Protein AF-0000000067173602 (afdb_homodimer)

InterPro domains:
  IPR003719 Phenazine biosynthesis PhzF-like [PF02567] (8-278)
  IPR003719 Phenazine biosynthesis PhzF-like [PIRSF016184] (3-284)
  IPR003719 Phenazine biosynthesis PhzF-like [PTHR13774] (5-283)
  IPR003719 Phenazine biosynthesis PhzF-like [TIGR00654] (4-285)

Radius of gyration: 25.3 Å; Cα contacts (8 Å, |Δi|>4): 1584; chains: 2; bounding box: 56×73×52 Å

Foldseek 3Di:
DKFKWFWKAFQDLAPPFHAIETEGADDPPQDQVLLLVVQLVVVGQKYKYWHDDPDPLEIEIWMDGNPHTDQDFDRNVFQNSQVVVVVVVDQAKDKHWYDGPPDIWIKIKHADPRGMKIKTWLWFKDWDDFDDCLQVVQVQFPHHSQQFDPLATFTWMFSPFTEGETEGEPPSQVRTFGQAQCQVVQVVVVHRFYWYAHLVVLEIWGDHRRRPDTGQDGQRVLQRVQVRCQLSVVDDAQDKDWHWGRVNVVRIGTKIKHWHDHNVGTGIMMIMRDMHTDGMDIDPDTDDDD/DKFKWFWKAFQDLAPPFHAIETEGADDPPQDQVLLLVVQLVVVGQKYKYWHDDPDPLEIEIWMDGNPHTDQDFDRNVFQNSQVVVVVVVDQAKDKHWYDGPPDIWIKIKHADPRGMKIKTWLWFKDWDDFDDCLQVVQVQFPHHSQQFDDPATFTWMFSPFTEGETEGEPPCQVRTFGQAQCQVVQVVVVHRFYWYAHLVVLEIWGDHRRRPDTGQDGQRVLQRVQLRCQLSVVDDAQDKDWHWGRVSVVRIGTKIKHWHDHNVGTGIMMIMRDMHTDGMDIDPDTDDDD

Structure (mmCIF, N/CA/C/O backbone):
data_AF-0000000067173602-model_v1
#
loop_
_entity.id
_entity.type
_entity.pdbx_description
1 polymer 'Phenazine biosynthesis protein PhzF'
#
loop_
_atom_site.group_PDB
_atom_site.id
_atom_site.type_symbol
_atom_site.label_atom_id
_atom_site.label_alt_id
_atom_site.label_comp_id
_atom_site.label_asym_id
_atom_site.label_entity_id
_atom_site.label_seq_id
_atom_site.pdbx_PDB_ins_code
_atom_site.Cartn_x
_atom_site.Cartn_y
_atom_site.Cartn_z
_atom_site.occupancy
_atom_site.B_iso_or_equiv
_atom_site.auth_seq_id
_atom_site.auth_comp_id
_atom_site.auth_asym_id
_atom_site.auth_atom_id
_atom_site.pdbx_PDB_model_num
ATOM 1 N N . MET A 1 1 ? -16.031 -11.57 14.344 1 73.25 1 MET A N 1
ATOM 2 C CA . MET A 1 1 ? -16.469 -10.211 14.633 1 73.25 1 MET A CA 1
ATOM 3 C C . MET A 1 1 ? -16.266 -9.305 13.422 1 73.25 1 MET A C 1
ATOM 5 O O . MET A 1 1 ? -15.195 -9.32 12.805 1 73.25 1 MET A O 1
ATOM 9 N N . ASP A 1 2 ? -17.297 -8.648 12.93 1 89.12 2 ASP A N 1
ATOM 10 C CA . ASP A 1 2 ? -17.266 -7.754 11.773 1 89.12 2 ASP A CA 1
ATOM 11 C C . ASP A 1 2 ? -16.781 -6.359 12.164 1 89.12 2 ASP A C 1
ATOM 13 O O . ASP A 1 2 ? -17.297 -5.762 13.109 1 89.12 2 ASP A O 1
ATOM 17 N N . LEU A 1 3 ? -15.727 -6 11.641 1 97 3 LEU A N 1
ATOM 18 C CA . LEU A 1 3 ? -15.156 -4.68 11.875 1 97 3 LEU A CA 1
ATOM 19 C C . LEU A 1 3 ? -15.359 -3.773 10.672 1 97 3 LEU A C 1
ATOM 21 O O . LEU A 1 3 ? -14.633 -3.887 9.672 1 97 3 LEU A O 1
ATOM 25 N N . ALA A 1 4 ? -16.328 -2.895 10.797 1 98.06 4 ALA A N 1
ATOM 26 C CA . ALA A 1 4 ? -16.672 -2 9.695 1 98.06 4 ALA A CA 1
ATOM 27 C C . ALA A 1 4 ? -15.703 -0.828 9.617 1 98.06 4 ALA A C 1
ATOM 29 O O . ALA A 1 4 ? -15.203 -0.358 10.641 1 98.06 4 ALA A O 1
ATOM 30 N N . TYR A 1 5 ? -15.453 -0.353 8.398 1 98.44 5 TYR A N 1
ATOM 31 C CA . TYR A 1 5 ? -14.594 0.819 8.242 1 98.44 5 TYR A CA 1
ATOM 32 C C . TYR A 1 5 ? -15.078 1.702 7.098 1 98.44 5 TYR A C 1
ATOM 34 O O . TYR A 1 5 ? -15.852 1.255 6.242 1 98.44 5 TYR A O 1
ATOM 42 N N . SER A 1 6 ? -14.734 2.957 7.168 1 98.31 6 SER A N 1
ATOM 43 C CA . SER A 1 6 ? -14.859 3.908 6.066 1 98.31 6 SER A CA 1
ATOM 44 C C . SER A 1 6 ? -13.516 4.16 5.398 1 98.31 6 SER A C 1
ATOM 46 O O . SER A 1 6 ? -12.477 4.145 6.059 1 98.31 6 SER A O 1
ATOM 48 N N . HIS A 1 7 ? -13.547 4.297 4.129 1 98.06 7 HIS A N 1
ATOM 49 C CA . HIS A 1 7 ? -12.383 4.664 3.334 1 98.06 7 HIS A CA 1
ATOM 50 C C . HIS A 1 7 ? -12.484 6.102 2.836 1 98.06 7 HIS A C 1
ATOM 52 O O . HIS A 1 7 ? -13.352 6.418 2.02 1 98.06 7 HIS A O 1
ATOM 58 N N . VAL A 1 8 ? -11.586 6.961 3.316 1 98.12 8 VAL A N 1
ATOM 59 C CA . VAL A 1 8 ? -11.68 8.375 2.955 1 98.12 8 VAL A CA 1
ATOM 60 C C . VAL A 1 8 ? -10.32 8.859 2.441 1 98.12 8 VAL A C 1
ATOM 62 O O . VAL A 1 8 ? -9.297 8.234 2.691 1 98.12 8 VAL A O 1
ATOM 65 N N . ASP A 1 9 ? -10.367 9.852 1.664 1 97.38 9 ASP A N 1
ATOM 66 C CA . ASP A 1 9 ? -9.188 10.602 1.227 1 97.38 9 ASP A CA 1
ATOM 67 C C . ASP A 1 9 ? -9.141 11.977 1.884 1 97.38 9 ASP A C 1
ATOM 69 O O . ASP A 1 9 ? -10.07 12.773 1.735 1 97.38 9 ASP A O 1
ATOM 73 N N . VAL A 1 10 ? -8.078 12.188 2.596 1 98 10 VAL A N 1
ATOM 74 C CA . VAL A 1 10 ? -7.922 13.422 3.365 1 98 10 VAL A CA 1
ATOM 75 C C . VAL A 1 10 ? -7.043 14.406 2.598 1 98 10 VAL A C 1
ATOM 77 O O . VAL A 1 10 ? -6.102 14 1.912 1 98 10 VAL A O 1
ATOM 80 N N . PHE A 1 11 ? -7.348 15.672 2.676 1 97.88 11 PHE A N 1
ATOM 81 C CA . PHE A 1 11 ? -6.676 16.781 2.016 1 97.88 11 PHE A CA 1
ATOM 82 C C . PHE A 1 11 ? -6.965 16.781 0.52 1 97.88 11 PHE A C 1
ATOM 84 O O . PHE A 1 11 ? -6.102 17.141 -0.285 1 97.88 11 PHE A O 1
ATOM 91 N N . SER A 1 12 ? -8.148 16.312 0.181 1 96.25 12 SER A N 1
ATOM 92 C CA . SER A 1 12 ? -8.625 16.344 -1.197 1 96.25 12 SER A CA 1
ATOM 93 C C . SER A 1 12 ? -10.141 16.516 -1.256 1 96.25 12 SER A C 1
ATOM 95 O O . SER A 1 12 ? -10.875 15.867 -0.505 1 96.25 12 SER A O 1
ATOM 97 N N . ARG A 1 13 ? -10.539 17.359 -2.131 1 93.81 13 ARG A N 1
ATOM 98 C CA . ARG A 1 13 ? -11.969 17.578 -2.354 1 93.81 13 ARG A CA 1
ATOM 99 C C . ARG A 1 13 ? -12.555 16.484 -3.24 1 93.81 13 ARG A C 1
ATOM 101 O O . ARG A 1 13 ? -13.773 16.297 -3.273 1 93.81 13 ARG A O 1
ATOM 108 N N . VAL A 1 14 ? -11.719 15.859 -3.928 1 92.88 14 VAL A N 1
ATOM 109 C CA . VAL A 1 14 ? -12.164 14.828 -4.855 1 92.88 14 VAL A CA 1
ATOM 110 C C . VAL A 1 14 ? -11.609 13.469 -4.414 1 92.88 14 VAL A C 1
ATOM 112 O O . VAL A 1 14 ? -10.461 13.367 -3.996 1 92.88 14 VAL A O 1
ATOM 115 N N . PRO A 1 15 ? -12.477 12.375 -4.492 1 94.19 15 PRO A N 1
ATOM 116 C CA . PRO A 1 15 ? -11.969 11.039 -4.176 1 94.19 15 PRO A CA 1
ATOM 117 C C . PRO A 1 15 ? -10.812 10.617 -5.086 1 94.19 15 PRO A C 1
ATOM 119 O O . PRO A 1 15 ? -10.656 11.156 -6.184 1 94.19 15 PRO A O 1
ATOM 122 N N . PHE A 1 16 ? -9.93 9.641 -4.629 1 95.06 16 PHE A N 1
ATOM 123 C CA . PHE A 1 16 ? -8.797 9.07 -5.352 1 95.06 16 PHE A CA 1
ATOM 124 C C . PHE A 1 16 ? -7.664 10.078 -5.473 1 95.06 16 PHE A C 1
ATOM 126 O O . PHE A 1 16 ? -6.883 10.039 -6.426 1 95.06 16 PHE A O 1
ATOM 133 N N . GLY A 1 17 ? -7.707 10.992 -4.586 1 93.5 17 GLY A N 1
ATOM 134 C CA . GLY A 1 17 ? -6.629 11.93 -4.297 1 93.5 17 GLY A CA 1
ATOM 135 C C . GLY A 1 17 ? -6.312 12.031 -2.816 1 93.5 17 GLY A C 1
ATOM 136 O O . GLY A 1 17 ? -6.738 11.188 -2.023 1 93.5 17 GLY A O 1
ATOM 137 N N . GLY A 1 18 ? -5.465 12.93 -2.504 1 95.94 18 GLY A N 1
ATOM 138 C CA . GLY A 1 18 ? -5.18 13.125 -1.093 1 95.94 18 GLY A CA 1
ATOM 139 C C . GLY A 1 18 ? -4.543 11.914 -0.436 1 95.94 18 GLY A C 1
ATOM 140 O O . GLY A 1 18 ? -4.027 11.023 -1.121 1 95.94 18 GLY A O 1
ATOM 141 N N . ASN A 1 19 ? -4.535 11.961 0.865 1 97.25 19 ASN A N 1
ATOM 142 C CA . ASN A 1 19 ? -3.982 10.875 1.672 1 97.25 19 ASN A CA 1
ATOM 143 C C . ASN A 1 19 ? -5.07 9.906 2.129 1 97.25 19 ASN A C 1
ATOM 145 O O . ASN A 1 19 ? -5.918 10.266 2.951 1 97.25 19 ASN A O 1
ATOM 149 N N . SER A 1 20 ? -5.055 8.672 1.584 1 97.12 20 SER A N 1
ATOM 150 C CA . SER A 1 20 ? -6.094 7.688 1.866 1 97.12 20 SER A CA 1
ATOM 151 C C . SER A 1 20 ? -6.012 7.195 3.309 1 97.12 20 SER A C 1
ATOM 153 O O . SER A 1 20 ? -4.926 7.113 3.881 1 97.12 20 SER A O 1
ATOM 155 N N . LEU A 1 21 ? -7.211 6.855 3.852 1 98 21 LEU A N 1
ATOM 156 C CA . LEU A 1 21 ? -7.277 6.516 5.27 1 98 21 LEU A CA 1
ATOM 157 C C . LEU A 1 21 ? -8.445 5.574 5.543 1 98 21 LEU A C 1
ATOM 159 O O . LEU A 1 21 ? -9.602 5.918 5.293 1 98 21 LEU A O 1
ATOM 163 N N . PRO A 1 22 ? -8.156 4.383 6.027 1 98.69 22 PRO A N 1
ATOM 164 C CA . PRO A 1 22 ? -9.219 3.594 6.648 1 98.69 22 PRO A CA 1
ATOM 165 C C . PRO A 1 22 ? -9.57 4.074 8.055 1 98.69 22 PRO A C 1
ATOM 167 O O . PRO A 1 22 ? -8.672 4.262 8.883 1 98.69 22 PRO A O 1
ATOM 170 N N . VAL A 1 23 ? -10.781 4.332 8.266 1 98.81 23 VAL A N 1
ATOM 171 C CA . VAL A 1 23 ? -11.281 4.73 9.578 1 98.81 23 VAL A CA 1
ATOM 172 C C . VAL A 1 23 ? -12.203 3.646 10.133 1 98.81 23 VAL A C 1
ATOM 174 O O . VAL A 1 23 ? -13.211 3.301 9.508 1 98.81 23 VAL A O 1
ATOM 177 N N . PHE A 1 24 ? -11.828 3.098 11.273 1 98.69 24 PHE A N 1
ATOM 178 C CA . PHE A 1 24 ? -12.672 2.15 11.984 1 98.69 24 PHE A CA 1
ATOM 179 C C . PHE A 1 24 ? -13.414 2.838 13.125 1 98.69 24 PHE A C 1
ATOM 181 O O . PHE A 1 24 ? -12.859 3.023 14.211 1 98.69 24 PHE A O 1
ATOM 188 N N . PRO A 1 25 ? -14.703 3.141 12.922 1 97.25 25 PRO A N 1
ATOM 189 C CA . PRO A 1 25 ? -15.422 3.99 13.875 1 97.25 25 PRO A CA 1
ATOM 190 C C . PRO A 1 25 ? -15.711 3.279 15.195 1 97.25 25 PRO A C 1
ATOM 192 O O . PRO A 1 25 ? -16.062 3.926 16.188 1 97.25 25 PRO A O 1
ATOM 195 N N . ASP A 1 26 ? -15.672 1.999 15.211 1 96.75 26 ASP A N 1
ATOM 196 C CA . ASP A 1 26 ? -15.898 1.211 16.422 1 96.75 26 ASP A CA 1
ATOM 197 C C . ASP A 1 26 ? -14.977 -0.008 16.469 1 96.75 26 ASP A C 1
ATOM 199 O O . ASP A 1 26 ? -15.305 -1.056 15.898 1 96.75 26 ASP A O 1
ATOM 203 N N . ALA A 1 27 ? -13.883 0.195 17.219 1 97.06 27 ALA A N 1
ATOM 204 C CA . ALA A 1 27 ? -12.898 -0.875 17.297 1 97.06 27 ALA A CA 1
ATOM 205 C C . ALA A 1 27 ? -12.812 -1.437 18.719 1 97.06 27 ALA A C 1
ATOM 207 O O . ALA A 1 27 ? -11.742 -1.856 19.156 1 97.06 27 ALA A O 1
ATOM 208 N N . ARG A 1 28 ? -13.883 -1.329 19.547 1 94.81 28 ARG A N 1
ATOM 209 C CA . ARG A 1 28 ? -13.914 -1.952 20.875 1 94.81 28 ARG A CA 1
ATOM 210 C C . ARG A 1 28 ? -13.602 -3.441 20.781 1 94.81 28 ARG A C 1
ATOM 212 O O . ARG A 1 28 ? -14.117 -4.137 19.906 1 94.81 28 ARG A O 1
ATOM 219 N N . GLY A 1 29 ? -12.711 -3.881 21.609 1 93.81 29 GLY A N 1
ATOM 220 C CA . GLY A 1 29 ? -12.391 -5.297 21.672 1 93.81 29 GLY A CA 1
ATOM 221 C C . GLY A 1 29 ? -11.258 -5.699 20.75 1 93.81 29 GLY A C 1
ATOM 222 O O . GLY A 1 29 ? -10.836 -6.859 20.734 1 93.81 29 GLY A O 1
ATOM 223 N N . VAL A 1 30 ? -10.758 -4.828 19.922 1 96.75 30 VAL A N 1
ATOM 224 C CA . VAL A 1 30 ? -9.648 -5.129 19.031 1 96.75 30 VAL A CA 1
ATOM 225 C C . VAL A 1 30 ? -8.328 -4.793 19.719 1 96.75 30 VAL A C 1
ATOM 227 O O . VAL A 1 30 ? -8.133 -3.668 20.188 1 96.75 30 VAL A O 1
ATOM 230 N N . SER A 1 31 ? -7.402 -5.73 19.797 1 96.38 31 SER A N 1
ATOM 231 C CA . SER A 1 31 ? -6.141 -5.531 20.516 1 96.38 31 SER A CA 1
ATOM 232 C C . SER A 1 31 ? -5.176 -4.684 19.688 1 96.38 31 SER A C 1
ATOM 234 O O . SER A 1 31 ? -5.359 -4.527 18.469 1 96.38 31 SER A O 1
ATOM 236 N N . SER A 1 32 ? -4.145 -4.195 20.344 1 96.38 32 SER A N 1
ATOM 237 C CA . SER A 1 32 ? -3.119 -3.412 19.656 1 96.38 32 SER A CA 1
ATOM 238 C C . SER A 1 32 ? -2.457 -4.215 18.547 1 96.38 32 SER A C 1
ATOM 240 O O . SER A 1 32 ? -2.213 -3.695 17.453 1 96.38 32 SER A O 1
ATOM 242 N N . GLU A 1 33 ? -2.148 -5.422 18.875 1 96.12 33 GLU A N 1
ATOM 243 C CA . GLU A 1 33 ? -1.521 -6.293 17.891 1 96.12 33 GLU A CA 1
ATOM 244 C C . GLU A 1 33 ? -2.422 -6.484 16.672 1 96.12 33 GLU A C 1
ATOM 246 O O . GLU A 1 33 ? -1.949 -6.453 15.531 1 96.12 33 GLU A O 1
ATOM 251 N N . GLN A 1 34 ? -3.668 -6.684 16.938 1 96.81 34 GLN A N 1
ATOM 252 C CA . GLN A 1 34 ? -4.629 -6.855 15.859 1 96.81 34 GLN A CA 1
ATOM 253 C C . GLN A 1 34 ? -4.766 -5.574 15.031 1 96.81 34 GLN A C 1
ATOM 255 O O . GLN A 1 34 ? -4.844 -5.625 13.805 1 96.81 34 GLN A O 1
ATOM 260 N N . MET A 1 35 ? -4.824 -4.438 15.695 1 97.69 35 MET A N 1
ATOM 261 C CA . MET A 1 35 ? -4.914 -3.158 15 1 97.69 35 MET A CA 1
ATOM 262 C C . MET A 1 35 ? -3.721 -2.963 14.07 1 97.69 35 MET A C 1
ATOM 264 O O . MET A 1 35 ? -3.881 -2.504 12.938 1 97.69 35 MET A O 1
ATOM 268 N N . LEU A 1 36 ? -2.566 -3.309 14.555 1 96.75 36 LEU A N 1
ATOM 269 C CA . LEU A 1 36 ? -1.37 -3.201 13.727 1 96.75 36 LEU A CA 1
ATOM 270 C C . LEU A 1 36 ? -1.464 -4.121 12.516 1 96.75 36 LEU A C 1
ATOM 272 O O . LEU A 1 36 ? -1.184 -3.705 11.391 1 96.75 36 LEU A O 1
ATOM 276 N N . ARG A 1 37 ? -1.845 -5.328 12.703 1 95.88 37 ARG A N 1
ATOM 277 C CA . ARG A 1 37 ? -1.956 -6.289 11.617 1 95.88 37 ARG A CA 1
ATOM 278 C C . ARG A 1 37 ? -2.998 -5.844 10.594 1 95.88 37 ARG A C 1
ATOM 280 O O . ARG A 1 37 ? -2.807 -6.012 9.391 1 95.88 37 ARG A O 1
ATOM 287 N N . ILE A 1 38 ? -4.102 -5.301 11.078 1 97.25 38 ILE A N 1
ATOM 288 C CA . ILE A 1 38 ? -5.141 -4.781 10.195 1 97.25 38 ILE A CA 1
ATOM 289 C C . ILE A 1 38 ? -4.586 -3.621 9.367 1 97.25 38 ILE A C 1
ATOM 291 O O . ILE A 1 38 ? -4.812 -3.545 8.164 1 97.25 38 ILE A O 1
ATOM 295 N N . THR A 1 39 ? -3.842 -2.77 10.023 1 96.75 39 THR A N 1
ATOM 296 C CA . THR A 1 39 ? -3.221 -1.647 9.328 1 96.75 39 THR A CA 1
ATOM 297 C C . THR A 1 39 ? -2.297 -2.143 8.219 1 96.75 39 THR A C 1
ATOM 299 O O . THR A 1 39 ? -2.359 -1.654 7.086 1 96.75 39 THR A O 1
ATOM 302 N N . GLN A 1 40 ? -1.477 -3.107 8.516 1 93.94 40 GLN A N 1
ATOM 303 C CA . GLN A 1 40 ? -0.548 -3.689 7.555 1 93.94 40 GLN A CA 1
ATOM 304 C C . GLN A 1 40 ? -1.295 -4.352 6.398 1 93.94 40 GLN A C 1
ATOM 306 O O . GLN A 1 40 ? -0.849 -4.293 5.254 1 93.94 40 GLN A O 1
ATOM 311 N N . GLU A 1 41 ? -2.441 -4.961 6.699 1 96 41 GLU A N 1
ATOM 312 C CA . GLU A 1 41 ? -3.277 -5.594 5.688 1 96 41 GLU A CA 1
ATOM 313 C C . GLU A 1 41 ? -3.863 -4.562 4.727 1 96 41 GLU A C 1
ATOM 315 O O . GLU A 1 41 ? -3.932 -4.797 3.52 1 96 41 GLU A O 1
ATOM 320 N N . MET A 1 42 ? -4.25 -3.471 5.258 1 95.62 42 MET A N 1
ATOM 321 C CA . MET A 1 42 ? -4.941 -2.457 4.469 1 95.62 42 MET A CA 1
ATOM 322 C C . MET A 1 42 ? -3.961 -1.693 3.586 1 95.62 42 MET A C 1
ATOM 324 O O . MET A 1 42 ? -4.355 -1.113 2.572 1 95.62 42 MET A O 1
ATOM 328 N N . ARG A 1 43 ? -2.689 -1.595 3.973 1 91.94 43 ARG A N 1
ATOM 329 C CA . ARG A 1 43 ? -1.555 -1.117 3.188 1 91.94 43 ARG A CA 1
ATOM 330 C C . ARG A 1 43 ? -1.605 0.398 3.02 1 91.94 43 ARG A C 1
ATOM 332 O O . ARG A 1 43 ? -0.843 0.965 2.234 1 91.94 43 ARG A O 1
ATOM 339 N N . HIS A 1 44 ? -2.539 1.061 3.66 1 92.12 44 HIS A N 1
ATOM 340 C CA . HIS A 1 44 ? -2.525 2.52 3.688 1 92.12 44 HIS A CA 1
ATOM 341 C C . HIS A 1 44 ? -1.459 3.043 4.645 1 92.12 44 HIS A C 1
ATOM 343 O O . HIS A 1 44 ? -0.915 2.283 5.449 1 92.12 44 HIS A O 1
ATOM 349 N N . PHE A 1 45 ? -1.127 4.309 4.52 1 88.81 45 PHE A N 1
ATOM 350 C CA . PHE A 1 45 ? -0.038 4.875 5.305 1 88.81 45 PHE A CA 1
ATOM 351 C C . PHE A 1 45 ? -0.359 4.816 6.793 1 88.81 45 PHE A C 1
ATOM 353 O O . PHE A 1 45 ? 0.522 4.551 7.613 1 88.81 45 PHE A O 1
ATOM 360 N N . GLU A 1 46 ? -1.585 5.102 7.074 1 95 46 GLU A N 1
ATOM 361 C CA . GLU A 1 46 ? -2.066 5.016 8.453 1 95 46 GLU A CA 1
ATOM 362 C C . GLU A 1 46 ? -3.508 4.516 8.5 1 95 46 GLU A C 1
ATOM 364 O O . GLU A 1 46 ? -4.219 4.551 7.496 1 95 46 GLU A O 1
ATOM 369 N N . THR A 1 47 ? -3.844 4 9.586 1 97.94 47 THR A N 1
ATOM 370 C CA . THR A 1 47 ? -5.207 3.625 9.945 1 97.94 47 THR A CA 1
ATOM 371 C C . THR A 1 47 ? -5.586 4.184 11.312 1 97.94 47 THR A C 1
ATOM 373 O O . THR A 1 47 ? -4.742 4.277 12.203 1 97.94 47 THR A O 1
ATOM 376 N N . ILE A 1 48 ? -6.809 4.551 11.398 1 98.38 48 ILE A N 1
ATOM 377 C CA . ILE A 1 48 ? -7.25 5.047 12.695 1 98.38 48 ILE A CA 1
ATOM 378 C C . ILE A 1 48 ? -8.406 4.191 13.211 1 98.38 48 ILE A C 1
ATOM 380 O O . ILE A 1 48 ? -9.32 3.848 12.445 1 98.38 48 ILE A O 1
ATOM 384 N N . PHE A 1 49 ? -8.305 3.818 14.5 1 98.62 49 PHE A N 1
ATOM 385 C CA . PHE A 1 49 ? -9.297 3.023 15.203 1 98.62 49 PHE A CA 1
ATOM 386 C C . PHE A 1 49 ? -9.953 3.84 16.312 1 98.62 49 PHE A C 1
ATOM 388 O O . PHE A 1 49 ? -9.273 4.371 17.188 1 98.62 49 PHE A O 1
ATOM 395 N N . LEU A 1 50 ? -11.273 3.918 16.219 1 98.12 50 LEU A N 1
ATOM 396 C CA . LEU A 1 50 ? -12 4.688 17.234 1 98.12 50 LEU A CA 1
ATOM 397 C C . LEU A 1 50 ? -12.727 3.764 18.203 1 98.12 50 LEU A C 1
ATOM 399 O O . LEU A 1 50 ? -13.047 2.625 17.859 1 98.12 50 LEU A O 1
ATOM 403 N N . GLU A 1 51 ? -12.859 4.199 19.375 1 96.38 51 GLU A N 1
ATOM 404 C CA . GLU A 1 51 ? -13.734 3.639 20.391 1 96.38 51 GLU A CA 1
ATOM 405 C C . GLU A 1 51 ? -14.68 4.695 20.953 1 96.38 51 GLU A C 1
ATOM 407 O O . GLU A 1 51 ? -14.25 5.629 21.641 1 96.38 51 GLU A O 1
ATOM 412 N N . PRO A 1 52 ? -15.914 4.48 20.594 1 91.38 52 PRO A N 1
ATOM 413 C CA . PRO A 1 52 ? -16.875 5.457 21.125 1 91.38 52 PRO A CA 1
ATOM 414 C C . PRO A 1 52 ? -16.812 5.555 22.656 1 91.38 52 PRO A C 1
ATOM 416 O O . PRO A 1 52 ? -16.484 4.578 23.328 1 91.38 52 PRO A O 1
ATOM 419 N N . SER A 1 53 ? -17.016 6.77 23.094 1 90.06 53 SER A N 1
ATOM 420 C CA . SER A 1 53 ? -17.094 7.012 24.531 1 90.06 53 SER A CA 1
ATOM 421 C C . SER A 1 53 ? -18.5 7.379 24.969 1 90.06 53 SER A C 1
ATOM 423 O O . SER A 1 53 ? -19.406 7.457 24.141 1 90.06 53 SER A O 1
ATOM 425 N N . ASP A 1 54 ? -18.641 7.508 26.312 1 86.81 54 ASP A N 1
ATOM 426 C CA . ASP A 1 54 ? -19.938 7.867 26.875 1 86.81 54 ASP A CA 1
ATOM 427 C C . ASP A 1 54 ? -20.234 9.359 26.688 1 86.81 54 ASP A C 1
ATOM 429 O O . ASP A 1 54 ? -21.375 9.797 26.844 1 86.81 54 ASP A O 1
ATOM 433 N N . ARG A 1 55 ? -19.281 10.141 26.391 1 87.94 55 ARG A N 1
ATOM 434 C CA . ARG A 1 55 ? -19.469 11.57 26.172 1 87.94 55 ARG A CA 1
ATOM 435 C C . ARG A 1 55 ? -19.719 11.875 24.703 1 87.94 55 ARG A C 1
ATOM 437 O O . ARG A 1 55 ? -19.016 11.367 23.828 1 87.94 55 ARG A O 1
ATOM 444 N N . PRO A 1 56 ? -20.734 12.789 24.531 1 85.44 56 PRO A N 1
ATOM 445 C CA . PRO A 1 56 ? -21.016 13.141 23.141 1 85.44 56 PRO A CA 1
ATOM 446 C C . PRO A 1 56 ? -19.828 13.797 22.453 1 85.44 56 PRO A C 1
ATOM 448 O O . PRO A 1 56 ? -19.062 14.531 23.078 1 85.44 56 PRO A O 1
ATOM 451 N N . ASP A 1 57 ? -19.516 13.508 21.234 1 90.31 57 ASP A N 1
ATOM 452 C CA . ASP A 1 57 ? -18.516 14.125 20.359 1 90.31 57 ASP A CA 1
ATOM 453 C C . ASP A 1 57 ? -17.109 13.844 20.859 1 90.31 57 ASP A C 1
ATOM 455 O O . ASP A 1 57 ? -16.172 14.602 20.562 1 90.31 57 ASP A O 1
ATOM 459 N N . THR A 1 58 ? -17 12.945 21.828 1 94.06 58 THR A N 1
ATOM 460 C CA . THR A 1 58 ? -15.703 12.523 22.328 1 94.06 58 THR A CA 1
ATOM 461 C C . THR A 1 58 ? -15.445 11.055 22 1 94.06 58 THR A C 1
ATOM 463 O O . THR A 1 58 ? -16.312 10.211 22.203 1 94.06 58 THR A O 1
ATOM 466 N N . VAL A 1 59 ? -14.289 10.82 21.484 1 96.19 59 VAL A N 1
ATOM 467 C CA . VAL A 1 59 ? -13.938 9.445 21.156 1 96.19 59 VAL A CA 1
ATOM 468 C C . VAL A 1 59 ? -12.5 9.164 21.578 1 96.19 59 VAL A C 1
ATOM 470 O O . VAL A 1 59 ? -11.68 10.078 21.656 1 96.19 59 VAL A O 1
ATOM 473 N N . ARG A 1 60 ? -12.25 7.926 21.922 1 96.69 60 ARG A N 1
ATOM 474 C CA . ARG A 1 60 ? -10.875 7.445 22 1 96.69 60 ARG A CA 1
ATOM 475 C C . ARG A 1 60 ? -10.367 7.02 20.625 1 96.69 60 ARG A C 1
ATOM 477 O O . ARG A 1 60 ? -11.125 6.457 19.828 1 96.69 60 ARG A O 1
ATOM 484 N N . ALA A 1 61 ? -9.18 7.324 20.375 1 97.5 61 ALA A N 1
ATOM 485 C CA . ALA A 1 61 ? -8.641 7.016 19.062 1 97.5 61 ALA A CA 1
ATOM 486 C C . ALA A 1 61 ? -7.23 6.441 19.172 1 97.5 61 ALA A C 1
ATOM 488 O O . ALA A 1 61 ? -6.445 6.863 20.016 1 97.5 61 ALA A O 1
ATOM 489 N N . ARG A 1 62 ? -6.953 5.504 18.375 1 97.38 62 ARG A N 1
ATOM 490 C CA . ARG A 1 62 ? -5.621 4.938 18.188 1 97.38 62 ARG A CA 1
ATOM 491 C C . ARG A 1 62 ? -5.211 4.969 16.719 1 97.38 62 ARG A C 1
ATOM 493 O O . ARG A 1 62 ? -6.023 4.68 15.836 1 97.38 62 ARG A O 1
ATOM 500 N N . ILE A 1 63 ? -4.047 5.379 16.469 1 96.56 63 ILE A N 1
ATOM 501 C CA . ILE A 1 63 ? -3.541 5.539 15.109 1 96.56 63 ILE A CA 1
ATOM 502 C C . ILE A 1 63 ? -2.332 4.625 14.898 1 96.56 63 ILE A C 1
ATOM 504 O O . ILE A 1 63 ? -1.451 4.547 15.758 1 96.56 63 ILE A O 1
ATOM 508 N N . PHE A 1 64 ? -2.322 3.914 13.828 1 96.31 64 PHE A N 1
ATOM 509 C CA . PHE A 1 64 ? -1.214 3.031 13.484 1 96.31 64 PHE A CA 1
ATOM 510 C C . PHE A 1 64 ? -0.684 3.344 12.094 1 96.31 64 PHE A C 1
ATOM 512 O O . PHE A 1 64 ? -1.456 3.658 11.188 1 96.31 64 PHE A O 1
ATOM 519 N N . ASP A 1 65 ? 0.598 3.324 11.93 1 92.56 65 ASP A N 1
ATOM 520 C CA . ASP A 1 65 ? 1.161 3.152 10.594 1 92.56 65 ASP A CA 1
ATOM 521 C C . ASP A 1 65 ? 1.542 1.696 10.344 1 92.56 65 ASP A C 1
ATOM 523 O O . ASP A 1 65 ? 1.061 0.794 11.031 1 92.56 65 ASP A O 1
ATOM 527 N N . LEU A 1 66 ? 2.346 1.421 9.328 1 90.69 66 LEU A N 1
ATOM 528 C CA . LEU A 1 66 ? 2.613 0.045 8.922 1 90.69 66 LEU A CA 1
ATOM 529 C C . LEU A 1 66 ? 3.584 -0.626 9.891 1 90.69 66 LEU A C 1
ATOM 531 O O . LEU A 1 66 ? 3.809 -1.836 9.812 1 90.69 66 LEU A O 1
ATOM 535 N N . PHE A 1 67 ? 4.078 0.173 10.883 1 88.81 67 PHE A N 1
ATOM 536 C CA . PHE A 1 67 ? 5.148 -0.349 11.719 1 88.81 67 PHE A CA 1
ATOM 537 C C . PHE A 1 67 ? 4.734 -0.346 13.188 1 88.81 67 PHE A C 1
ATOM 539 O O . PHE A 1 67 ? 5.027 -1.291 13.922 1 88.81 67 PHE A O 1
ATOM 546 N N . ASP A 1 68 ? 4.059 0.731 13.539 1 92.5 68 ASP A N 1
ATOM 547 C CA . ASP A 1 68 ? 3.758 0.875 14.961 1 92.5 68 ASP A CA 1
ATOM 548 C C . ASP A 1 68 ? 2.576 1.815 15.18 1 92.5 68 ASP A C 1
ATOM 550 O O . ASP A 1 68 ? 2.094 2.445 14.234 1 92.5 68 ASP A O 1
ATOM 554 N N . GLU A 1 69 ? 2.148 1.812 16.516 1 94.44 69 GLU A N 1
ATOM 555 C CA . GLU A 1 69 ? 1.18 2.822 16.922 1 94.44 69 GLU A CA 1
ATOM 556 C C . GLU A 1 69 ? 1.827 4.203 17.016 1 94.44 69 GLU A C 1
ATOM 558 O O . GLU A 1 69 ? 2.955 4.332 17.5 1 94.44 69 GLU A O 1
ATOM 563 N N . LEU A 1 70 ? 1.161 5.172 16.547 1 89.69 70 LEU A N 1
ATOM 564 C CA . LEU A 1 70 ? 1.631 6.551 16.609 1 89.69 70 LEU A CA 1
ATOM 565 C C . LEU A 1 70 ? 0.935 7.312 17.734 1 89.69 70 LEU A C 1
ATOM 567 O O . LEU A 1 70 ? -0.266 7.141 17.953 1 89.69 70 LEU A O 1
ATOM 571 N N . PRO A 1 71 ? 1.693 8.141 18.391 1 86.56 71 PRO A N 1
ATOM 572 C CA . PRO A 1 71 ? 1.062 8.938 19.438 1 86.56 71 PRO A CA 1
ATOM 573 C C . PRO A 1 71 ? 0.122 10.008 18.875 1 86.56 71 PRO A C 1
ATOM 575 O O . PRO A 1 71 ? -0.819 10.422 19.562 1 86.56 71 PRO A O 1
ATOM 578 N N . PHE A 1 72 ? 0.417 10.43 17.766 1 85.19 72 PHE A N 1
ATOM 579 C CA . PHE A 1 72 ? -0.375 11.453 17.109 1 85.19 72 PHE A CA 1
ATOM 580 C C . PHE A 1 72 ? -0.122 11.445 15.602 1 85.19 72 PHE A C 1
ATOM 582 O O . PHE A 1 72 ? 1.004 11.203 15.156 1 85.19 72 PHE A O 1
ATOM 589 N N . ALA A 1 73 ? -1.182 11.75 14.812 1 87.94 73 ALA A N 1
ATOM 590 C CA . ALA A 1 73 ? -1.091 12.031 13.383 1 87.94 73 ALA A CA 1
ATOM 591 C C . ALA A 1 73 ? -2.246 12.914 12.93 1 87.94 73 ALA A C 1
ATOM 593 O O . ALA A 1 73 ? -3.396 12.695 13.305 1 87.94 73 ALA A O 1
ATOM 594 N N . GLY A 1 74 ? -1.981 13.898 12.148 1 89.62 74 GLY A N 1
ATOM 595 C CA . GLY A 1 74 ? -2.953 14.906 11.75 1 89.62 74 GLY A CA 1
ATOM 596 C C . GLY A 1 74 ? -4.016 14.367 10.812 1 89.62 74 GLY A C 1
ATOM 597 O O . GLY A 1 74 ? -5.207 14.43 11.109 1 89.62 74 GLY A O 1
ATOM 598 N N . HIS A 1 75 ? -3.588 13.758 9.695 1 93.88 75 HIS A N 1
ATOM 599 C CA . HIS A 1 75 ? -4.539 13.398 8.656 1 93.88 75 HIS A CA 1
ATOM 600 C C . HIS A 1 75 ? -5.512 12.328 9.148 1 93.88 75 HIS A C 1
ATOM 602 O O . HIS A 1 75 ? -6.711 12.391 8.859 1 93.88 75 HIS A O 1
ATOM 608 N N . PRO A 1 76 ? -5.121 11.336 9.977 1 96.38 76 PRO A N 1
ATOM 609 C CA . PRO A 1 76 ? -6.09 10.367 10.5 1 96.38 76 PRO A CA 1
ATOM 610 C C . PRO A 1 76 ? -7.184 11.016 11.344 1 96.38 76 PRO A C 1
ATOM 612 O O . PRO A 1 76 ? -8.352 10.625 11.258 1 96.38 76 PRO A O 1
ATOM 615 N N . ILE A 1 77 ? -6.793 11.992 12.086 1 95.81 77 ILE A N 1
ATOM 616 C CA . ILE A 1 77 ? -7.762 12.656 12.953 1 95.81 77 ILE A CA 1
ATOM 617 C C . ILE A 1 77 ? -8.766 13.438 12.109 1 95.81 77 ILE A C 1
ATOM 619 O O . ILE A 1 77 ? -9.977 13.367 12.344 1 95.81 77 ILE A O 1
ATOM 623 N N . ILE A 1 78 ? -8.281 14.125 11.141 1 97.06 78 ILE A N 1
ATOM 624 C CA . ILE A 1 78 ? -9.148 14.898 10.258 1 97.06 78 ILE A CA 1
ATOM 625 C C . ILE A 1 78 ? -10.125 13.961 9.547 1 97.06 78 ILE A C 1
ATOM 627 O O . ILE A 1 78 ? -11.328 14.234 9.5 1 97.06 78 ILE A O 1
ATOM 631 N N . GLY A 1 79 ? -9.633 12.891 9.016 1 97.88 79 GLY A N 1
ATOM 632 C CA . GLY A 1 79 ? -10.477 11.914 8.336 1 97.88 79 GLY A CA 1
ATOM 633 C C . GLY A 1 79 ? -11.508 11.289 9.25 1 97.88 79 GLY A C 1
ATOM 634 O O . GLY A 1 79 ? -12.68 11.172 8.891 1 97.88 79 GLY A O 1
ATOM 635 N N . ALA A 1 80 ? -11.055 10.891 10.461 1 98.12 80 ALA A N 1
ATOM 636 C CA . ALA A 1 80 ? -11.953 10.258 11.422 1 98.12 80 ALA A CA 1
ATOM 637 C C . ALA A 1 80 ? -13.062 11.211 11.844 1 98.12 80 ALA A C 1
ATOM 639 O O . ALA A 1 80 ? -14.219 10.797 11.992 1 98.12 80 ALA A O 1
ATOM 640 N N . ALA A 1 81 ? -12.703 12.43 12.023 1 97.62 81 ALA A N 1
ATOM 641 C CA . ALA A 1 81 ? -13.703 13.422 12.406 1 97.62 81 ALA A CA 1
ATOM 642 C C . ALA A 1 81 ? -14.758 13.586 11.312 1 97.62 81 ALA A C 1
ATOM 644 O O . ALA A 1 81 ? -15.945 13.727 11.602 1 97.62 81 ALA A O 1
ATOM 645 N N . ALA A 1 82 ? -14.328 13.609 10.109 1 97.75 82 ALA A N 1
ATOM 646 C CA . ALA A 1 82 ? -15.258 13.703 8.984 1 97.75 82 ALA A CA 1
ATOM 647 C C . ALA A 1 82 ? -16.203 12.508 8.953 1 97.75 82 ALA A C 1
ATOM 649 O O . ALA A 1 82 ? -17.406 12.664 8.711 1 97.75 82 ALA A O 1
ATOM 650 N N . VAL A 1 83 ? -15.664 11.32 9.203 1 97.69 83 VAL A N 1
ATOM 651 C CA . VAL A 1 83 ? -16.469 10.109 9.227 1 97.69 83 VAL A CA 1
ATOM 652 C C . VAL A 1 83 ? -17.516 10.195 10.328 1 97.69 83 VAL A C 1
ATOM 654 O O . VAL A 1 83 ? -18.688 9.883 10.109 1 97.69 83 VAL A O 1
ATOM 657 N N . LEU A 1 84 ? -17.078 10.609 11.516 1 97 84 LEU A N 1
ATOM 658 C CA . LEU A 1 84 ? -18.016 10.781 12.625 1 97 84 LEU A CA 1
ATOM 659 C C . LEU A 1 84 ? -19.094 11.797 12.281 1 97 84 LEU A C 1
ATOM 661 O O . LEU A 1 84 ? -20.266 11.594 12.594 1 97 84 LEU A O 1
ATOM 665 N N . HIS A 1 85 ? -18.609 12.852 11.664 1 97.12 85 HIS A N 1
ATOM 666 C CA . HIS A 1 85 ? -19.562 13.891 11.273 1 97.12 85 HIS A CA 1
ATOM 667 C C . HIS A 1 85 ? -20.609 13.352 10.305 1 97.12 85 HIS A C 1
ATOM 669 O O . HIS A 1 85 ? -21.797 13.578 10.492 1 97.12 85 HIS A O 1
ATOM 675 N N . ARG A 1 86 ? -20.219 12.695 9.328 1 95.75 86 ARG A N 1
ATOM 676 C CA . ARG A 1 86 ? -21.141 12.102 8.359 1 95.75 86 ARG A CA 1
ATOM 677 C C . ARG A 1 86 ? -22.125 11.164 9.055 1 95.75 86 ARG A C 1
ATOM 679 O O . ARG A 1 86 ? -23.328 11.211 8.781 1 95.75 86 ARG A O 1
ATOM 686 N N . ARG A 1 87 ? -21.641 10.352 9.938 1 94.25 87 ARG A N 1
ATOM 687 C CA . ARG A 1 87 ? -22.469 9.367 10.641 1 94.25 87 ARG A CA 1
ATOM 688 C C . ARG A 1 87 ? -23.484 10.047 11.547 1 94.25 87 ARG A C 1
ATOM 690 O O . ARG A 1 87 ? -24.562 9.5 11.789 1 94.25 87 ARG A O 1
ATOM 697 N N . SER A 1 88 ? -23.141 11.156 12.039 1 93.31 88 SER A N 1
ATOM 698 C CA . SER A 1 88 ? -24.016 11.859 12.977 1 93.31 88 SER A CA 1
ATOM 699 C C . SER A 1 88 ? -25.234 12.43 12.273 1 93.31 88 SER A C 1
ATOM 701 O O . SER A 1 88 ? -26.266 12.664 12.914 1 93.31 88 SER A O 1
ATOM 703 N N . GLY A 1 89 ? -25.094 12.828 10.969 1 91.81 89 GLY A N 1
ATOM 704 C CA . GLY A 1 89 ? -26.188 13.422 10.203 1 91.81 89 GLY A CA 1
ATOM 705 C C . GLY A 1 89 ? -26.375 14.891 10.5 1 91.81 89 GLY A C 1
ATOM 706 O O . GLY A 1 89 ? -27.328 15.508 10 1 91.81 89 GLY A O 1
ATOM 707 N N . ILE A 1 90 ? -25.469 15.398 11.273 1 90.81 90 ILE A N 1
ATOM 708 C CA . ILE A 1 90 ? -25.594 16.812 11.641 1 90.81 90 ILE A CA 1
ATOM 709 C C . ILE A 1 90 ? -25.172 17.688 10.461 1 90.81 90 ILE A C 1
ATOM 711 O O . ILE A 1 90 ? -24.203 17.391 9.766 1 90.81 90 ILE A O 1
ATOM 715 N N . ALA A 1 91 ? -25.828 18.734 10.25 1 90.44 91 ALA A N 1
ATOM 716 C CA . ALA A 1 91 ? -25.594 19.594 9.094 1 90.44 91 ALA A CA 1
ATOM 717 C C . ALA A 1 91 ? -24.656 20.734 9.445 1 90.44 91 ALA A C 1
ATOM 719 O O . ALA A 1 91 ? -24.016 21.312 8.562 1 90.44 91 ALA A O 1
ATOM 720 N N . THR A 1 92 ? -24.641 21.109 10.742 1 94.25 92 THR A N 1
ATOM 721 C CA . THR A 1 92 ? -23.844 22.25 11.188 1 94.25 92 THR A CA 1
ATOM 722 C C . THR A 1 92 ? -22.422 21.828 11.547 1 94.25 92 THR A C 1
ATOM 724 O O . THR A 1 92 ? -22.172 20.641 11.797 1 94.25 92 THR A O 1
ATOM 727 N N . PRO A 1 93 ? -21.562 22.781 11.484 1 96.38 93 PRO A N 1
ATOM 728 C CA . PRO A 1 93 ? -20.219 22.453 11.961 1 96.38 93 PRO A CA 1
ATOM 729 C C . PRO A 1 93 ? -20.219 21.844 13.359 1 96.38 93 PRO A C 1
ATOM 731 O O . PRO A 1 93 ? -21.062 22.188 14.188 1 96.38 93 PRO A O 1
ATOM 734 N N . ARG A 1 94 ? -19.266 20.969 13.602 1 95.38 94 ARG A N 1
ATOM 735 C CA . ARG A 1 94 ? -19.203 20.234 14.859 1 95.38 94 ARG A CA 1
ATOM 736 C C . ARG A 1 94 ? -17.766 20.094 15.336 1 95.38 94 ARG A C 1
ATOM 738 O O . ARG A 1 94 ? -16.859 19.859 14.531 1 95.38 94 ARG A O 1
ATOM 745 N N . THR A 1 95 ? -17.578 20.234 16.641 1 95.75 95 THR A N 1
ATOM 746 C CA . THR A 1 95 ? -16.266 20 17.25 1 95.75 95 THR A CA 1
ATOM 747 C C . THR A 1 95 ? -16.203 18.625 17.906 1 95.75 95 THR A C 1
ATOM 749 O O . THR A 1 95 ? -17.094 18.266 18.688 1 95.75 95 THR A O 1
ATOM 752 N N . TRP A 1 96 ? -15.195 17.922 17.531 1 95.94 96 TRP A N 1
ATOM 753 C CA . TRP A 1 96 ? -14.938 16.594 18.094 1 95.94 96 TRP A CA 1
ATOM 754 C C . TRP A 1 96 ? -13.711 16.609 19 1 95.94 96 TRP A C 1
ATOM 756 O O . TRP A 1 96 ? -12.734 17.312 18.719 1 95.94 96 TRP A O 1
ATOM 766 N N . ARG A 1 97 ? -13.789 15.805 20.062 1 95.94 97 ARG A N 1
ATOM 767 C CA . ARG A 1 97 ? -12.648 15.609 20.953 1 95.94 97 ARG A CA 1
ATOM 768 C C . ARG A 1 97 ? -12.102 14.188 20.844 1 95.94 97 ARG A C 1
ATOM 770 O O . ARG A 1 97 ? -12.828 13.219 21.062 1 95.94 97 ARG A O 1
ATOM 777 N N . PHE A 1 98 ? -10.867 14.094 20.453 1 95.94 98 PHE A N 1
ATOM 778 C CA . PHE A 1 98 ? -10.188 12.805 20.312 1 95.94 98 PHE A CA 1
ATOM 779 C C . PHE A 1 98 ? -9.211 12.586 21.453 1 95.94 98 PHE A C 1
ATOM 781 O O . PHE A 1 98 ? -8.258 13.344 21.625 1 95.94 98 PHE A O 1
ATOM 788 N N . HIS A 1 99 ? -9.453 11.539 22.219 1 95.25 99 HIS A N 1
ATOM 789 C CA . HIS A 1 99 ? -8.5 11.117 23.234 1 95.25 99 HIS A CA 1
ATOM 790 C C . HIS A 1 99 ? -7.5 10.109 22.688 1 95.25 99 HIS A C 1
ATOM 792 O O . HIS A 1 99 ? -7.859 8.969 22.391 1 95.25 99 HIS A O 1
ATOM 798 N N . LEU A 1 100 ? -6.305 10.523 22.516 1 92.5 100 LEU A N 1
ATOM 799 C CA . LEU A 1 100 ? -5.215 9.625 22.141 1 92.5 100 LEU A CA 1
ATOM 800 C C . LEU A 1 100 ? -4.453 9.164 23.375 1 92.5 100 LEU A C 1
ATOM 802 O O . LEU A 1 100 ? -4.84 9.477 24.516 1 92.5 100 LEU A O 1
ATOM 806 N N . ALA A 1 101 ? -3.438 8.336 23.234 1 84 101 ALA A N 1
ATOM 807 C CA . ALA A 1 101 ? -2.721 7.766 24.375 1 84 101 ALA A CA 1
ATOM 808 C C . ALA A 1 101 ? -2.092 8.867 25.234 1 84 101 ALA A C 1
ATOM 810 O O . ALA A 1 101 ? -2.168 8.828 26.469 1 84 101 ALA A O 1
ATOM 811 N N . ALA A 1 102 ? -1.504 9.867 24.594 1 80 102 ALA A N 1
ATOM 812 C CA . ALA A 1 102 ? -0.71 10.82 25.359 1 80 102 ALA A CA 1
ATOM 813 C C . ALA A 1 102 ? -1.283 12.234 25.25 1 80 102 ALA A C 1
ATOM 815 O O . ALA A 1 102 ? -0.766 13.172 25.859 1 80 102 ALA A O 1
ATOM 816 N N . THR A 1 103 ? -2.371 12.406 24.484 1 83.38 103 THR A N 1
ATOM 817 C CA . THR A 1 103 ? -2.85 13.766 24.25 1 83.38 103 THR A CA 1
ATOM 818 C C . THR A 1 103 ? -4.324 13.758 23.859 1 83.38 103 THR A C 1
ATOM 820 O O . THR A 1 103 ? -4.883 12.711 23.531 1 83.38 103 THR A O 1
ATOM 823 N N . THR A 1 104 ? -4.938 14.867 24.156 1 90.12 104 THR A N 1
ATOM 824 C CA . THR A 1 104 ? -6.289 15.133 23.672 1 90.12 104 THR A CA 1
ATOM 825 C C . THR A 1 104 ? -6.281 16.234 22.625 1 90.12 104 THR A C 1
ATOM 827 O O . THR A 1 104 ? -5.621 17.266 22.797 1 90.12 104 THR A O 1
ATOM 830 N N . VAL A 1 105 ? -6.965 15.938 21.531 1 90 105 VAL A N 1
ATOM 831 C CA . VAL A 1 105 ? -6.98 16.906 20.438 1 90 105 VAL A CA 1
ATOM 832 C C . VAL A 1 105 ? -8.422 17.266 20.078 1 90 105 VAL A C 1
ATOM 834 O O . VAL A 1 105 ? -9.305 16.406 20.125 1 90 105 VAL A O 1
ATOM 837 N N . GLU A 1 106 ? -8.609 18.531 19.797 1 92.56 106 GLU A N 1
ATOM 838 C CA . GLU A 1 106 ? -9.906 18.984 19.312 1 92.56 106 GLU A CA 1
ATOM 839 C C . GLU A 1 106 ? -9.859 19.344 17.828 1 92.56 106 GLU A C 1
ATOM 841 O O . GLU A 1 106 ? -8.875 19.906 17.359 1 92.56 106 GLU A O 1
ATOM 846 N N . ILE A 1 107 ? -10.938 19 17.156 1 95.12 107 ILE A N 1
ATOM 847 C CA . ILE A 1 107 ? -11.047 19.297 15.734 1 95.12 107 ILE A CA 1
ATOM 848 C C . ILE A 1 107 ? -12.477 19.703 15.406 1 95.12 107 ILE A C 1
ATOM 850 O O . ILE A 1 107 ? -13.43 19.125 15.93 1 95.12 107 ILE A O 1
ATOM 854 N N . THR A 1 108 ? -12.555 20.672 14.555 1 96.25 108 THR A N 1
ATOM 855 C CA . THR A 1 108 ? -13.859 21.109 14.062 1 96.25 108 THR A CA 1
ATOM 856 C C . THR A 1 108 ? -14.031 20.703 12.594 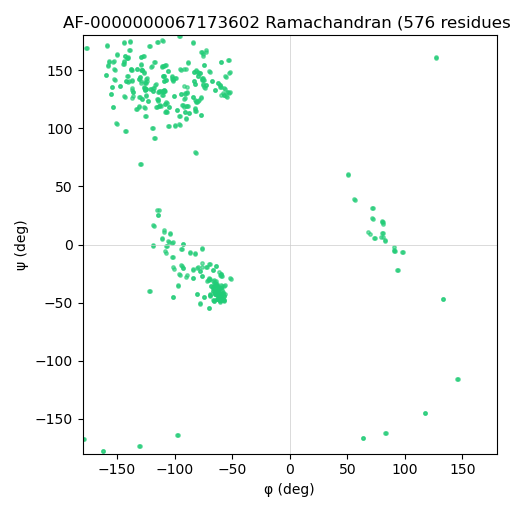1 96.25 108 THR A C 1
ATOM 858 O O . THR A 1 108 ? -13.117 20.875 11.789 1 96.25 108 THR A O 1
ATOM 861 N N . THR A 1 109 ? -15.188 20.109 12.289 1 97.56 109 THR A N 1
ATOM 862 C CA . THR A 1 109 ? -15.5 19.734 10.922 1 97.56 109 THR A CA 1
ATOM 863 C C . THR A 1 109 ? -16.766 20.438 10.438 1 97.56 109 THR A C 1
ATOM 865 O O . THR A 1 109 ? -17.609 20.828 11.242 1 97.56 109 THR A O 1
ATOM 868 N N . GLU A 1 110 ? -16.828 20.609 9.172 1 97.31 110 GLU A N 1
ATOM 869 C CA . GLU A 1 110 ? -18.031 21.125 8.523 1 97.31 110 GLU A CA 1
ATOM 870 C C . GLU A 1 110 ? -18.328 20.375 7.234 1 97.31 110 GLU A C 1
ATOM 872 O O . GLU A 1 110 ? -17.438 19.797 6.613 1 97.31 110 GLU A O 1
ATOM 877 N N . SER A 1 111 ? -19.625 20.328 6.91 1 95.12 111 SER A N 1
ATOM 878 C CA . SER A 1 111 ? -20.031 19.75 5.641 1 95.12 111 SER A CA 1
ATOM 879 C C . SER A 1 111 ? -19.734 20.688 4.473 1 95.12 111 SER A C 1
ATOM 881 O O . SER A 1 111 ? -19.922 21.891 4.586 1 95.12 111 SER A O 1
ATOM 883 N N . THR A 1 112 ? -19.25 20.109 3.443 1 91.38 112 THR A N 1
ATOM 884 C CA . THR A 1 112 ? -19.031 20.844 2.197 1 91.38 112 THR A CA 1
ATOM 885 C C . THR A 1 112 ? -19.812 20.188 1.053 1 91.38 112 THR A C 1
ATOM 887 O O . THR A 1 112 ? -20.422 19.141 1.229 1 91.38 112 THR A O 1
ATOM 890 N N . ALA A 1 113 ? -19.844 20.875 -0.069 1 84.69 113 ALA A N 1
ATOM 891 C CA . ALA A 1 113 ? -20.516 20.312 -1.235 1 84.69 113 ALA A CA 1
ATOM 892 C C . ALA A 1 113 ? -19.891 18.984 -1.649 1 84.69 113 ALA A C 1
ATOM 894 O O . ALA A 1 113 ? -20.562 18.094 -2.17 1 84.69 113 ALA A O 1
ATOM 895 N N . ALA A 1 114 ? -18.672 18.766 -1.344 1 82 114 ALA A N 1
ATOM 896 C CA . ALA A 1 114 ? -17.906 17.625 -1.855 1 82 114 ALA A CA 1
ATOM 897 C C . ALA A 1 114 ? -17.609 16.625 -0.743 1 82 114 ALA A C 1
ATOM 899 O O . ALA A 1 114 ? -16.938 15.617 -0.978 1 82 114 ALA A O 1
ATOM 900 N N . GLY A 1 115 ? -18.156 16.891 0.427 1 92.25 115 GLY A N 1
ATOM 901 C CA . GLY A 1 115 ? -17.828 16.047 1.565 1 92.25 115 GLY A CA 1
ATOM 902 C C . GLY A 1 115 ? -17.781 16.812 2.877 1 92.25 115 GLY A C 1
ATOM 903 O O . GLY A 1 115 ? -18.781 17.375 3.318 1 92.25 115 GLY A O 1
ATOM 904 N N . PHE A 1 116 ? -16.516 16.828 3.445 1 97.06 116 PHE A N 1
ATOM 905 C CA . PHE A 1 116 ? -16.312 17.531 4.707 1 97.06 116 PHE A CA 1
ATOM 906 C C . PHE A 1 116 ? -14.969 18.25 4.719 1 97.06 116 PHE A C 1
ATOM 908 O O . PHE A 1 116 ? -14.125 18.016 3.85 1 97.06 116 PHE A O 1
ATOM 915 N N . SER A 1 117 ? -14.891 19.141 5.543 1 97.5 117 SER A N 1
ATOM 916 C CA . SER A 1 117 ? -13.617 19.797 5.828 1 97.5 117 SER A CA 1
ATOM 917 C C . SER A 1 117 ? -13.344 19.828 7.328 1 97.5 117 SER A C 1
ATOM 919 O O . SER A 1 117 ? -14.266 19.969 8.133 1 97.5 117 SER A O 1
ATOM 921 N N . GLY A 1 118 ? -12.102 19.609 7.633 1 97.44 118 GLY A N 1
ATOM 922 C CA . GLY A 1 118 ? -11.695 19.656 9.031 1 97.44 118 GLY A CA 1
ATOM 923 C C . GLY A 1 118 ? -10.5 20.547 9.273 1 97.44 118 GLY A C 1
ATOM 924 O O . GLY A 1 118 ? -9.648 20.719 8.398 1 97.44 118 GLY A O 1
ATOM 925 N N . VAL A 1 119 ? -10.445 21.109 10.461 1 96.81 119 VAL A N 1
ATOM 926 C CA . VAL A 1 119 ? -9.32 21.938 10.883 1 96.81 119 VAL A CA 1
ATOM 927 C C . VAL A 1 119 ? -8.828 21.484 12.258 1 96.81 119 VAL A C 1
ATOM 929 O O . VAL A 1 119 ? -9.617 21.344 13.195 1 96.81 119 VAL A O 1
ATOM 932 N N . LEU A 1 120 ? -7.617 21.25 12.305 1 94.25 120 LEU A N 1
ATOM 933 C CA . LEU A 1 120 ? -6.953 20.812 13.523 1 94.25 120 LEU A CA 1
ATOM 934 C C . LEU A 1 120 ? -6.031 21.906 14.062 1 94.25 120 LEU A C 1
ATOM 936 O O . LEU A 1 120 ? -5.234 22.469 13.312 1 94.25 120 LEU A O 1
ATOM 940 N N . ASP A 1 121 ? -6.215 22.188 15.328 1 92.19 121 ASP A N 1
ATOM 941 C CA . ASP A 1 121 ? -5.289 23.094 16.016 1 92.19 121 ASP A CA 1
ATOM 942 C C . ASP A 1 121 ? -4.09 22.328 16.578 1 92.19 121 ASP A C 1
ATOM 944 O O . ASP A 1 121 ? -4.242 21.5 17.469 1 92.19 121 ASP A O 1
ATOM 948 N N . GLN A 1 122 ? -2.908 22.578 16.047 1 90.88 122 GLN A N 1
ATOM 949 C CA . GLN A 1 122 ? -1.722 21.828 16.438 1 90.88 122 GLN A CA 1
ATOM 950 C C . GLN A 1 122 ? -0.985 22.531 17.578 1 90.88 122 GLN A C 1
ATOM 952 O O . GLN A 1 122 ? 0.085 22.078 18 1 90.88 122 GLN A O 1
ATOM 957 N N . GLY A 1 123 ? -1.529 23.641 18 1 92.56 123 GLY A N 1
ATOM 958 C CA . GLY A 1 123 ? -1.01 24.312 19.172 1 92.56 123 GLY A CA 1
ATOM 959 C C . GLY A 1 123 ? 0.189 25.203 18.891 1 92.56 123 GLY A C 1
ATOM 960 O O . GLY A 1 123 ? 0.371 25.656 17.75 1 92.56 123 GLY A O 1
ATOM 961 N N . THR A 1 124 ? 0.923 25.531 20 1 96.31 124 THR A N 1
ATOM 962 C CA . THR A 1 124 ? 2.07 26.422 19.906 1 96.31 124 THR A CA 1
ATOM 963 C C . THR A 1 124 ? 3.314 25.672 19.453 1 96.31 124 THR A C 1
ATOM 965 O O . THR A 1 124 ? 3.695 24.656 20.062 1 96.31 124 THR A O 1
ATOM 968 N N . PRO A 1 125 ? 3.91 26.125 18.406 1 97.69 125 PRO A N 1
ATOM 969 C CA . PRO A 1 125 ? 5.125 25.453 17.938 1 97.69 125 PRO A CA 1
ATOM 970 C C . PRO A 1 125 ? 6.336 25.75 18.828 1 97.69 125 PRO A C 1
ATOM 972 O O . PRO A 1 125 ? 6.355 26.75 19.531 1 97.69 125 PRO A O 1
ATOM 975 N N . VAL A 1 126 ? 7.242 24.844 18.797 1 97.81 126 VAL A N 1
ATOM 976 C CA . VAL A 1 126 ? 8.531 25.031 19.453 1 97.81 126 VAL A CA 1
ATOM 977 C C . VAL A 1 126 ? 9.648 25.062 18.422 1 97.81 126 VAL A C 1
ATOM 979 O O . VAL A 1 126 ? 9.742 24.156 17.578 1 97.81 126 VAL A O 1
ATOM 982 N N . PHE A 1 127 ? 10.422 26.094 18.453 1 98.38 127 PHE A N 1
ATOM 983 C CA . PHE A 1 127 ? 11.602 26.219 17.609 1 98.38 127 PHE A CA 1
ATOM 984 C C . PHE A 1 127 ? 12.844 25.719 18.328 1 98.38 127 PHE A C 1
ATOM 986 O O . PHE A 1 127 ? 13.211 26.25 19.391 1 98.38 127 PHE A O 1
ATOM 993 N N . LEU A 1 128 ? 13.477 24.719 17.766 1 98.31 128 LEU A N 1
ATOM 994 C CA . LEU A 1 128 ? 14.5 24 18.5 1 98.31 128 LEU A CA 1
ATOM 995 C C . LEU A 1 128 ? 15.898 24.344 17.984 1 98.31 128 LEU A C 1
ATOM 997 O O . LEU A 1 128 ? 16.891 23.797 18.469 1 98.31 128 LEU A O 1
ATOM 1001 N N . GLY A 1 129 ? 16 25.172 16.984 1 97.69 129 GLY A N 1
ATOM 1002 C CA . GLY A 1 129 ? 17.297 25.656 16.562 1 97.69 129 GLY A CA 1
ATOM 1003 C C . GLY A 1 129 ? 17.547 25.453 15.07 1 97.69 129 GLY A C 1
ATOM 1004 O O . GLY A 1 129 ? 16.891 24.641 14.43 1 97.69 129 GLY A O 1
ATOM 1005 N N . GLN A 1 130 ? 18.5 26.219 14.602 1 98.25 130 GLN A N 1
ATOM 1006 C CA . GLN A 1 130 ? 18.891 26.141 13.195 1 98.25 130 GLN A CA 1
ATOM 1007 C C . GLN A 1 130 ? 20 25.125 12.969 1 98.25 130 GLN A C 1
ATOM 1009 O O . GLN A 1 130 ? 20.734 24.797 13.898 1 98.25 130 GLN A O 1
ATOM 1014 N N . VAL A 1 131 ? 20 24.594 11.82 1 97.88 131 VAL A N 1
ATOM 1015 C CA . VAL A 1 131 ? 21.016 23.641 11.391 1 97.88 131 VAL A CA 1
ATOM 1016 C C . VAL A 1 131 ? 21.844 24.234 10.266 1 97.88 131 VAL A C 1
ATOM 1018 O O . VAL A 1 131 ? 21.312 24.719 9.266 1 97.88 131 VAL A O 1
ATOM 1021 N N . GLY A 1 132 ? 23.219 24.156 10.375 1 96.44 132 GLY A N 1
ATOM 1022 C CA . GLY A 1 132 ? 24.078 24.844 9.422 1 96.44 132 GLY A CA 1
ATOM 1023 C C . GLY A 1 132 ? 24.781 23.906 8.461 1 96.44 132 GLY A C 1
ATOM 1024 O O . GLY A 1 132 ? 25.406 24.344 7.496 1 96.44 132 GLY A O 1
ATOM 1025 N N . ASP A 1 133 ? 24.656 22.641 8.641 1 96.5 133 ASP A N 1
ATOM 1026 C CA . ASP A 1 133 ? 25.422 21.672 7.844 1 96.5 133 ASP A CA 1
ATOM 1027 C C . ASP A 1 133 ? 24.734 21.422 6.5 1 96.5 133 ASP A C 1
ATOM 1029 O O . ASP A 1 133 ? 24.266 20.312 6.238 1 96.5 133 ASP A O 1
ATOM 1033 N N . ARG A 1 134 ? 24.953 22.344 5.621 1 97.56 134 ARG A N 1
ATOM 1034 C CA . ARG A 1 134 ? 24.281 22.312 4.328 1 97.56 134 ARG A CA 1
ATOM 1035 C C . ARG A 1 134 ? 24.75 21.125 3.488 1 97.56 134 ARG A C 1
ATOM 1037 O O . ARG A 1 134 ? 23.953 20.5 2.787 1 97.56 134 ARG A O 1
ATOM 1044 N N . ASP A 1 135 ? 26.016 20.797 3.574 1 97.88 135 ASP A N 1
ATOM 1045 C CA . ASP A 1 135 ? 26.562 19.703 2.785 1 97.88 135 ASP A CA 1
ATOM 1046 C C . ASP A 1 135 ? 25.969 18.359 3.211 1 97.88 135 ASP A C 1
ATOM 1048 O O . ASP A 1 135 ? 25.516 17.578 2.367 1 97.88 135 ASP A O 1
ATOM 1052 N N . GLN A 1 136 ? 25.969 18.172 4.43 1 98 136 GLN A N 1
ATOM 1053 C CA . GLN A 1 136 ? 25.453 16.906 4.957 1 98 136 GLN A CA 1
ATOM 1054 C C . GLN A 1 136 ? 23.969 16.734 4.645 1 98 136 GLN A C 1
ATOM 1056 O O . GLN A 1 136 ? 23.547 15.656 4.23 1 98 136 GLN A O 1
ATOM 1061 N N . VAL A 1 137 ? 23.234 17.812 4.84 1 98.5 137 VAL A N 1
ATOM 1062 C CA . VAL A 1 137 ? 21.781 17.734 4.641 1 98.5 137 VAL A CA 1
ATOM 1063 C C . VAL A 1 137 ? 21.469 17.562 3.156 1 98.5 137 VAL A C 1
ATOM 1065 O O . VAL A 1 137 ? 20.641 16.734 2.781 1 98.5 137 VAL A O 1
ATOM 1068 N N . ALA A 1 138 ? 22.156 18.297 2.33 1 98.44 138 ALA A N 1
ATOM 1069 C CA . ALA A 1 138 ? 21.938 18.156 0.893 1 98.44 138 ALA A CA 1
ATOM 1070 C C . ALA A 1 138 ? 22.203 16.734 0.423 1 98.44 138 ALA A C 1
ATOM 1072 O O . ALA A 1 138 ? 21.422 16.156 -0.325 1 98.44 138 ALA A O 1
ATOM 1073 N N . ALA A 1 139 ? 23.25 16.188 0.914 1 97.19 139 ALA A N 1
ATOM 1074 C CA . ALA A 1 139 ? 23.656 14.836 0.519 1 97.19 139 ALA A CA 1
ATOM 1075 C C . ALA A 1 139 ? 22.625 13.805 0.954 1 97.19 139 ALA A C 1
ATOM 1077 O O . ALA A 1 139 ? 22.406 12.805 0.258 1 97.19 139 ALA A O 1
ATOM 1078 N N . ALA A 1 140 ? 21.984 14.031 2.074 1 97.31 140 ALA A N 1
ATOM 1079 C CA . ALA A 1 140 ? 20.984 13.109 2.611 1 97.31 140 ALA A CA 1
ATOM 1080 C C . ALA A 1 140 ? 19.781 12.992 1.675 1 97.31 140 ALA A C 1
ATOM 1082 O O . ALA A 1 140 ? 19.047 12.008 1.718 1 97.31 140 ALA A O 1
ATOM 1083 N N . PHE A 1 141 ? 19.609 13.984 0.756 1 97.44 141 PHE A N 1
ATOM 1084 C CA . PHE A 1 141 ? 18.469 14.008 -0.151 1 97.44 141 PHE A CA 1
ATOM 1085 C C . PHE A 1 141 ? 18.922 13.922 -1.602 1 97.44 141 PHE A C 1
ATOM 1087 O O . PHE A 1 141 ? 18.172 14.281 -2.516 1 97.44 141 PHE A O 1
ATOM 1094 N N . ASP A 1 142 ? 20.172 13.508 -1.754 1 94.69 142 ASP A N 1
ATOM 1095 C CA . ASP A 1 142 ? 20.797 13.375 -3.066 1 94.69 142 ASP A CA 1
ATOM 1096 C C . ASP A 1 142 ? 20.75 14.703 -3.828 1 94.69 142 ASP A C 1
ATOM 1098 O O . ASP A 1 142 ? 20.453 14.727 -5.023 1 94.69 142 ASP A O 1
ATOM 1102 N N . LEU A 1 143 ? 20.938 15.742 -3.088 1 97.75 143 LEU A N 1
ATOM 1103 C CA . LEU A 1 143 ? 21.031 17.094 -3.621 1 97.75 143 LEU A CA 1
ATOM 1104 C C . LEU A 1 143 ? 22.422 17.672 -3.398 1 97.75 143 LEU A C 1
ATOM 1106 O O . LEU A 1 143 ? 23.297 17.016 -2.84 1 97.75 143 LEU A O 1
ATOM 1110 N N . VAL A 1 144 ? 22.641 18.875 -3.975 1 97.56 144 VAL A N 1
ATOM 1111 C CA . VAL A 1 144 ? 23.859 19.641 -3.723 1 97.56 144 VAL A CA 1
ATOM 1112 C C . VAL A 1 144 ? 23.516 20.891 -2.904 1 97.56 144 VAL A C 1
ATOM 1114 O O . VAL A 1 144 ? 22.375 21.344 -2.889 1 97.56 144 VAL A O 1
ATOM 1117 N N . PRO A 1 145 ? 24.469 21.344 -2.172 1 97.81 145 PRO A N 1
ATOM 1118 C CA . PRO A 1 145 ? 24.188 22.484 -1.292 1 97.81 145 PRO A CA 1
ATOM 1119 C C . PRO A 1 145 ? 23.531 23.641 -2.023 1 97.81 145 PRO A C 1
ATOM 1121 O O . PRO A 1 145 ? 22.719 24.375 -1.438 1 97.81 145 PRO A O 1
ATOM 1124 N N . GLU A 1 146 ? 23.812 23.797 -3.305 1 97.5 146 GLU A N 1
ATOM 1125 C CA . GLU A 1 146 ? 23.25 24.891 -4.102 1 97.5 146 GLU A CA 1
ATOM 1126 C C . GLU A 1 146 ? 21.766 24.703 -4.328 1 97.5 146 GLU A C 1
ATOM 1128 O O . GLU A 1 146 ? 21.062 25.641 -4.727 1 97.5 146 GLU A O 1
ATOM 1133 N N . ASP A 1 147 ? 21.281 23.5 -4.105 1 98.31 147 ASP A N 1
ATOM 1134 C CA . ASP A 1 147 ? 19.859 23.234 -4.254 1 98.31 147 ASP A CA 1
ATOM 1135 C C . ASP A 1 147 ? 19.078 23.75 -3.053 1 98.31 147 ASP A C 1
ATOM 1137 O O . ASP A 1 147 ? 17.844 23.875 -3.115 1 98.31 147 ASP A O 1
ATOM 1141 N N . LEU A 1 148 ? 19.797 23.891 -1.919 1 98.38 148 LEU A N 1
ATOM 1142 C CA . LEU A 1 148 ? 19.156 24.422 -0.723 1 98.38 148 LEU A CA 1
ATOM 1143 C C . LEU A 1 148 ? 18.953 25.922 -0.833 1 98.38 148 LEU A C 1
ATOM 1145 O O . LEU A 1 148 ? 19.781 26.625 -1.431 1 98.38 148 LEU A O 1
ATOM 1149 N N . ALA A 1 149 ? 17.859 26.391 -0.31 1 97.75 149 ALA A N 1
ATOM 1150 C CA . ALA A 1 149 ? 17.578 27.828 -0.359 1 97.75 149 ALA A CA 1
ATOM 1151 C C . ALA A 1 149 ? 18.656 28.609 0.377 1 97.75 149 ALA A C 1
ATOM 1153 O O . ALA A 1 149 ? 19.062 28.25 1.486 1 97.75 149 ALA A O 1
ATOM 1154 N N . ALA A 1 150 ? 19.094 29.672 -0.166 1 93.44 150 ALA A N 1
ATOM 1155 C CA . ALA A 1 150 ? 20.172 30.469 0.407 1 93.44 150 ALA A CA 1
ATOM 1156 C C . ALA A 1 150 ? 19.641 31.438 1.47 1 93.44 150 ALA A C 1
ATOM 1158 O O . ALA A 1 150 ? 20.344 31.75 2.434 1 93.44 150 ALA A O 1
ATOM 1159 N N . ASP A 1 151 ? 18.484 31.844 1.363 1 95 151 ASP A N 1
ATOM 1160 C CA . ASP A 1 151 ? 17.969 32.938 2.17 1 95 151 ASP A CA 1
ATOM 1161 C C . ASP A 1 151 ? 17.047 32.438 3.271 1 95 151 ASP A C 1
ATOM 1163 O O . ASP A 1 151 ? 16.438 33.25 3.984 1 95 151 ASP A O 1
ATOM 1167 N N . LEU A 1 152 ? 16.859 31.172 3.395 1 97.94 152 LEU A N 1
ATOM 1168 C CA . LEU A 1 152 ? 16.016 30.578 4.426 1 97.94 152 LEU A CA 1
ATOM 1169 C C . LEU A 1 152 ? 16.781 29.547 5.238 1 97.94 152 LEU A C 1
ATOM 1171 O O . LEU A 1 152 ? 17.391 28.641 4.672 1 97.94 152 LEU A O 1
ATOM 1175 N N . PRO A 1 153 ? 16.766 29.656 6.461 1 98.38 153 PRO A N 1
ATOM 1176 C CA . PRO A 1 153 ? 17.562 28.734 7.281 1 98.38 153 PRO A CA 1
ATOM 1177 C C . PRO A 1 153 ? 16.906 27.359 7.422 1 98.38 153 PRO A C 1
ATOM 1179 O O . PRO A 1 153 ? 15.672 27.25 7.414 1 98.38 153 PRO A O 1
ATOM 1182 N N . MET A 1 154 ? 17.688 26.328 7.523 1 98.75 154 MET A N 1
ATOM 1183 C CA . MET A 1 154 ? 17.219 25.047 8.023 1 98.75 154 MET A CA 1
ATOM 1184 C C . MET A 1 154 ? 17 25.094 9.531 1 98.75 154 MET A C 1
ATOM 1186 O O . MET A 1 154 ? 17.844 25.609 10.266 1 98.75 154 MET A O 1
ATOM 1190 N N . GLU A 1 155 ? 15.906 24.562 9.922 1 98.62 155 GLU A N 1
ATOM 1191 C CA . GLU A 1 155 ? 15.539 24.719 11.328 1 98.62 155 GLU A CA 1
ATOM 1192 C C . GLU A 1 155 ? 14.68 23.562 11.812 1 98.62 155 GLU A C 1
ATOM 1194 O O . GLU A 1 155 ? 13.852 23.031 11.062 1 98.62 155 GLU A O 1
ATOM 1199 N N . VAL A 1 156 ? 14.938 23.156 13.07 1 98.81 156 VAL A N 1
ATOM 1200 C CA . VAL A 1 156 ? 14.102 22.125 13.695 1 98.81 156 VAL A CA 1
ATOM 1201 C C . VAL A 1 156 ? 12.93 22.781 14.414 1 98.81 156 VAL A C 1
ATOM 1203 O O . VAL A 1 156 ? 13.117 23.641 15.273 1 98.81 156 VAL A O 1
ATOM 1206 N N . VAL A 1 157 ? 11.75 22.453 13.992 1 98.5 157 VAL A N 1
ATOM 1207 C CA . VAL A 1 157 ? 10.516 22.984 14.555 1 98.5 157 VAL A CA 1
ATOM 1208 C C . VAL A 1 157 ? 9.594 21.828 14.953 1 98.5 157 VAL A C 1
ATOM 1210 O O . VAL A 1 157 ? 9.625 20.766 14.336 1 98.5 157 VAL A O 1
ATOM 1213 N N . SER A 1 158 ? 8.789 22.047 16.016 1 96.38 158 SER A N 1
ATOM 1214 C CA . SER A 1 158 ? 7.898 21 16.5 1 96.38 158 SER A CA 1
ATOM 1215 C C . SER A 1 158 ? 6.52 21.547 16.828 1 96.38 158 SER A C 1
ATOM 1217 O O . SER A 1 158 ? 6.402 22.625 17.422 1 96.38 158 SER A O 1
ATOM 1219 N N . THR A 1 159 ? 5.523 20.938 16.453 1 92.88 159 THR A N 1
ATOM 1220 C CA . THR A 1 159 ? 4.172 21.062 16.984 1 92.88 159 THR A CA 1
ATOM 1221 C C . THR A 1 159 ? 3.727 19.75 17.625 1 92.88 159 THR A C 1
ATOM 1223 O O . THR A 1 159 ? 2.541 19.406 17.594 1 92.88 159 THR A O 1
ATOM 1226 N N . GLY A 1 160 ? 4.602 18.984 18.141 1 87 160 GLY A N 1
ATOM 1227 C CA . GLY A 1 160 ? 4.438 17.625 18.656 1 87 160 GLY A CA 1
ATOM 1228 C C . GLY A 1 160 ? 5.5 16.672 18.172 1 87 160 GLY A C 1
ATOM 1229 O O . GLY A 1 160 ? 6.078 15.914 18.969 1 87 160 GLY A O 1
ATOM 1230 N N . LEU A 1 161 ? 5.758 16.703 16.875 1 89.5 161 LEU A N 1
ATOM 1231 C CA . LEU A 1 161 ? 6.863 15.984 16.234 1 89.5 161 LEU A CA 1
ATOM 1232 C C . LEU A 1 161 ? 7.938 16.953 15.758 1 89.5 161 LEU A C 1
ATOM 1234 O O . LEU A 1 161 ? 7.621 18.031 15.234 1 89.5 161 LEU A O 1
ATOM 1238 N N . ARG A 1 162 ? 9.156 16.562 15.914 1 96.12 162 ARG A N 1
ATOM 1239 C CA . ARG A 1 162 ? 10.266 17.438 15.555 1 96.12 162 ARG A CA 1
ATOM 1240 C C . ARG A 1 162 ? 10.695 17.219 14.109 1 96.12 162 ARG A C 1
ATOM 1242 O O . ARG A 1 162 ? 11.211 16.156 13.773 1 96.12 162 ARG A O 1
A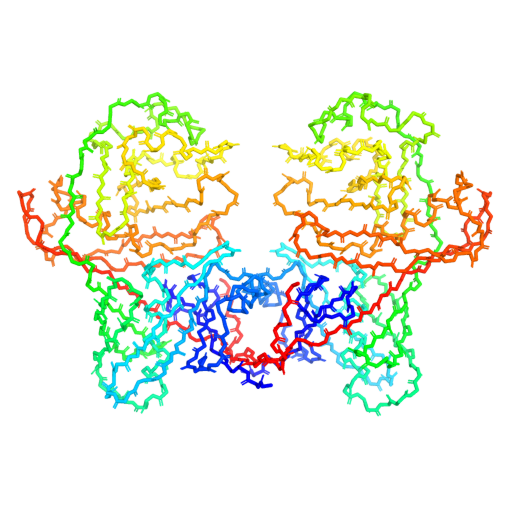TOM 1249 N N . TYR A 1 163 ? 10.5 18.234 13.289 1 97.81 163 TYR A N 1
ATOM 1250 C CA . TYR A 1 163 ? 10.898 18.172 11.891 1 97.81 163 TYR A CA 1
ATOM 1251 C C . TYR A 1 163 ? 12.086 19.094 11.633 1 97.81 163 TYR A C 1
ATOM 1253 O O . TYR A 1 163 ? 12.102 20.25 12.07 1 97.81 163 TYR A O 1
ATOM 1261 N N . LEU A 1 164 ? 13.086 18.578 10.961 1 98.88 164 LEU A N 1
ATOM 1262 C CA . LEU A 1 164 ? 14.016 19.484 10.289 1 98.88 164 LEU A CA 1
ATOM 1263 C C . LEU A 1 164 ? 13.406 20.031 9 1 98.88 164 LEU A C 1
ATOM 1265 O O . LEU A 1 164 ? 13.156 19.266 8.055 1 98.88 164 LEU A O 1
ATOM 1269 N N . ILE A 1 165 ? 13.102 21.297 8.977 1 98.88 165 ILE A N 1
ATOM 1270 C CA . ILE A 1 165 ? 12.656 21.953 7.75 1 98.88 165 ILE A CA 1
ATOM 1271 C C . ILE A 1 165 ? 13.859 22.266 6.867 1 98.88 165 ILE A C 1
ATOM 1273 O O . ILE A 1 165 ? 14.797 22.938 7.309 1 98.88 165 ILE A O 1
ATOM 1277 N N . VAL A 1 166 ? 13.852 21.797 5.621 1 98.88 166 VAL A N 1
ATOM 1278 C CA . VAL A 1 166 ? 14.93 22 4.66 1 98.88 166 VAL A CA 1
ATOM 1279 C C . VAL A 1 166 ? 14.414 22.797 3.463 1 98.88 166 VAL A C 1
ATOM 1281 O O . VAL A 1 166 ? 13.938 22.203 2.486 1 98.88 166 VAL A O 1
ATOM 1284 N N . PRO A 1 167 ? 14.539 24.109 3.523 1 98.88 167 PRO A N 1
ATOM 1285 C CA . PRO A 1 167 ? 14.141 24.906 2.365 1 98.88 167 PRO A CA 1
ATOM 1286 C C . PRO A 1 167 ? 15 24.641 1.132 1 98.88 167 PRO A C 1
ATOM 1288 O O . PRO A 1 167 ? 16.219 24.578 1.232 1 98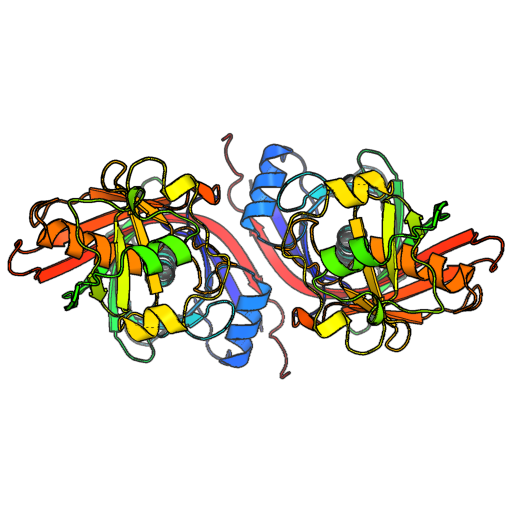.88 167 PRO A O 1
ATOM 1291 N N . VAL A 1 168 ? 14.32 24.453 0.024 1 98.81 168 VAL A N 1
ATOM 1292 C CA . VAL A 1 168 ? 15.031 24.156 -1.213 1 98.81 168 VAL A CA 1
ATOM 1293 C C . VAL A 1 168 ? 14.594 25.125 -2.312 1 98.81 168 VAL A C 1
ATOM 1295 O O . VAL A 1 168 ? 13.578 25.812 -2.178 1 98.81 168 VAL A O 1
ATOM 1298 N N . GLY A 1 169 ? 15.414 25.203 -3.35 1 97.75 169 GLY A N 1
ATOM 1299 C CA . GLY A 1 169 ? 15.094 26.016 -4.504 1 97.75 169 GLY A CA 1
ATOM 1300 C C . GLY A 1 169 ? 14.195 25.312 -5.504 1 97.75 169 GLY A C 1
ATOM 1301 O O . GLY A 1 169 ? 13.875 24.141 -5.336 1 97.75 169 GLY A O 1
ATOM 1302 N N . PRO A 1 170 ? 13.797 26.172 -6.523 1 95.81 170 PRO A N 1
ATOM 1303 C CA . PRO A 1 170 ? 12.945 25.578 -7.566 1 95.81 170 PRO A CA 1
ATOM 1304 C C . PRO A 1 170 ? 13.594 24.375 -8.242 1 95.81 170 PRO A C 1
ATOM 1306 O O . PRO A 1 170 ? 14.805 24.375 -8.492 1 95.81 170 PRO A O 1
ATOM 1309 N N . GLY A 1 171 ? 12.789 23.312 -8.406 1 95.69 171 GLY A N 1
ATOM 1310 C CA . GLY A 1 171 ? 13.266 22.125 -9.117 1 95.69 171 GLY A CA 1
ATOM 1311 C C . GLY A 1 171 ? 13.859 21.078 -8.195 1 95.69 171 GLY A C 1
ATOM 1312 O O . GLY A 1 171 ? 13.969 19.906 -8.562 1 95.69 171 GLY A O 1
ATOM 1313 N N . ALA A 1 172 ? 14.281 21.469 -7.016 1 97.56 172 ALA A N 1
ATOM 1314 C CA . ALA A 1 172 ? 14.961 20.562 -6.098 1 97.56 172 ALA A CA 1
ATOM 1315 C C . ALA A 1 172 ? 14.008 19.469 -5.602 1 97.56 172 ALA A C 1
ATOM 1317 O O . ALA A 1 172 ? 14.406 18.328 -5.426 1 97.56 172 ALA A O 1
ATOM 1318 N N . LEU A 1 173 ? 12.742 19.828 -5.363 1 97.94 173 LEU A N 1
ATOM 1319 C CA . LEU A 1 173 ? 11.781 18.859 -4.867 1 97.94 173 LEU A CA 1
ATOM 1320 C C . LEU A 1 173 ? 11.656 17.688 -5.832 1 97.94 173 LEU A C 1
ATOM 1322 O O . LEU A 1 173 ? 11.562 16.531 -5.402 1 97.94 173 LEU A O 1
ATOM 1326 N N . GLU A 1 174 ? 11.672 17.969 -7.09 1 95.69 174 GLU A N 1
ATOM 1327 C CA . GLU A 1 174 ? 11.508 16.938 -8.102 1 95.69 174 GLU A CA 1
ATOM 1328 C C . GLU A 1 174 ? 12.672 15.945 -8.07 1 95.69 174 GLU A C 1
ATOM 1330 O O . GLU A 1 174 ? 12.477 14.75 -8.289 1 95.69 174 GLU A O 1
ATOM 1335 N N . ARG A 1 175 ? 13.82 16.422 -7.73 1 94.38 175 ARG A N 1
ATOM 1336 C CA . ARG A 1 175 ? 15.047 15.633 -7.824 1 94.38 175 ARG A CA 1
ATOM 1337 C C . ARG A 1 175 ? 15.352 14.938 -6.5 1 94.38 175 ARG A C 1
ATOM 1339 O O . ARG A 1 175 ? 16.125 13.984 -6.461 1 94.38 175 ARG A O 1
ATOM 1346 N N . ALA A 1 176 ? 14.805 15.352 -5.473 1 96.75 176 ALA A N 1
ATOM 1347 C CA . ALA A 1 176 ? 15.188 14.93 -4.129 1 96.75 176 ALA A CA 1
ATOM 1348 C C . ALA A 1 176 ? 14.844 13.461 -3.898 1 96.75 176 ALA A C 1
ATOM 1350 O O . ALA A 1 176 ? 13.812 12.977 -4.367 1 96.75 176 ALA A O 1
ATOM 1351 N N . ARG A 1 177 ? 15.711 12.828 -3.234 1 91.56 177 ARG A N 1
ATOM 1352 C CA . ARG A 1 177 ? 15.562 11.43 -2.832 1 91.56 177 ARG A CA 1
ATOM 1353 C C . ARG A 1 177 ? 16.344 11.141 -1.557 1 91.56 177 ARG A C 1
ATOM 1355 O O . ARG A 1 177 ? 17.344 11.805 -1.271 1 91.56 177 ARG A O 1
ATOM 1362 N N . ILE A 1 178 ? 15.82 10.188 -0.827 1 91.62 178 ILE A N 1
ATOM 1363 C CA . ILE A 1 178 ? 16.594 9.641 0.283 1 91.62 178 ILE A CA 1
ATOM 1364 C C . ILE A 1 178 ? 17.078 8.234 -0.068 1 91.62 178 ILE A C 1
ATOM 1366 O O . ILE A 1 178 ? 16.266 7.305 -0.187 1 91.62 178 ILE A O 1
ATOM 1370 N N . SER A 1 179 ? 18.344 8.062 -0.202 1 82.06 179 SER A N 1
ATOM 1371 C CA . SER A 1 179 ? 18.891 6.797 -0.671 1 82.06 179 SER A CA 1
ATOM 1372 C C . SER A 1 179 ? 19.422 5.961 0.489 1 82.06 179 SER A C 1
ATOM 1374 O O . SER A 1 179 ? 19.672 4.766 0.333 1 82.06 179 SER A O 1
ATOM 1376 N N . ARG A 1 180 ? 19.703 6.57 1.562 1 85.31 180 ARG A N 1
ATOM 1377 C CA . ARG A 1 180 ? 20.172 5.922 2.785 1 85.31 180 ARG A CA 1
ATOM 1378 C C . ARG A 1 180 ? 19.391 6.434 4 1 85.31 180 ARG A C 1
ATOM 1380 O O . ARG A 1 180 ? 18.953 7.578 4.016 1 85.31 180 ARG A O 1
ATOM 1387 N N . ASP A 1 181 ? 19.266 5.602 4.973 1 92.88 181 ASP A N 1
ATOM 1388 C CA . ASP A 1 181 ? 18.547 5.977 6.188 1 92.88 181 ASP A CA 1
ATOM 1389 C C . ASP A 1 181 ? 19.156 7.223 6.824 1 92.88 181 ASP A C 1
ATOM 1391 O O . ASP A 1 181 ? 20.359 7.289 7.043 1 92.88 181 ASP A O 1
ATOM 1395 N N . ILE A 1 182 ? 18.359 8.18 7.109 1 97.25 182 ILE A N 1
ATOM 1396 C CA . ILE A 1 182 ? 18.875 9.461 7.586 1 97.25 182 ILE A CA 1
ATOM 1397 C C . ILE A 1 182 ? 18.531 9.641 9.062 1 97.25 182 ILE A C 1
ATOM 1399 O O . ILE A 1 182 ? 18.672 10.734 9.609 1 97.25 182 ILE A O 1
ATOM 1403 N N . THR A 1 183 ? 18.094 8.648 9.773 1 97.31 183 THR A N 1
ATOM 1404 C CA . THR A 1 183 ? 17.641 8.711 11.164 1 97.31 183 THR A CA 1
ATOM 1405 C C . THR A 1 183 ? 18.75 9.234 12.07 1 97.31 183 THR A C 1
ATOM 1407 O O . THR A 1 183 ? 18.516 10.133 12.883 1 97.31 183 THR A O 1
ATOM 1410 N N . GLU A 1 184 ? 19.906 8.672 11.898 1 97.44 184 GLU A N 1
ATOM 1411 C CA . GLU A 1 184 ? 21.016 9.055 12.766 1 97.44 184 GLU A CA 1
ATOM 1412 C C . GLU A 1 184 ? 21.406 10.516 12.547 1 97.44 184 GLU A C 1
ATOM 1414 O O . GLU A 1 184 ? 21.703 11.234 13.5 1 97.44 184 GLU A O 1
ATOM 1419 N N . MET A 1 185 ? 21.453 10.922 11.328 1 97.88 185 MET A N 1
ATOM 1420 C CA . MET A 1 185 ? 21.75 12.32 11.023 1 97.88 185 MET A CA 1
ATOM 1421 C C . MET A 1 185 ? 20.75 13.242 11.703 1 97.88 185 MET A C 1
ATOM 1423 O O . MET A 1 185 ? 21.125 14.219 12.352 1 97.88 185 MET A O 1
ATOM 1427 N N . LEU A 1 186 ? 19.5 12.961 11.594 1 98.38 186 LEU A N 1
ATOM 1428 C CA . LEU A 1 186 ? 18.438 13.789 12.148 1 98.38 186 LEU A CA 1
ATOM 1429 C C . LEU A 1 186 ? 18.516 13.836 13.672 1 98.38 186 LEU A C 1
ATOM 1431 O O . LEU A 1 186 ? 18.328 14.891 14.273 1 98.38 186 LEU A O 1
ATOM 1435 N N . ARG A 1 187 ? 18.797 12.664 14.188 1 97.5 187 ARG A N 1
ATOM 1436 C CA . ARG A 1 187 ? 18.984 12.617 15.633 1 97.5 187 ARG A CA 1
ATOM 1437 C C . ARG A 1 187 ? 20.078 13.586 16.078 1 97.5 187 ARG A C 1
ATOM 1439 O O . ARG A 1 187 ? 19.938 14.242 17.109 1 97.5 187 ARG A O 1
ATOM 1446 N N . GLY A 1 188 ? 21.094 13.609 15.352 1 97.88 188 GLY A N 1
ATOM 1447 C CA . GLY A 1 188 ? 22.188 14.531 15.648 1 97.88 188 GLY A CA 1
ATOM 1448 C C . GLY A 1 188 ? 21.75 15.984 15.648 1 97.88 188 GLY A C 1
ATOM 1449 O O . GLY A 1 188 ? 22.344 16.812 16.344 1 97.88 188 GLY A O 1
ATOM 1450 N N . PHE A 1 189 ? 20.703 16.375 14.898 1 98.12 189 PHE A N 1
ATOM 1451 C CA . PHE A 1 189 ? 20.188 17.734 14.828 1 98.12 189 PHE A CA 1
ATOM 1452 C C . PHE A 1 189 ? 19.047 17.938 15.82 1 98.12 189 PHE A C 1
ATOM 1454 O O . PHE A 1 189 ? 18.484 19.016 15.898 1 98.12 189 PHE A O 1
ATOM 1461 N N . GLY A 1 190 ? 18.656 16.844 16.531 1 97.62 190 GLY A N 1
ATOM 1462 C CA . GLY A 1 190 ? 17.531 16.922 17.438 1 97.62 190 GLY A CA 1
ATOM 1463 C C . GLY A 1 190 ? 16.188 16.797 16.734 1 97.62 190 GLY A C 1
ATOM 1464 O O . GLY A 1 190 ? 15.164 17.25 17.266 1 97.62 190 GLY A O 1
ATOM 1465 N N . ALA A 1 191 ? 16.172 16.312 15.586 1 98.06 191 ALA A N 1
ATOM 1466 C CA . ALA A 1 191 ? 14.945 16.141 14.797 1 98.06 191 ALA A CA 1
ATOM 1467 C C . ALA A 1 191 ? 14.555 14.672 14.703 1 98.06 191 ALA A C 1
ATOM 1469 O O . ALA A 1 191 ? 15.391 13.789 14.906 1 98.06 191 ALA A O 1
ATOM 1470 N N . GLN A 1 192 ? 13.32 14.406 14.508 1 95.19 192 GLN A N 1
ATOM 1471 C CA . GLN A 1 192 ? 12.805 13.062 14.289 1 95.19 192 GLN A CA 1
ATOM 1472 C C . GLN A 1 192 ? 12.625 12.773 12.805 1 95.19 192 GLN A C 1
ATOM 1474 O O . GLN A 1 192 ? 12.812 11.641 12.359 1 95.19 192 GLN A O 1
ATOM 1479 N N . PHE A 1 193 ? 12.227 13.812 12.062 1 96.56 193 PHE A N 1
ATOM 1480 C CA . PHE A 1 193 ? 11.961 13.711 10.625 1 96.56 193 PHE A CA 1
ATOM 1481 C C . PHE A 1 193 ? 12.5 14.938 9.898 1 96.56 193 PHE A C 1
ATOM 1483 O O . PHE A 1 193 ? 12.969 15.891 10.523 1 96.56 193 PHE A O 1
ATOM 1490 N N . ALA A 1 194 ? 12.555 14.859 8.609 1 98.56 194 ALA A N 1
ATOM 1491 C CA . ALA A 1 194 ? 12.875 16.016 7.766 1 98.56 194 ALA A CA 1
ATOM 1492 C C . ALA A 1 194 ? 11.781 16.25 6.734 1 98.56 194 ALA A C 1
ATOM 1494 O O . ALA A 1 194 ? 11.164 15.312 6.234 1 98.56 194 ALA A O 1
ATOM 1495 N N . VAL A 1 195 ? 11.516 17.5 6.465 1 98.62 195 VAL A N 1
ATOM 1496 C CA . VAL A 1 195 ? 10.578 17.891 5.414 1 98.62 195 VAL A CA 1
ATOM 1497 C C . VAL A 1 195 ? 11.234 18.906 4.488 1 98.62 195 VAL A C 1
ATOM 1499 O O . VAL A 1 195 ? 11.836 19.891 4.949 1 98.62 195 VAL A O 1
ATOM 1502 N N . LEU A 1 196 ? 11.25 18.641 3.199 1 98.88 196 LEU A N 1
ATOM 1503 C CA . LEU A 1 196 ? 11.734 19.594 2.205 1 98.88 196 LEU A CA 1
ATOM 1504 C C . LEU A 1 196 ? 10.648 20.594 1.844 1 98.88 196 LEU A C 1
ATOM 1506 O O . LEU A 1 196 ? 9.477 20.234 1.697 1 98.88 196 LEU A O 1
ATOM 1510 N N . PHE A 1 197 ? 11.062 21.844 1.724 1 98.88 197 PHE A N 1
ATOM 1511 C CA . PHE A 1 197 ? 10.102 22.922 1.512 1 98.88 197 PHE A CA 1
ATOM 1512 C C . PHE A 1 197 ? 10.555 23.844 0.388 1 98.88 197 PHE A C 1
ATOM 1514 O O . PHE A 1 197 ? 11.617 24.453 0.479 1 98.88 197 PHE A O 1
ATOM 1521 N N . ASP A 1 198 ? 9.797 23.922 -0.707 1 98.75 198 ASP A N 1
ATOM 1522 C CA . ASP A 1 198 ? 9.977 24.906 -1.767 1 98.75 198 ASP A CA 1
ATOM 1523 C C . ASP A 1 198 ? 9.055 26.109 -1.567 1 98.75 198 ASP A C 1
ATOM 1525 O O . ASP A 1 198 ? 7.863 26.031 -1.88 1 98.75 198 ASP A O 1
ATOM 1529 N N . GLU A 1 199 ? 9.57 27.172 -1.108 1 98.44 199 GLU A N 1
ATOM 1530 C CA . GLU A 1 199 ? 8.781 28.359 -0.804 1 98.44 199 GLU A CA 1
ATOM 1531 C C . GLU A 1 199 ? 8.141 28.938 -2.064 1 98.44 199 GLU A C 1
ATOM 1533 O O . GLU A 1 199 ? 7.023 29.438 -2.02 1 98.44 199 GLU A O 1
ATOM 1538 N N . SER A 1 200 ? 8.805 28.891 -3.184 1 97.19 200 SER A N 1
ATOM 1539 C CA . SER A 1 200 ? 8.289 29.469 -4.414 1 97.19 200 SER A CA 1
ATOM 1540 C C . SER A 1 200 ? 7.004 28.766 -4.859 1 97.19 200 SER A C 1
ATOM 1542 O O . SER A 1 200 ? 6.082 29.422 -5.359 1 97.19 200 SER A O 1
ATOM 1544 N N . ALA A 1 201 ? 6.895 27.562 -4.629 1 97.44 201 ALA A N 1
ATOM 1545 C CA . ALA A 1 201 ? 5.727 26.781 -5.023 1 97.44 201 ALA A CA 1
ATOM 1546 C C . ALA A 1 201 ? 4.801 26.531 -3.834 1 97.44 201 ALA A C 1
ATOM 1548 O O . ALA A 1 201 ? 3.664 26.094 -4.004 1 97.44 201 ALA A O 1
ATOM 1549 N N . VAL A 1 202 ? 5.262 26.828 -2.631 1 98.44 202 VAL A N 1
ATOM 1550 C CA . VAL A 1 202 ? 4.582 26.5 -1.383 1 98.44 202 VAL A CA 1
ATOM 1551 C C . VAL A 1 202 ? 4.188 25.016 -1.379 1 98.44 202 VAL A C 1
ATOM 1553 O O . VAL A 1 202 ? 3.008 24.688 -1.255 1 98.44 202 VAL A O 1
ATOM 1556 N N . GLU A 1 203 ? 5.195 24.172 -1.488 1 98.62 203 GLU A N 1
ATOM 1557 C CA . GLU A 1 203 ? 5.047 22.734 -1.642 1 98.62 203 GLU A CA 1
ATOM 1558 C C . GLU A 1 203 ? 6.102 21.969 -0.839 1 98.62 203 GLU A C 1
ATOM 1560 O O . GLU A 1 203 ? 7.215 22.469 -0.645 1 98.62 203 GLU A O 1
ATOM 1565 N N . VAL A 1 204 ? 5.699 20.844 -0.331 1 98.69 204 VAL A N 1
ATOM 1566 C CA . VAL A 1 204 ? 6.648 20.078 0.475 1 98.69 204 VAL A CA 1
ATOM 1567 C C . VAL A 1 204 ? 6.695 18.625 -0.015 1 98.69 204 VAL A C 1
ATOM 1569 O O . VAL A 1 204 ? 5.816 18.188 -0.76 1 98.69 204 VAL A O 1
ATOM 1572 N N . ARG A 1 205 ? 7.715 17.938 0.327 1 98.25 205 ARG A N 1
ATOM 1573 C CA . ARG A 1 205 ? 7.824 16.484 0.266 1 98.25 205 ARG A CA 1
ATOM 1574 C C . ARG A 1 205 ? 8.344 15.922 1.584 1 98.25 205 ARG A C 1
ATOM 1576 O O . ARG A 1 205 ? 9.18 16.531 2.244 1 98.25 205 ARG A O 1
ATOM 1583 N N . HIS A 1 206 ? 7.844 14.844 1.965 1 96.88 206 HIS A N 1
ATOM 1584 C CA . HIS A 1 206 ? 8.203 14.18 3.213 1 96.88 206 HIS A CA 1
ATOM 1585 C C . HIS A 1 206 ? 8.219 12.664 3.049 1 96.88 206 HIS A C 1
ATOM 1587 O O . HIS A 1 206 ? 7.273 12.086 2.514 1 96.88 206 HIS A O 1
ATOM 1593 N N . TRP A 1 207 ? 9.336 11.984 3.43 1 93.75 207 TRP A N 1
ATOM 1594 C CA . TRP A 1 207 ? 9.516 10.539 3.4 1 93.75 207 TRP A CA 1
ATOM 1595 C C . TRP A 1 207 ? 9.734 9.984 4.805 1 93.75 207 TRP A C 1
ATOM 1597 O O . TRP A 1 207 ? 10.117 10.727 5.715 1 93.75 207 TRP A O 1
ATOM 1607 N N . ASN A 1 208 ? 9.43 8.664 4.945 1 91.19 208 ASN A N 1
ATOM 1608 C CA . ASN A 1 208 ? 10.109 7.984 6.043 1 91.19 208 ASN A CA 1
ATOM 1609 C C . ASN A 1 208 ? 11.625 8.172 5.965 1 91.19 208 ASN A C 1
ATOM 1611 O O . ASN A 1 208 ? 12.18 8.344 4.879 1 91.19 208 ASN A O 1
ATOM 1615 N N . ASN A 1 209 ? 12.273 7.992 7.074 1 94.44 209 ASN A N 1
ATOM 1616 C CA . ASN A 1 209 ? 13.695 8.328 7.148 1 94.44 209 ASN A CA 1
ATOM 1617 C C . ASN A 1 209 ? 14.531 7.414 6.262 1 94.44 209 ASN A C 1
ATOM 1619 O O . ASN A 1 209 ? 15.648 7.77 5.871 1 94.44 209 ASN A O 1
ATOM 1623 N N . ASP A 1 210 ? 14.023 6.266 5.938 1 87.25 210 ASP A N 1
ATOM 1624 C CA . ASP A 1 210 ? 14.773 5.344 5.086 1 87.25 210 ASP A CA 1
ATOM 1625 C C . ASP A 1 210 ? 14.523 5.641 3.609 1 87.25 210 ASP A C 1
ATOM 1627 O O . ASP A 1 210 ? 15.141 5.023 2.736 1 87.25 210 ASP A O 1
ATOM 1631 N N . GLY A 1 211 ? 13.602 6.539 3.34 1 87.62 211 GLY A N 1
ATOM 1632 C CA . GLY A 1 211 ? 13.367 7.008 1.984 1 87.62 211 GLY A CA 1
ATOM 1633 C C . GLY A 1 211 ? 12.469 6.086 1.181 1 87.62 211 GLY A C 1
ATOM 1634 O O . GLY A 1 211 ? 12.148 6.375 0.027 1 87.62 211 GLY A O 1
ATOM 1635 N N . ILE A 1 212 ? 11.969 5.062 1.761 1 78.56 212 ILE A N 1
ATOM 1636 C CA . ILE A 1 212 ? 11.25 4.027 1.03 1 78.56 212 ILE A CA 1
ATOM 1637 C C . ILE A 1 212 ? 9.812 4.48 0.768 1 78.56 212 ILE A C 1
ATOM 1639 O O . ILE A 1 212 ? 9.305 4.34 -0.346 1 78.56 212 ILE A O 1
ATOM 1643 N N . ILE A 1 213 ? 9.219 5.059 1.752 1 83.31 213 ILE A N 1
ATOM 1644 C CA . ILE A 1 213 ? 7.828 5.469 1.623 1 83.31 213 ILE A CA 1
ATOM 1645 C C . ILE A 1 213 ? 7.727 6.988 1.695 1 83.31 213 ILE A C 1
ATOM 1647 O O . ILE A 1 213 ? 8.148 7.598 2.682 1 83.31 213 ILE A O 1
ATOM 1651 N N . GLU A 1 214 ? 7.254 7.574 0.658 1 91.88 214 GLU A N 1
ATOM 1652 C CA . GLU A 1 214 ? 6.898 8.992 0.677 1 91.88 214 GLU A CA 1
ATOM 1653 C C . GLU A 1 214 ? 5.453 9.188 1.123 1 91.88 214 GLU A C 1
ATOM 1655 O O . GLU A 1 214 ? 4.547 8.516 0.628 1 91.88 214 GLU A O 1
ATOM 1660 N N . ASP A 1 215 ? 5.316 10.086 2.051 1 92.88 215 ASP A N 1
ATOM 1661 C CA . ASP A 1 215 ? 3.969 10.422 2.498 1 92.88 215 ASP A CA 1
ATOM 1662 C C . ASP A 1 215 ? 3.256 11.305 1.477 1 92.88 215 ASP A C 1
ATOM 1664 O O . ASP A 1 215 ? 3.871 12.188 0.875 1 92.88 215 ASP A O 1
ATOM 1668 N N . VAL A 1 216 ? 1.996 11.125 1.267 1 94.69 216 VAL A N 1
ATOM 1669 C CA . VAL A 1 216 ? 1.196 11.852 0.287 1 94.69 216 VAL A CA 1
ATOM 1670 C C . VAL A 1 216 ? 0.925 13.266 0.789 1 94.69 216 VAL A C 1
ATOM 1672 O O . VAL A 1 216 ? 1.046 14.234 0.034 1 94.69 216 VAL A O 1
ATOM 1675 N N . ALA A 1 217 ? 0.572 13.359 1.985 1 96.81 217 ALA A N 1
ATOM 1676 C CA . ALA A 1 217 ? 0.262 14.617 2.662 1 96.81 217 ALA A CA 1
ATOM 1677 C C . ALA A 1 217 ? 0.465 14.492 4.168 1 96.81 217 ALA A C 1
ATOM 1679 O O . ALA A 1 217 ? -0.03 13.547 4.793 1 96.81 217 ALA A O 1
ATOM 1680 N N . THR A 1 218 ? 1.187 15.414 4.66 1 95.25 218 THR A N 1
ATOM 1681 C CA . THR A 1 218 ? 1.618 15.328 6.051 1 95.25 218 THR A CA 1
ATOM 1682 C C . THR A 1 218 ? 1.093 16.516 6.852 1 95.25 218 THR A C 1
ATOM 1684 O O . THR A 1 218 ? 1.744 17.562 6.922 1 95.25 218 THR A O 1
ATOM 1687 N N . GLY A 1 219 ? 0.03 16.25 7.582 1 94.25 219 GLY A N 1
ATOM 1688 C CA . GLY A 1 219 ? -0.576 17.312 8.375 1 94.25 219 GLY A CA 1
ATOM 1689 C C . GLY A 1 219 ? 0.367 17.906 9.406 1 94.25 219 GLY A C 1
ATOM 1690 O O . GLY A 1 219 ? 0.434 19.125 9.57 1 94.25 219 GLY A O 1
ATOM 1691 N N . SER A 1 220 ? 1.073 17.031 10.109 1 92 220 SER A N 1
ATOM 1692 C CA . SER A 1 220 ? 1.989 17.5 11.148 1 92 220 SER A CA 1
ATOM 1693 C C . SER A 1 220 ? 3.098 18.359 10.562 1 92 220 SER A C 1
ATOM 1695 O O . SER A 1 220 ? 3.494 19.359 11.164 1 92 220 SER A O 1
ATOM 1697 N N . ALA A 1 221 ? 3.588 18 9.398 1 96.5 221 ALA A N 1
ATOM 1698 C CA . ALA A 1 221 ? 4.621 18.797 8.742 1 96.5 221 ALA A CA 1
ATOM 1699 C C . ALA A 1 221 ? 4.066 20.141 8.281 1 96.5 221 ALA A C 1
ATOM 1701 O O . ALA A 1 221 ? 4.77 21.156 8.328 1 96.5 221 ALA A O 1
ATOM 1702 N N . ALA A 1 222 ? 2.842 20.141 7.863 1 98 222 ALA A N 1
ATOM 1703 C CA . ALA A 1 222 ? 2.215 21.375 7.434 1 98 222 ALA A CA 1
ATOM 1704 C C . ALA A 1 222 ? 2.186 22.406 8.57 1 98 222 ALA A C 1
ATOM 1706 O O . ALA A 1 222 ? 2.354 23.594 8.336 1 98 222 ALA A O 1
ATOM 1707 N N . GLY A 1 223 ? 1.965 21.906 9.719 1 96.88 223 GLY A N 1
ATOM 1708 C CA . GLY A 1 223 ? 1.961 22.781 10.867 1 96.88 223 GLY A CA 1
ATOM 1709 C C . GLY A 1 223 ? 3.289 23.484 11.094 1 96.88 223 GLY A C 1
ATOM 1710 O O . GLY A 1 223 ? 3.334 24.703 11.281 1 96.88 223 GLY A O 1
ATOM 1711 N N . VAL A 1 224 ? 4.32 22.719 11.039 1 98 224 VAL A N 1
ATOM 1712 C CA . VAL A 1 224 ? 5.625 23.328 11.297 1 98 224 VAL A CA 1
ATOM 1713 C C . VAL A 1 224 ? 5.992 24.25 10.141 1 98 224 VAL A C 1
ATOM 1715 O O . VAL A 1 224 ? 6.66 25.266 10.352 1 98 224 VAL A O 1
ATOM 1718 N N . ILE A 1 225 ? 5.555 23.969 8.93 1 98.75 225 ILE A N 1
ATOM 1719 C CA . ILE A 1 225 ? 5.793 24.875 7.809 1 98.75 225 ILE A CA 1
ATOM 1720 C C . ILE A 1 225 ? 5.07 26.203 8.047 1 98.75 225 ILE A C 1
ATOM 1722 O O . ILE A 1 225 ? 5.613 27.266 7.762 1 98.75 225 ILE A O 1
ATOM 1726 N N . GLY A 1 226 ? 3.83 26.109 8.547 1 98.75 226 GLY A N 1
ATOM 1727 C CA . GLY A 1 226 ? 3.115 27.328 8.898 1 98.75 226 GLY A CA 1
ATOM 1728 C C . GLY A 1 226 ? 3.844 28.172 9.922 1 98.75 226 GLY A C 1
ATOM 1729 O O . GLY A 1 226 ? 3.979 29.391 9.75 1 98.75 226 GLY A O 1
ATOM 1730 N N . ALA A 1 227 ? 4.32 27.531 10.969 1 98.62 227 ALA A N 1
ATOM 1731 C CA . ALA A 1 227 ? 5.09 28.219 12 1 98.62 227 ALA A CA 1
ATOM 1732 C C . ALA A 1 227 ? 6.344 28.859 11.406 1 98.62 227 ALA A C 1
ATOM 1734 O O . ALA A 1 227 ? 6.648 30.016 11.695 1 98.62 227 ALA A O 1
ATOM 1735 N N . TYR A 1 228 ? 7.035 28.062 10.602 1 98.88 228 TYR A N 1
ATOM 1736 C CA . TYR A 1 228 ? 8.281 28.484 9.969 1 98.88 228 TYR A CA 1
ATOM 1737 C C . TYR A 1 228 ? 8.062 29.703 9.07 1 98.88 228 TYR A C 1
ATOM 1739 O O . TYR A 1 228 ? 8.812 30.672 9.141 1 98.88 228 TYR A O 1
ATOM 1747 N N . ARG A 1 229 ? 7 29.656 8.25 1 98.75 229 ARG A N 1
ATOM 1748 C CA . ARG A 1 229 ? 6.719 30.75 7.324 1 98.75 229 ARG A CA 1
ATOM 1749 C C . ARG A 1 229 ? 6.379 32.031 8.078 1 98.75 229 ARG A C 1
ATOM 1751 O O . ARG A 1 229 ? 6.805 33.125 7.68 1 98.75 229 ARG A O 1
ATOM 1758 N N . LEU A 1 230 ? 5.609 31.875 9.164 1 98.69 230 LEU A N 1
ATOM 1759 C CA . LEU A 1 230 ? 5.293 33.062 9.961 1 98.69 230 LEU A CA 1
ATOM 1760 C C . LEU A 1 230 ? 6.551 33.625 10.625 1 98.69 230 LEU A C 1
ATOM 1762 O O . LEU A 1 230 ? 6.836 34.812 10.523 1 98.69 230 LEU A O 1
ATOM 1766 N N . ARG A 1 231 ? 7.32 32.75 11.25 1 98.38 231 ARG A N 1
ATOM 1767 C CA . ARG A 1 231 ? 8.523 33.125 11.984 1 98.38 231 ARG A CA 1
ATOM 1768 C C . ARG A 1 231 ? 9.492 33.875 11.078 1 98.38 231 ARG A C 1
ATOM 1770 O O . ARG A 1 231 ? 10.172 34.812 11.531 1 98.38 231 ARG A O 1
ATOM 1777 N N . HIS A 1 232 ? 9.57 33.531 9.875 1 98.12 232 HIS A N 1
ATOM 1778 C CA . HIS A 1 232 ? 10.57 34.094 8.977 1 98.12 232 HIS A CA 1
ATOM 1779 C C . HIS A 1 232 ? 9.945 35.125 8.047 1 98.12 232 HIS A C 1
ATOM 1781 O O . HIS A 1 232 ? 10.547 35.5 7.039 1 98.12 232 HIS A O 1
ATOM 1787 N N . GLY A 1 233 ? 8.742 35.5 8.273 1 97.75 233 GLY A N 1
ATOM 1788 C CA . GLY A 1 233 ? 8.117 36.656 7.609 1 97.75 233 GLY A CA 1
ATOM 1789 C C . GLY A 1 233 ? 7.625 36.312 6.211 1 97.75 233 GLY A C 1
ATOM 1790 O O . GLY A 1 233 ? 7.441 37.219 5.387 1 97.75 233 GLY A O 1
ATOM 1791 N N . LEU A 1 234 ? 7.434 35.094 5.938 1 97.88 234 LEU A N 1
ATOM 1792 C CA . LEU A 1 234 ? 6.984 34.656 4.613 1 97.88 234 LEU A CA 1
ATOM 1793 C C . LEU A 1 234 ? 5.465 34.75 4.504 1 97.88 234 LEU A C 1
ATOM 1795 O O . LEU A 1 234 ? 4.918 34.75 3.396 1 97.88 234 LEU A O 1
ATOM 1799 N N . VAL A 1 235 ? 4.773 34.75 5.676 1 98 235 VAL A N 1
ATOM 1800 C CA . VAL A 1 235 ? 3.338 35 5.781 1 98 235 VAL A CA 1
ATOM 1801 C C . VAL A 1 235 ? 3.049 35.844 7.012 1 98 235 VAL A C 1
ATOM 1803 O O . VAL A 1 235 ? 3.877 35.938 7.918 1 98 235 VAL A O 1
ATOM 1806 N N . SER A 1 236 ? 1.891 36.469 7.004 1 97.69 236 SER A N 1
ATOM 1807 C CA . SER A 1 236 ? 1.469 37.25 8.156 1 97.69 236 SER A CA 1
ATOM 1808 C C . SER A 1 236 ? 0.593 36.438 9.094 1 97.69 236 SER A C 1
ATOM 1810 O O . SER A 1 236 ? -0.085 35.5 8.664 1 97.69 236 SER A O 1
ATOM 1812 N N . GLY A 1 237 ? 0.704 36.812 10.367 1 97.19 237 GLY A N 1
ATOM 1813 C CA . GLY A 1 237 ? -0.196 36.188 11.32 1 97.19 237 GLY A CA 1
ATOM 1814 C C . GLY A 1 237 ? -1.658 36.312 10.938 1 97.19 237 GLY A C 1
ATOM 1815 O O . GLY A 1 237 ? -2.121 37.406 10.602 1 97.19 237 GLY A O 1
ATOM 1816 N N . GLY A 1 238 ? -2.328 35.125 10.914 1 97 238 GLY A N 1
ATOM 1817 C CA . GLY A 1 238 ? -3.744 35.125 10.586 1 97 238 GLY A CA 1
ATOM 1818 C C . GLY A 1 238 ? -4.012 34.969 9.102 1 97 238 GLY A C 1
ATOM 1819 O O . GLY A 1 238 ? -5.168 34.844 8.68 1 97 238 GLY A O 1
ATOM 1820 N N . GLU A 1 239 ? -2.975 34.906 8.352 1 96.56 239 GLU A N 1
ATOM 1821 C CA . GLU A 1 239 ? -3.121 34.688 6.918 1 96.56 239 GLU A CA 1
ATOM 1822 C C . GLU A 1 239 ? -3.068 33.188 6.598 1 96.56 239 GLU A C 1
ATOM 1824 O O . GLU A 1 239 ? -2.072 32.531 6.879 1 96.56 239 GLU A O 1
ATOM 1829 N N . SER A 1 240 ? -4.129 32.75 6.062 1 97.38 240 SER A N 1
ATOM 1830 C CA . SER A 1 240 ? -4.156 31.344 5.648 1 97.38 240 SER A CA 1
ATOM 1831 C C . SER A 1 240 ? -3.508 31.156 4.281 1 97.38 240 SER A C 1
ATOM 1833 O O . SER A 1 240 ? -3.52 32.062 3.453 1 97.38 240 SER A O 1
ATOM 1835 N N . PHE A 1 241 ? -2.9 30.016 4.055 1 98.44 241 PHE A N 1
ATOM 1836 C CA . PHE A 1 241 ? -2.355 29.641 2.754 1 98.44 241 PHE A CA 1
ATOM 1837 C C . PHE A 1 241 ? -2.547 28.156 2.486 1 98.44 241 PHE A C 1
ATOM 1839 O O . PHE A 1 241 ? -2.871 27.391 3.398 1 98.44 241 PHE A O 1
ATOM 1846 N N . VAL A 1 242 ? -2.438 27.812 1.239 1 98.38 242 VAL A N 1
ATOM 1847 C CA . VAL A 1 242 ? -2.531 26.422 0.814 1 98.38 242 VAL A CA 1
ATOM 1848 C C . VAL A 1 242 ? -1.131 25.844 0.627 1 98.38 242 VAL A C 1
ATOM 1850 O O . VAL A 1 242 ? -0.326 26.375 -0.136 1 98.38 242 VAL A O 1
ATOM 1853 N N . LEU A 1 243 ? -0.819 24.875 1.447 1 98.75 243 LEU A N 1
ATOM 1854 C CA . LEU A 1 243 ? 0.393 24.078 1.267 1 98.75 243 LEU A CA 1
ATOM 1855 C C . LEU A 1 243 ? 0.114 22.859 0.411 1 98.75 243 LEU A C 1
ATOM 1857 O O . LEU A 1 243 ? -0.837 22.109 0.67 1 98.75 243 LEU A O 1
ATOM 1861 N N . ARG A 1 244 ? 0.942 22.656 -0.601 1 98.44 244 ARG A N 1
ATOM 1862 C CA . ARG A 1 244 ? 0.733 21.531 -1.506 1 98.44 244 ARG A CA 1
ATOM 1863 C C . ARG A 1 244 ? 1.697 20.391 -1.192 1 98.44 244 ARG A C 1
ATOM 1865 O O . ARG A 1 244 ? 2.836 20.625 -0.783 1 98.44 244 ARG A O 1
ATOM 1872 N N . GLN A 1 245 ? 1.23 19.219 -1.351 1 97.94 245 GLN A N 1
ATOM 1873 C CA . GLN A 1 245 ? 2.014 17.984 -1.25 1 97.94 245 GLN A CA 1
ATOM 1874 C C . GLN A 1 245 ? 1.405 16.875 -2.102 1 97.94 245 GLN A C 1
ATOM 1876 O O . GLN A 1 245 ? 0.247 16.969 -2.514 1 97.94 245 GLN A O 1
ATOM 1881 N N . GLY A 1 246 ? 2.174 15.898 -2.469 1 95.94 246 GLY A N 1
ATOM 1882 C CA . GLY A 1 246 ? 1.64 14.664 -3.021 1 95.94 246 GLY A CA 1
ATOM 1883 C C . GLY A 1 246 ? 1.667 14.633 -4.539 1 95.94 246 GLY A C 1
ATOM 1884 O O . GLY A 1 246 ? 1.352 13.602 -5.148 1 95.94 246 GLY A O 1
ATOM 1885 N N . GLN A 1 247 ? 2.021 15.727 -5.164 1 93.06 247 GLN A N 1
ATOM 1886 C CA . GLN A 1 247 ? 2.043 15.719 -6.625 1 93.06 247 GLN A CA 1
ATOM 1887 C C . GLN A 1 247 ? 2.992 14.648 -7.156 1 93.06 247 GLN A C 1
ATOM 1889 O O . GLN A 1 247 ? 2.701 14 -8.164 1 93.06 247 GLN A O 1
ATOM 1894 N N . TYR A 1 248 ? 4.062 14.406 -6.512 1 91.12 248 TYR A N 1
ATOM 1895 C CA . TYR A 1 248 ? 5.09 13.484 -6.984 1 91.12 248 TYR A CA 1
ATOM 1896 C C . TYR A 1 248 ? 4.73 12.047 -6.641 1 91.12 248 TYR A C 1
ATOM 1898 O O . TYR A 1 248 ? 5.41 11.109 -7.074 1 91.12 248 TYR A O 1
ATOM 1906 N N . THR A 1 249 ? 3.697 11.859 -5.879 1 88.38 249 THR A N 1
ATOM 1907 C CA . THR A 1 249 ? 3.172 10.531 -5.598 1 88.38 249 THR A CA 1
ATOM 1908 C C . THR A 1 249 ? 1.924 10.25 -6.43 1 88.38 249 THR A C 1
ATOM 1910 O O . THR A 1 249 ? 1.286 9.211 -6.273 1 88.38 249 THR A O 1
ATOM 1913 N N . GLY A 1 250 ? 1.556 11.195 -7.254 1 88.75 250 GLY A N 1
ATOM 1914 C CA . GLY A 1 250 ? 0.378 11.047 -8.094 1 88.75 250 GLY A CA 1
ATOM 1915 C C . GLY A 1 250 ? -0.917 11.344 -7.359 1 88.75 250 GLY A C 1
ATOM 1916 O O . GLY A 1 250 ? -2.002 11.039 -7.859 1 88.75 250 GLY A O 1
ATOM 1917 N N . ARG A 1 251 ? -0.821 11.875 -6.168 1 93.44 251 ARG A N 1
ATOM 1918 C CA . ARG A 1 251 ? -1.989 12.18 -5.348 1 93.44 251 ARG A CA 1
ATOM 1919 C C . ARG A 1 251 ? -1.936 13.617 -4.832 1 93.44 251 ARG A C 1
ATOM 1921 O O . ARG A 1 251 ? -1.821 13.836 -3.623 1 93.44 251 ARG A O 1
ATOM 1928 N N . PRO A 1 252 ? -2.092 14.531 -5.73 1 93.75 252 PRO A N 1
ATOM 1929 C CA . PRO A 1 252 ? -2.018 15.93 -5.293 1 93.75 252 PRO A CA 1
ATOM 1930 C C . PRO A 1 252 ? -2.955 16.234 -4.125 1 93.75 252 PRO A C 1
ATOM 1932 O O . PRO A 1 252 ? -4.121 15.828 -4.148 1 93.75 252 PRO A O 1
ATOM 1935 N N . SER A 1 253 ? -2.432 16.859 -3.117 1 97.44 253 SER A N 1
ATOM 1936 C CA . SER A 1 253 ? -3.139 17.172 -1.883 1 97.44 253 SER A CA 1
ATOM 1937 C C . SER A 1 253 ? -2.996 18.656 -1.535 1 97.44 253 SER A C 1
ATOM 1939 O O . SER A 1 253 ? -2.004 19.297 -1.898 1 97.44 253 SER A O 1
ATOM 1941 N N . THR A 1 254 ? -3.996 19.172 -0.874 1 97.62 254 THR A N 1
ATOM 1942 C CA . THR A 1 254 ? -4.008 20.562 -0.442 1 97.62 254 THR A CA 1
ATOM 1943 C C . THR A 1 254 ? -4.273 20.656 1.057 1 97.62 254 THR A C 1
ATOM 1945 O O . THR A 1 254 ? -5.309 20.203 1.541 1 97.62 254 THR A O 1
ATOM 1948 N N . LEU A 1 255 ? -3.318 21.203 1.718 1 98.31 255 LEU A N 1
ATOM 1949 C CA . LEU A 1 255 ? -3.451 21.453 3.148 1 98.31 255 LEU A CA 1
ATOM 1950 C C . LEU A 1 255 ? -3.635 22.953 3.422 1 98.31 255 LEU A C 1
ATOM 1952 O O . LEU A 1 255 ? -2.83 23.766 2.975 1 98.31 255 LEU A O 1
ATOM 1956 N N . ARG A 1 256 ? -4.684 23.312 4.051 1 98.12 256 ARG A N 1
ATOM 1957 C CA . ARG A 1 256 ? -4.871 24.688 4.484 1 98.12 256 ARG A CA 1
ATOM 1958 C C . ARG A 1 256 ? -4.172 24.938 5.816 1 98.12 256 ARG A C 1
ATOM 1960 O O . ARG A 1 256 ? -4.375 24.203 6.781 1 98.12 256 ARG A O 1
ATOM 1967 N N . VAL A 1 257 ? -3.346 25.953 5.832 1 98.5 257 VAL A N 1
ATOM 1968 C CA . VAL A 1 257 ? -2.543 26.234 7.02 1 98.5 257 VAL A CA 1
ATOM 1969 C C . VAL A 1 257 ? -2.773 27.672 7.477 1 98.5 257 VAL A C 1
ATOM 1971 O O . VAL A 1 257 ? -2.838 28.594 6.656 1 98.5 257 VAL A O 1
ATOM 1974 N N . LEU A 1 258 ? -2.975 27.828 8.719 1 98.12 258 LEU A N 1
ATOM 1975 C CA . LEU A 1 258 ? -3.109 29.125 9.352 1 98.12 258 LEU A CA 1
ATOM 1976 C C . LEU A 1 258 ? -2.213 29.219 10.586 1 98.12 258 LEU A C 1
ATOM 1978 O O . LEU A 1 258 ? -2.348 28.438 11.523 1 98.12 258 LEU A O 1
ATOM 1982 N N . ALA A 1 259 ? -1.325 30.125 10.523 1 98.12 259 ALA A N 1
ATOM 1983 C CA . ALA A 1 259 ? -0.508 30.438 11.688 1 98.12 259 ALA A CA 1
ATOM 1984 C C . ALA A 1 259 ? -0.893 31.797 12.281 1 98.12 259 ALA A C 1
ATOM 1986 O O . ALA A 1 259 ? -1.08 32.75 11.547 1 98.12 259 ALA A O 1
ATOM 1987 N N . GLU A 1 260 ? -1.04 31.75 13.516 1 98.19 260 GLU A N 1
ATOM 1988 C CA . GLU A 1 260 ? -1.378 33 14.227 1 98.19 260 GLU A CA 1
ATOM 1989 C C . GLU A 1 260 ? -0.204 33.469 15.062 1 98.19 260 GLU A C 1
ATOM 1991 O O . GLU A 1 260 ? 0.571 32.688 15.594 1 98.19 260 GLU A O 1
ATOM 1996 N N . GLY A 1 261 ? -0.184 34.75 15.266 1 98.12 261 GLY A N 1
ATOM 1997 C CA . GLY A 1 261 ? 0.891 35.375 16.031 1 98.12 261 GLY A CA 1
ATOM 1998 C C . GLY A 1 261 ? 1.71 36.375 15.211 1 98.12 261 GLY A C 1
ATOM 1999 O O . GLY A 1 261 ? 1.161 37.125 14.406 1 98.12 261 GLY A O 1
ATOM 2000 N N . SER A 1 262 ? 3.029 36.406 15.531 1 97.69 262 SER A N 1
ATOM 2001 C CA . SER A 1 262 ? 3.98 37.281 14.875 1 97.69 262 SER A CA 1
ATOM 2002 C C . SER A 1 262 ? 5.301 36.562 14.594 1 97.69 262 SER A C 1
ATOM 2004 O O . SER A 1 262 ? 5.469 35.406 14.945 1 97.69 262 SER A O 1
ATOM 2006 N N . THR A 1 263 ? 6.156 37.25 13.922 1 97.25 263 THR A N 1
ATOM 2007 C CA . THR A 1 263 ? 7.473 36.719 13.617 1 97.25 263 THR A CA 1
ATOM 2008 C C . THR A 1 263 ? 8.234 36.406 14.898 1 97.25 263 THR A C 1
ATOM 2010 O O . THR A 1 263 ? 9.078 35.5 14.922 1 97.25 263 THR A O 1
ATOM 2013 N N . ASP A 1 264 ? 7.859 37.125 15.992 1 96.56 264 ASP A N 1
ATOM 2014 C CA . ASP A 1 264 ? 8.562 36.938 17.266 1 96.56 264 ASP A CA 1
ATOM 2015 C C . ASP A 1 264 ? 7.926 35.844 18.109 1 96.56 264 ASP A C 1
ATOM 2017 O O . ASP A 1 264 ? 8.586 35.25 18.969 1 96.56 264 ASP A O 1
ATOM 2021 N N . TYR A 1 265 ? 6.648 35.688 17.844 1 97.31 265 TYR A N 1
ATOM 2022 C CA . TYR A 1 265 ? 5.922 34.719 18.672 1 97.31 265 TYR A CA 1
ATOM 2023 C C . TYR A 1 265 ? 4.77 34.094 17.891 1 97.31 265 TYR A C 1
ATOM 2025 O O . TYR A 1 265 ? 3.707 34.719 17.734 1 97.31 265 TYR A O 1
ATOM 2033 N N . VAL A 1 266 ? 4.984 32.875 17.469 1 97.81 266 VAL A N 1
ATOM 2034 C CA . VAL A 1 266 ? 3.91 32.125 16.844 1 97.81 266 VAL A CA 1
ATOM 2035 C C . VAL A 1 266 ? 2.992 31.516 17.906 1 97.81 266 VAL A C 1
ATOM 2037 O O . VAL A 1 266 ? 3.414 30.672 18.688 1 97.81 266 VAL A O 1
ATOM 2040 N N . GLU A 1 267 ? 1.792 31.938 17.953 1 97.94 267 GLU A N 1
ATOM 2041 C CA . GLU A 1 267 ? 0.851 31.578 19 1 97.94 267 GLU A CA 1
ATOM 2042 C C . GLU A 1 267 ? 0.293 30.172 18.781 1 97.94 267 GLU A C 1
ATOM 2044 O O . GLU A 1 267 ? 0.243 29.359 19.719 1 97.94 267 GLU A O 1
ATOM 2049 N N . THR A 1 268 ? -0.177 29.938 17.641 1 96.81 268 THR A N 1
ATOM 2050 C CA . THR A 1 268 ? -0.757 28.641 17.297 1 96.81 268 THR A CA 1
ATOM 2051 C C . THR A 1 268 ? -0.724 28.406 15.797 1 96.81 268 THR A C 1
ATOM 2053 O O . THR A 1 268 ? -0.56 29.359 15.023 1 96.81 268 THR A O 1
ATOM 2056 N N . VAL A 1 269 ? -0.771 27.234 15.422 1 97 269 VAL A N 1
ATOM 2057 C CA . VAL A 1 269 ? -0.893 26.844 14.016 1 97 269 VAL A CA 1
ATOM 2058 C C . VAL A 1 269 ? -2.076 25.891 13.844 1 97 269 VAL A C 1
ATOM 2060 O O . VAL A 1 269 ? -2.305 25.016 14.68 1 97 269 VAL A O 1
ATOM 2063 N N . LYS A 1 270 ? -2.836 26.125 12.852 1 96.81 270 LYS A N 1
ATOM 2064 C CA . LYS A 1 270 ? -3.965 25.281 12.477 1 96.81 270 LYS A CA 1
ATOM 2065 C C . LYS A 1 270 ? -3.785 24.703 11.078 1 96.81 270 LYS A C 1
ATOM 2067 O O . LYS A 1 270 ? -3.309 25.406 10.172 1 96.81 270 LYS A O 1
ATOM 2072 N N . VAL A 1 271 ? -4.062 23.469 10.984 1 97.12 271 VAL A N 1
ATOM 2073 C CA . VAL A 1 271 ? -3.977 22.781 9.695 1 97.12 271 VAL A CA 1
ATOM 2074 C C . VAL A 1 271 ? -5.305 22.094 9.391 1 97.12 271 VAL A C 1
ATOM 2076 O O . VAL A 1 271 ? -5.902 21.469 10.258 1 97.12 271 VAL A O 1
ATOM 2079 N N . GLY A 1 272 ? -5.766 22.281 8.188 1 97.12 272 GLY A N 1
ATOM 2080 C CA . GLY A 1 272 ? -7.016 21.656 7.773 1 97.12 272 GLY A CA 1
ATOM 2081 C C . GLY A 1 272 ? -7.02 21.219 6.32 1 97.12 272 GLY A C 1
ATOM 2082 O O . GLY A 1 272 ? -6.066 21.5 5.582 1 97.12 272 GLY A O 1
ATOM 2083 N N . GLY A 1 273 ? -8.062 20.562 5.973 1 97.06 273 GLY A N 1
ATOM 2084 C CA . GLY A 1 273 ? -8.25 20.125 4.602 1 97.06 273 GLY A CA 1
ATOM 2085 C C . GLY A 1 273 ? -9.586 19.438 4.371 1 97.06 273 GLY A C 1
ATOM 2086 O O . GLY A 1 273 ? -10.344 19.219 5.32 1 97.06 273 GLY A O 1
ATOM 2087 N N . ASP A 1 274 ? -9.844 19.25 3.145 1 97.62 274 ASP A N 1
ATOM 2088 C CA . ASP A 1 274 ? -11.078 18.578 2.736 1 97.62 274 ASP A CA 1
ATOM 2089 C C . ASP A 1 274 ? -10.93 17.062 2.84 1 97.62 274 ASP A C 1
ATOM 2091 O O . ASP A 1 274 ? -9.828 16.531 2.756 1 97.62 274 ASP A O 1
ATOM 2095 N N . VAL A 1 275 ? -12.031 16.422 3.104 1 97.94 275 VAL A N 1
ATOM 2096 C CA . VAL A 1 275 ? -12.102 14.969 3.166 1 97.94 275 VAL A CA 1
ATOM 2097 C C . VAL A 1 275 ? -13.156 14.461 2.182 1 97.94 275 VAL A C 1
ATOM 2099 O O . VAL A 1 275 ? -14.305 14.906 2.213 1 97.94 275 VAL A O 1
ATOM 2102 N N . SER A 1 276 ? -12.797 13.633 1.326 1 96.88 276 SER A N 1
ATOM 2103 C CA . SER A 1 276 ? -13.727 12.984 0.406 1 96.88 276 SER A CA 1
ATOM 2104 C C . SER A 1 276 ? -13.898 11.508 0.748 1 96.88 276 SER A C 1
ATOM 2106 O O . SER A 1 276 ? -12.969 10.867 1.242 1 96.88 276 SER A O 1
ATOM 2108 N N .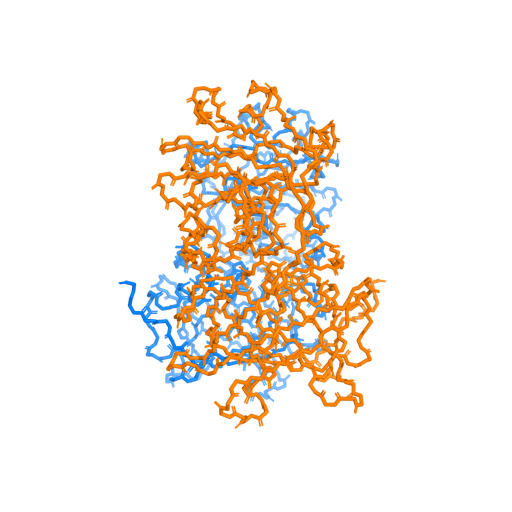 PHE A 1 277 ? -15.102 11.031 0.543 1 96.62 277 PHE A N 1
ATOM 2109 C CA . PHE A 1 277 ? -15.422 9.641 0.846 1 96.62 277 PHE A CA 1
ATOM 2110 C C . PHE A 1 277 ? -15.281 8.773 -0.396 1 96.62 277 PHE A C 1
ATOM 2112 O O . PHE A 1 277 ? -15.805 9.102 -1.459 1 96.62 277 PHE A O 1
ATOM 2119 N N . VAL A 1 278 ? -14.555 7.688 -0.257 1 96.81 278 VAL A N 1
ATOM 2120 C CA . VAL A 1 278 ? -14.289 6.789 -1.374 1 96.81 278 VAL A CA 1
ATOM 2121 C C . VAL A 1 278 ? -15.211 5.57 -1.287 1 96.81 278 VAL A C 1
ATOM 2123 O O . VAL A 1 278 ? -15.75 5.117 -2.301 1 96.81 278 VAL A O 1
ATOM 2126 N N . GLY A 1 279 ? -15.32 5.031 -0.126 1 97.06 279 GLY A N 1
ATOM 2127 C CA . GLY A 1 279 ? -16.094 3.816 0.064 1 97.06 279 GLY A CA 1
ATOM 2128 C C . GLY A 1 279 ? -16.125 3.346 1.506 1 97.06 279 GLY A C 1
ATOM 2129 O O . GLY A 1 279 ? -15.875 4.129 2.424 1 97.06 279 GLY A O 1
ATOM 2130 N N . HIS A 1 280 ? -16.578 2.137 1.683 1 97.94 280 HIS A N 1
ATOM 2131 C CA . HIS A 1 280 ? -16.625 1.498 2.994 1 97.94 280 HIS A CA 1
ATOM 2132 C C . HIS A 1 280 ? -16.484 -0.015 2.875 1 97.94 280 HIS A C 1
ATOM 2134 O O . HIS A 1 280 ? -16.547 -0.564 1.772 1 97.94 280 HIS A O 1
ATOM 2140 N N . GLY A 1 281 ? -16.172 -0.653 4.008 1 97.94 281 GLY A N 1
ATOM 2141 C CA . GLY A 1 281 ? -16.031 -2.1 4.004 1 97.94 281 GLY A CA 1
ATOM 2142 C C . GLY A 1 281 ? -16.094 -2.711 5.387 1 97.94 281 GLY A C 1
ATOM 2143 O O . GLY A 1 281 ? -16.438 -2.025 6.359 1 97.94 281 GLY A O 1
ATOM 2144 N N . VAL A 1 282 ? -15.914 -4.043 5.387 1 98.25 282 VAL A N 1
ATOM 2145 C CA . VAL A 1 282 ? -15.938 -4.82 6.621 1 98.25 282 VAL A CA 1
ATOM 2146 C C . VAL A 1 282 ? -14.789 -5.828 6.621 1 98.25 282 VAL A C 1
ATOM 2148 O O . VAL A 1 282 ? -14.562 -6.52 5.625 1 98.25 282 VAL A O 1
ATOM 2151 N N . ILE A 1 283 ? -14.031 -5.812 7.648 1 97.81 283 ILE A N 1
ATOM 2152 C CA . ILE A 1 283 ? -13.148 -6.938 7.953 1 97.81 283 ILE A CA 1
ATOM 2153 C C . ILE A 1 283 ? -13.945 -8.031 8.664 1 97.81 283 ILE A C 1
ATOM 2155 O O . ILE A 1 283 ? -14.508 -7.797 9.734 1 97.81 283 ILE A O 1
ATOM 2159 N N . GLU A 1 284 ? -13.969 -9.219 8.125 1 95.81 284 GLU A N 1
ATOM 2160 C CA . GLU A 1 284 ? -14.883 -10.258 8.594 1 95.81 284 GLU A CA 1
ATOM 2161 C C . GLU A 1 284 ? -14.227 -11.141 9.648 1 95.81 284 GLU A C 1
ATOM 2163 O O . GLU A 1 284 ? -14.914 -11.867 10.367 1 95.81 284 GLU A O 1
ATOM 2168 N N . VAL A 1 285 ? -12.93 -11.109 9.656 1 93.31 285 VAL A N 1
ATOM 2169 C CA . VAL A 1 285 ? -12.195 -11.938 10.602 1 93.31 285 VAL A CA 1
ATOM 2170 C C . VAL A 1 285 ? -11.055 -11.125 11.219 1 93.31 285 VAL A C 1
ATOM 2172 O O . VAL A 1 285 ? -10.352 -10.406 10.508 1 93.31 285 VAL A O 1
ATOM 2175 N N . LEU A 1 286 ? -10.945 -11.164 12.523 1 94.56 286 LEU A N 1
ATOM 2176 C CA . LEU A 1 286 ? -9.812 -10.508 13.164 1 94.56 286 LEU A CA 1
ATOM 2177 C C . LEU A 1 286 ? -8.555 -11.367 13.078 1 94.56 286 LEU A C 1
ATOM 2179 O O . LEU A 1 286 ? -8.648 -12.602 13.07 1 94.56 286 LEU A O 1
ATOM 2183 N N . PRO A 1 287 ? -7.426 -10.672 12.938 1 92.88 287 PRO A N 1
ATOM 2184 C CA . PRO A 1 287 ? -6.191 -11.461 12.93 1 92.88 287 PRO A CA 1
ATOM 2185 C C . PRO A 1 287 ? -5.988 -12.25 14.227 1 92.88 287 PRO A C 1
ATOM 2187 O O . PRO A 1 287 ? -6.328 -11.758 15.305 1 92.88 287 PRO A O 1
ATOM 2190 N N . GLY A 1 288 ? -5.617 -13.461 14.039 1 83.38 288 GLY A N 1
ATOM 2191 C CA . GLY A 1 288 ? -5.258 -14.25 15.211 1 83.38 288 GLY A CA 1
ATOM 2192 C C . GLY A 1 288 ? -3.928 -13.844 15.812 1 83.38 288 GLY A C 1
ATOM 2193 O O . GLY A 1 288 ? -3.238 -12.977 15.289 1 83.38 288 GLY A O 1
ATOM 2194 N N . ALA A 1 289 ? -3.643 -14.328 17.031 1 66.38 289 ALA A N 1
ATOM 2195 C CA . ALA A 1 289 ? -2.35 -14.094 17.672 1 66.38 289 ALA A CA 1
ATOM 2196 C C . ALA A 1 289 ? -1.212 -14.664 16.828 1 66.38 289 ALA A C 1
ATOM 2198 O O . ALA A 1 289 ? -1.377 -15.695 16.172 1 66.38 289 ALA A O 1
ATOM 2199 N N . ARG A 1 290 ? -0.11 -13.867 16.5 1 59.62 290 ARG A N 1
ATOM 2200 C CA . ARG A 1 290 ? 1.049 -14.367 15.773 1 59.62 290 ARG A CA 1
ATOM 2201 C C . ARG A 1 290 ? 1.703 -15.531 16.516 1 59.62 290 ARG A C 1
ATOM 2203 O O . ARG A 1 290 ? 1.718 -15.562 17.75 1 59.62 290 ARG A O 1
ATOM 2210 N N . MET B 1 1 ? -22.188 4.906 -8.883 1 72.69 1 MET B N 1
ATOM 2211 C CA . MET B 1 1 ? -22.234 3.459 -9.078 1 72.69 1 MET B CA 1
ATOM 2212 C C . MET B 1 1 ? -21.406 2.74 -8.016 1 72.69 1 MET B C 1
ATOM 2214 O O . MET B 1 1 ? -20.281 3.133 -7.727 1 72.69 1 MET B O 1
ATOM 2218 N N . ASP B 1 2 ? -22 1.823 -7.266 1 89 2 ASP B N 1
ATOM 2219 C CA . ASP B 1 2 ? -21.359 1.054 -6.199 1 89 2 ASP B CA 1
ATOM 2220 C C . ASP B 1 2 ? -20.594 -0.134 -6.77 1 89 2 ASP B C 1
ATOM 2222 O O . ASP B 1 2 ? -21.125 -0.91 -7.562 1 89 2 ASP B O 1
ATOM 2226 N N . LEU B 1 3 ? -19.375 -0.119 -6.574 1 96.94 3 LEU B N 1
ATOM 2227 C CA . LEU B 1 3 ? -18.5 -1.199 -7.023 1 96.94 3 LEU B CA 1
ATOM 2228 C C . LEU B 1 3 ? -18.062 -2.064 -5.848 1 96.94 3 LEU B C 1
ATOM 2230 O O . LEU B 1 3 ? -17.156 -1.684 -5.09 1 96.94 3 LEU B O 1
ATOM 2234 N N . ALA B 1 4 ? -18.703 -3.211 -5.738 1 98.06 4 ALA B N 1
ATOM 2235 C CA . ALA B 1 4 ? -18.422 -4.113 -4.625 1 98.06 4 ALA B CA 1
ATOM 2236 C C . ALA B 1 4 ? -17.141 -4.914 -4.879 1 98.06 4 ALA B C 1
ATOM 2238 O O . ALA B 1 4 ? -16.828 -5.246 -6.023 1 98.06 4 ALA B O 1
ATOM 2239 N N . TYR B 1 5 ? -16.438 -5.234 -3.795 1 98.44 5 TYR B N 1
ATOM 2240 C CA . TYR B 1 5 ? -15.242 -6.066 -3.941 1 98.44 5 TYR B CA 1
ATOM 2241 C C . TYR B 1 5 ? -15.086 -7.004 -2.752 1 98.44 5 TYR B C 1
ATOM 2243 O O . TYR B 1 5 ? -15.68 -6.785 -1.696 1 98.44 5 TYR B O 1
ATOM 2251 N N . SER B 1 6 ? -14.398 -8.086 -2.977 1 98.31 6 SER B N 1
ATOM 2252 C CA . SER B 1 6 ? -13.898 -8.977 -1.933 1 98.31 6 SER B CA 1
ATOM 2253 C C . SER B 1 6 ? -12.414 -8.75 -1.677 1 98.31 6 SER B C 1
ATOM 2255 O O . SER B 1 6 ? -11.664 -8.438 -2.6 1 98.31 6 SER B O 1
ATOM 2257 N N . HIS B 1 7 ? -12.047 -8.836 -0.459 1 98.12 7 HIS B N 1
ATOM 2258 C CA . HIS B 1 7 ? -10.656 -8.781 -0.036 1 98.12 7 HIS B CA 1
ATOM 2259 C C . HIS B 1 7 ? -10.156 -10.156 0.403 1 98.12 7 HIS B C 1
ATOM 2261 O O . HIS B 1 7 ? -10.609 -10.695 1.412 1 98.12 7 HIS B O 1
ATOM 2267 N N . VAL B 1 8 ? -9.203 -10.695 -0.342 1 98.12 8 VAL B N 1
ATOM 2268 C CA . VAL B 1 8 ? -8.734 -12.047 -0.04 1 98.12 8 VAL B CA 1
ATOM 2269 C C . VAL B 1 8 ? -7.207 -12.055 0.052 1 98.12 8 VAL B C 1
ATOM 2271 O O . VAL B 1 8 ? -6.543 -11.141 -0.446 1 98.12 8 VAL B O 1
ATOM 2274 N N . ASP B 1 9 ? -6.711 -12.969 0.764 1 97.38 9 ASP B N 1
ATOM 2275 C CA . ASP B 1 9 ? -5.285 -13.289 0.821 1 97.38 9 ASP B CA 1
ATOM 2276 C C . ASP B 1 9 ? -4.988 -14.609 0.114 1 97.38 9 ASP B C 1
ATOM 2278 O O . ASP B 1 9 ? -5.535 -15.648 0.479 1 97.38 9 ASP B O 1
ATOM 2282 N N . VAL B 1 10 ? -4.145 -14.5 -0.875 1 98.06 10 VAL B N 1
ATOM 2283 C CA . VAL B 1 10 ? -3.83 -15.656 -1.713 1 98.06 10 VAL B CA 1
ATOM 2284 C C . VAL B 1 10 ? -2.508 -16.281 -1.269 1 98.06 10 VAL B C 1
ATOM 2286 O O . VAL B 1 10 ? -1.589 -15.562 -0.856 1 98.06 10 VAL B O 1
ATOM 2289 N N . PHE B 1 11 ? -2.4 -17.578 -1.319 1 97.88 11 PHE B N 1
ATOM 2290 C CA . PHE B 1 11 ? -1.255 -18.391 -0.928 1 97.88 11 PHE B CA 1
ATOM 2291 C C . PHE B 1 11 ? -1.099 -18.406 0.588 1 97.88 11 PHE B C 1
ATOM 2293 O O . PHE B 1 11 ? 0.022 -18.438 1.102 1 97.88 11 PHE B O 1
ATOM 2300 N N . SER B 1 12 ? -2.227 -18.312 1.271 1 96.25 12 SER B N 1
ATOM 2301 C CA . SER B 1 12 ? -2.262 -18.438 2.725 1 96.25 12 SER B CA 1
ATOM 2302 C C . SER B 1 12 ? -3.564 -19.078 3.193 1 96.25 12 SER B C 1
ATOM 2304 O O . SER B 1 12 ? -4.645 -18.734 2.705 1 96.25 12 SER B O 1
ATOM 2306 N N . ARG B 1 13 ? -3.426 -19.969 4.102 1 93.81 13 ARG B N 1
ATOM 2307 C CA . ARG B 1 13 ? -4.586 -20.625 4.703 1 93.81 13 ARG B CA 1
ATOM 2308 C C . ARG B 1 13 ? -5.219 -19.734 5.77 1 93.81 13 ARG B C 1
ATOM 2310 O O . ARG B 1 13 ? -6.367 -19.938 6.16 1 93.81 13 ARG B O 1
ATOM 2317 N N . VAL B 1 14 ? -4.465 -18.828 6.219 1 92.88 14 VAL B N 1
ATOM 2318 C CA . VAL B 1 14 ? -4.93 -17.953 7.281 1 92.88 14 VAL B CA 1
ATOM 2319 C C . VAL B 1 14 ? -4.984 -16.516 6.773 1 92.88 14 VAL B C 1
ATOM 2321 O O . VAL B 1 14 ? -4.082 -16.062 6.062 1 92.88 14 VAL B O 1
ATOM 2324 N N . PRO B 1 15 ? -6.098 -15.75 7.133 1 94.19 15 PRO B N 1
ATOM 2325 C CA . PRO B 1 15 ? -6.152 -14.336 6.754 1 94.19 15 PRO B CA 1
ATOM 2326 C C . PRO B 1 15 ? -4.988 -13.523 7.324 1 94.19 15 PRO B C 1
ATOM 2328 O O . PRO B 1 15 ? -4.375 -13.93 8.312 1 94.19 15 PRO B O 1
ATOM 2331 N N . PHE B 1 16 ? -4.617 -12.336 6.688 1 95.06 16 PHE B N 1
ATOM 2332 C CA . PHE B 1 16 ? -3.574 -11.398 7.094 1 95.06 16 PHE B CA 1
ATOM 2333 C C . PHE B 1 16 ? -2.191 -11.992 6.844 1 95.06 16 PHE B C 1
ATOM 2335 O O . PHE B 1 16 ? -1.23 -11.656 7.539 1 95.06 16 PHE B O 1
ATOM 2342 N N . GLY B 1 17 ? -2.189 -12.922 5.973 1 93.44 17 GLY B N 1
ATOM 2343 C CA . GLY B 1 17 ? -0.996 -13.469 5.352 1 93.44 17 GLY B CA 1
ATOM 2344 C C . GLY B 1 17 ? -1.087 -13.531 3.836 1 93.44 17 GLY B C 1
ATOM 2345 O O . GLY B 1 17 ? -1.954 -12.891 3.236 1 93.44 17 GLY B O 1
ATOM 2346 N N . GLY B 1 18 ? -0.123 -14.133 3.252 1 95.94 18 GLY B N 1
ATOM 2347 C CA . GLY B 1 18 ? -0.197 -14.297 1.809 1 95.94 18 GLY B CA 1
ATOM 2348 C C . GLY B 1 18 ? -0.184 -12.977 1.057 1 95.94 18 GLY B C 1
ATOM 2349 O O . GLY B 1 18 ? 0.2 -11.945 1.609 1 95.94 18 GLY B O 1
ATOM 2350 N N . ASN B 1 19 ? -0.528 -13.078 -0.189 1 97.25 19 ASN B N 1
ATOM 2351 C CA . ASN B 1 19 ? -0.595 -11.914 -1.068 1 97.25 19 ASN B CA 1
ATOM 2352 C C . ASN B 1 19 ? -2.016 -11.367 -1.163 1 97.25 19 ASN B C 1
ATOM 2354 O O . ASN B 1 19 ? -2.896 -12.008 -1.737 1 97.25 19 ASN B O 1
ATOM 2358 N N . SER B 1 20 ? -2.238 -10.164 -0.587 1 97.19 20 SER B N 1
ATOM 2359 C CA . SER B 1 20 ? -3.574 -9.578 -0.52 1 97.19 20 SER B CA 1
ATOM 2360 C C . SER B 1 20 ? -4.059 -9.148 -1.9 1 97.19 20 SER B C 1
ATOM 2362 O O . SER B 1 20 ? -3.26 -8.75 -2.75 1 97.19 20 SER B O 1
ATOM 2364 N N . LEU B 1 21 ? -5.41 -9.227 -2.068 1 98 21 LEU B N 1
ATOM 2365 C CA . LEU B 1 21 ? -5.977 -8.992 -3.393 1 98 21 LEU B CA 1
ATOM 2366 C C . LEU B 1 21 ? -7.41 -8.484 -3.289 1 98 21 LEU B C 1
ATOM 2368 O O . LEU B 1 21 ? -8.281 -9.164 -2.74 1 98 21 LEU B O 1
ATOM 2372 N N . PRO B 1 22 ? -7.66 -7.289 -3.781 1 98.69 22 PRO B N 1
ATOM 2373 C CA . PRO B 1 22 ? -9.055 -6.91 -4.043 1 98.69 22 PRO B CA 1
ATOM 2374 C C . PRO B 1 22 ? -9.602 -7.539 -5.32 1 98.69 22 PRO B C 1
ATOM 2376 O O . PRO B 1 22 ? -8.969 -7.469 -6.375 1 98.69 22 PRO B O 1
ATOM 2379 N N . VAL B 1 23 ? -10.68 -8.18 -5.199 1 98.81 23 VAL B N 1
ATOM 2380 C CA . VAL B 1 23 ? -11.375 -8.781 -6.332 1 98.81 23 VAL B CA 1
ATOM 2381 C C . VAL B 1 23 ? -12.711 -8.07 -6.559 1 98.81 23 VAL B C 1
ATOM 2383 O O . VAL B 1 23 ? -13.562 -8.031 -5.668 1 98.81 23 VAL B O 1
ATOM 2386 N N . PHE B 1 24 ? -12.859 -7.484 -7.73 1 98.69 24 PHE B N 1
ATOM 2387 C CA . PHE B 1 24 ? -14.125 -6.887 -8.133 1 98.69 24 PHE B CA 1
ATOM 2388 C C . PHE B 1 24 ? -14.898 -7.828 -9.055 1 98.69 24 PHE B C 1
ATOM 2390 O O . PHE B 1 24 ? -14.641 -7.875 -10.258 1 98.69 24 PHE B O 1
ATOM 2397 N N . PRO B 1 25 ? -15.914 -8.508 -8.516 1 97.25 25 PRO B N 1
ATOM 2398 C CA . PRO B 1 25 ? -16.562 -9.586 -9.266 1 97.25 25 PRO B CA 1
ATOM 2399 C C . PRO B 1 25 ? -17.422 -9.062 -10.414 1 97.25 25 PRO B C 1
ATOM 2401 O O . PRO B 1 25 ? -17.812 -9.836 -11.297 1 97.25 25 PRO B O 1
ATOM 2404 N N . ASP B 1 26 ? -17.797 -7.848 -10.391 1 96.75 26 ASP B N 1
ATOM 2405 C CA . ASP B 1 26 ? -18.578 -7.227 -11.445 1 96.75 26 ASP B CA 1
ATOM 2406 C C . ASP B 1 26 ? -18.156 -5.781 -11.68 1 96.75 26 ASP B C 1
ATOM 2408 O O . ASP B 1 26 ? -18.625 -4.867 -11 1 96.75 26 ASP B O 1
ATOM 2412 N N . ALA B 1 27 ? -17.297 -5.66 -12.719 1 97.12 27 ALA B N 1
ATOM 2413 C CA . ALA B 1 27 ? -16.766 -4.336 -13.023 1 97.12 27 ALA B CA 1
ATOM 2414 C C . ALA B 1 27 ? -17.25 -3.846 -14.383 1 97.12 27 ALA B C 1
ATOM 2416 O O . ALA B 1 27 ? -16.531 -3.131 -15.086 1 97.12 27 ALA B O 1
ATOM 2417 N N . ARG B 1 28 ? -18.422 -4.32 -14.891 1 94.81 28 ARG B N 1
ATOM 2418 C CA . ARG B 1 28 ? -19.016 -3.803 -16.125 1 94.81 28 ARG B CA 1
ATOM 2419 C C . ARG B 1 28 ? -19.188 -2.289 -16.047 1 94.81 28 ARG B C 1
ATOM 2421 O O . ARG B 1 28 ? -19.625 -1.753 -15.031 1 94.81 28 ARG B O 1
ATOM 2428 N N . GLY B 1 29 ? -18.75 -1.639 -17.078 1 93.88 29 GLY B N 1
ATOM 2429 C CA . GLY B 1 29 ? -18.922 -0.198 -17.156 1 93.88 29 GLY B CA 1
ATOM 2430 C C . GLY B 1 29 ? -17.766 0.586 -16.562 1 93.88 29 GLY B C 1
ATOM 2431 O O . GLY B 1 29 ? -17.766 1.817 -16.625 1 93.88 29 GLY B O 1
ATOM 2432 N N . VAL B 1 30 ? -16.812 -0.043 -15.969 1 96.81 30 VAL B N 1
ATOM 2433 C CA . VAL B 1 30 ? -15.656 0.638 -15.414 1 96.81 30 VAL B CA 1
ATOM 2434 C C . VAL B 1 30 ? -14.547 0.706 -16.453 1 96.81 30 VAL B C 1
ATOM 2436 O O . VAL B 1 30 ? -14.148 -0.319 -17.016 1 96.81 30 VAL B O 1
ATOM 2439 N N . SER B 1 31 ? -14.031 1.894 -16.75 1 96.5 31 SER B N 1
ATOM 2440 C CA . SER B 1 31 ? -13.016 2.07 -17.781 1 96.5 31 SER B CA 1
ATOM 2441 C C . SER B 1 31 ? -11.648 1.614 -17.297 1 96.5 31 SER B C 1
ATOM 2443 O O . SER B 1 31 ? -11.422 1.46 -16.094 1 96.5 31 SER B O 1
ATOM 2445 N N . SER B 1 32 ? -10.734 1.451 -18.234 1 96.44 32 SER B N 1
ATOM 2446 C CA . SER B 1 32 ? -9.367 1.063 -17.906 1 96.44 32 SER B CA 1
ATOM 2447 C C . SER B 1 32 ? -8.711 2.086 -16.984 1 96.44 32 SER B C 1
ATOM 2449 O O . SER B 1 32 ? -8.023 1.719 -16.031 1 96.44 32 SER B O 1
ATOM 2451 N N . GLU B 1 33 ? -8.914 3.305 -17.344 1 96.19 33 GLU B N 1
ATOM 2452 C CA . GLU B 1 33 ? -8.344 4.375 -16.516 1 96.19 33 GLU B CA 1
ATOM 2453 C C . GLU B 1 33 ? -8.883 4.32 -15.094 1 96.19 33 GLU B C 1
ATOM 2455 O O . GLU B 1 33 ? -8.125 4.496 -14.133 1 96.19 33 GLU B O 1
ATOM 2460 N N . GLN B 1 34 ? -10.148 4.113 -14.984 1 96.88 34 GLN B N 1
ATOM 2461 C CA . GLN B 1 34 ? -10.766 4.02 -13.672 1 96.88 34 GLN B CA 1
ATOM 2462 C C . GLN B 1 34 ? -10.258 2.801 -12.906 1 96.88 34 GLN B C 1
ATOM 2464 O O . GLN B 1 34 ? -10 2.881 -11.703 1 96.88 34 GLN B O 1
ATOM 2469 N N . MET B 1 35 ? -10.141 1.676 -13.57 1 97.75 35 MET B N 1
ATOM 2470 C CA . MET B 1 35 ? -9.617 0.466 -12.938 1 97.75 35 MET B CA 1
ATOM 2471 C C . MET B 1 35 ? -8.219 0.7 -12.391 1 97.75 35 MET B C 1
ATOM 2473 O O . MET B 1 35 ? -7.898 0.266 -11.281 1 97.75 35 MET B O 1
ATOM 2477 N N . LEU B 1 36 ? -7.41 1.37 -13.164 1 96.81 36 LEU B N 1
ATOM 2478 C CA . LEU B 1 36 ? -6.059 1.684 -12.703 1 96.81 36 LEU B CA 1
ATOM 2479 C C . LEU B 1 36 ? -6.098 2.582 -11.477 1 96.81 36 LEU B C 1
ATOM 2481 O O . LEU B 1 36 ? -5.398 2.326 -10.492 1 96.81 36 LEU B O 1
ATOM 2485 N N . ARG B 1 37 ? -6.879 3.596 -11.5 1 95.88 37 ARG B N 1
ATOM 2486 C CA . ARG B 1 37 ? -6.98 4.523 -10.375 1 95.88 37 ARG B CA 1
ATOM 2487 C C . ARG B 1 37 ? -7.5 3.818 -9.125 1 95.88 37 ARG B C 1
ATOM 2489 O O . ARG B 1 37 ? -7.043 4.098 -8.016 1 95.88 37 ARG B O 1
ATOM 2496 N N . ILE B 1 38 ? -8.461 2.936 -9.312 1 97.31 38 ILE B N 1
ATOM 2497 C CA . ILE B 1 38 ? -8.992 2.16 -8.195 1 97.31 38 ILE B CA 1
ATOM 2498 C C . ILE B 1 38 ? -7.891 1.272 -7.613 1 97.31 38 ILE B C 1
ATOM 2500 O O . ILE B 1 38 ? -7.734 1.184 -6.395 1 97.31 38 ILE B O 1
ATOM 2504 N N . THR B 1 39 ? -7.133 0.67 -8.484 1 96.75 39 THR B N 1
ATOM 2505 C CA . THR B 1 39 ? -6.02 -0.164 -8.047 1 96.75 39 THR B CA 1
ATOM 2506 C C . THR B 1 39 ? -5.031 0.648 -7.219 1 96.75 39 THR B C 1
ATOM 2508 O O . THR B 1 39 ? -4.617 0.218 -6.141 1 96.75 39 THR B O 1
ATOM 2511 N N . GLN B 1 40 ? -4.672 1.808 -7.688 1 93.88 40 GLN B N 1
ATOM 2512 C CA . GLN B 1 40 ? -3.746 2.697 -6.992 1 93.88 40 GLN B CA 1
ATOM 2513 C C . GLN B 1 40 ? -4.309 3.141 -5.648 1 93.88 40 GLN B C 1
ATOM 2515 O O . GLN B 1 40 ? -3.568 3.277 -4.672 1 93.88 40 GLN B O 1
ATOM 2520 N N . GLU B 1 41 ? -5.625 3.34 -5.586 1 96 41 GLU B N 1
ATOM 2521 C CA . GLU B 1 41 ? -6.301 3.725 -4.352 1 96 41 GLU B CA 1
ATOM 2522 C C . GLU B 1 41 ? -6.238 2.605 -3.316 1 96 41 GLU B C 1
ATOM 2524 O O . GLU B 1 41 ? -6.035 2.861 -2.127 1 96 41 GLU B O 1
ATOM 2529 N N . MET B 1 42 ? -6.398 1.423 -3.768 1 95.62 42 MET B N 1
ATOM 2530 C CA . MET B 1 42 ? -6.484 0.28 -2.863 1 95.62 42 MET B CA 1
ATOM 2531 C C . MET B 1 42 ? -5.105 -0.092 -2.326 1 95.62 42 MET B C 1
ATOM 2533 O O . MET B 1 42 ? -4.992 -0.717 -1.271 1 95.62 42 MET B O 1
ATOM 2537 N N . ARG B 1 43 ? -4.027 0.192 -3.062 1 91.88 43 ARG B N 1
ATOM 2538 C CA . ARG B 1 43 ? -2.629 0.135 -2.654 1 91.88 43 ARG B CA 1
ATOM 2539 C C . ARG B 1 43 ? -2.146 -1.309 -2.549 1 91.88 43 ARG B C 1
ATOM 2541 O O . ARG B 1 43 ? -1.053 -1.569 -2.045 1 91.88 43 ARG B O 1
ATOM 2548 N N . HIS B 1 44 ? -2.967 -2.248 -2.936 1 92.19 44 HIS B N 1
ATOM 2549 C CA . HIS B 1 44 ? -2.5 -3.625 -3.037 1 92.19 44 HIS B CA 1
ATOM 2550 C C . HIS B 1 44 ? -1.636 -3.824 -4.277 1 92.19 44 HIS B C 1
ATOM 2552 O O . HIS B 1 44 ? -1.624 -2.977 -5.172 1 92.19 44 HIS B O 1
ATOM 2558 N N . PHE B 1 45 ? -0.881 -4.895 -4.297 1 88.88 45 PHE B N 1
ATOM 2559 C CA . PHE B 1 45 ? 0.066 -5.113 -5.387 1 88.88 45 PHE B CA 1
ATOM 2560 C C . PHE B 1 45 ? -0.661 -5.238 -6.719 1 88.88 45 PHE B C 1
ATOM 2562 O O . PHE B 1 45 ? -0.182 -4.742 -7.742 1 88.88 45 PHE B O 1
ATOM 2569 N N . GLU B 1 46 ? -1.758 -5.918 -6.652 1 94.94 46 GLU B N 1
ATOM 2570 C CA . GLU B 1 46 ? -2.604 -6.059 -7.832 1 94.94 46 GLU B CA 1
ATOM 2571 C C . GLU B 1 46 ? -4.082 -6.051 -7.457 1 94.94 46 GLU B C 1
ATOM 2573 O O . GLU B 1 46 ? -4.434 -6.266 -6.293 1 94.94 46 GLU B O 1
ATOM 2578 N N . THR B 1 47 ? -4.863 -5.727 -8.383 1 97.88 47 THR B N 1
ATOM 2579 C CA . THR B 1 47 ? -6.316 -5.82 -8.328 1 97.88 47 THR B CA 1
ATOM 2580 C C . THR B 1 47 ? -6.859 -6.535 -9.562 1 97.88 47 THR B C 1
ATOM 2582 O O . THR B 1 47 ? -6.312 -6.395 -10.656 1 97.88 47 THR B O 1
ATOM 2585 N N . ILE B 1 48 ? -7.883 -7.285 -9.312 1 98.38 48 ILE B N 1
ATOM 2586 C CA . ILE B 1 48 ? -8.492 -7.949 -10.461 1 98.38 48 ILE B CA 1
ATOM 2587 C C . ILE B 1 48 ? -9.953 -7.531 -10.586 1 98.38 48 ILE B C 1
ATOM 2589 O O . ILE B 1 48 ? -10.672 -7.453 -9.586 1 98.38 48 ILE B O 1
ATOM 2593 N N . PHE B 1 49 ? -10.328 -7.203 -11.836 1 98.62 49 PHE B N 1
ATOM 2594 C CA . PHE B 1 49 ? -11.688 -6.801 -12.195 1 98.62 49 PHE B CA 1
ATOM 2595 C C . PHE B 1 49 ? -12.328 -7.832 -13.117 1 98.62 49 PHE B C 1
ATOM 2597 O O . PHE B 1 49 ? -11.781 -8.156 -14.172 1 98.62 49 PHE B O 1
ATOM 2604 N N . LEU B 1 50 ? -13.477 -8.312 -12.664 1 98.06 50 LEU B N 1
ATOM 2605 C CA . LEU B 1 50 ? -14.172 -9.32 -13.461 1 98.06 50 LEU B CA 1
ATOM 2606 C C . LEU B 1 50 ? -15.391 -8.719 -14.148 1 98.06 50 LEU B C 1
ATOM 2608 O O . LEU B 1 50 ? -15.953 -7.727 -13.672 1 98.06 50 LEU B O 1
ATOM 2612 N N . GLU B 1 51 ? -15.695 -9.234 -15.258 1 96.31 51 GLU B N 1
ATOM 2613 C CA . GLU B 1 51 ? -16.953 -9.023 -15.969 1 96.31 51 GLU B CA 1
ATOM 2614 C C . GLU B 1 51 ? -17.625 -10.352 -16.297 1 96.31 51 GLU B C 1
ATOM 2616 O O . GLU B 1 51 ? -17.141 -11.125 -17.125 1 96.31 51 GLU B O 1
ATOM 2621 N N . PRO B 1 52 ? -18.719 -10.531 -15.602 1 91.31 52 PRO B N 1
ATOM 2622 C CA . PRO B 1 52 ? -19.422 -11.781 -15.891 1 91.31 52 PRO B CA 1
ATOM 2623 C C . PRO B 1 52 ? -19.766 -11.922 -17.375 1 91.31 52 PRO B C 1
ATOM 2625 O O . PRO B 1 52 ? -19.969 -10.922 -18.062 1 91.31 52 PRO B O 1
ATOM 2628 N N . SER B 1 53 ? -19.688 -13.164 -17.797 1 89.81 53 SER B N 1
ATOM 2629 C CA . SER B 1 53 ? -20.078 -13.477 -19.172 1 89.81 53 SER B CA 1
ATOM 2630 C C . SER B 1 53 ? -21.359 -14.289 -19.203 1 89.81 53 SER B C 1
ATOM 2632 O O . SER B 1 53 ? -21.938 -14.609 -18.156 1 89.81 53 SER B O 1
ATOM 2634 N N . ASP B 1 54 ? -21.812 -14.531 -20.453 1 86.56 54 ASP B N 1
ATOM 2635 C CA . ASP B 1 54 ? -23.031 -15.305 -20.656 1 86.56 54 ASP B CA 1
ATOM 2636 C C . ASP B 1 54 ? -22.781 -16.797 -20.438 1 86.56 54 ASP B C 1
ATOM 2638 O O . ASP B 1 54 ? -23.719 -17.578 -20.281 1 86.56 54 ASP B O 1
ATOM 2642 N N . ARG B 1 55 ? -21.609 -17.234 -20.484 1 87.69 55 ARG B N 1
ATOM 2643 C CA . ARG B 1 55 ? -21.25 -18.641 -20.266 1 87.69 55 ARG B CA 1
ATOM 2644 C C . ARG B 1 55 ? -20.984 -18.906 -18.797 1 87.69 55 ARG B C 1
ATOM 2646 O O . ARG B 1 55 ? -20.234 -18.172 -18.141 1 87.69 55 ARG B O 1
ATOM 2653 N N . PRO B 1 56 ? -21.594 -20.094 -18.375 1 85.06 56 PRO B N 1
ATOM 2654 C CA . PRO B 1 56 ? -21.344 -20.422 -16.969 1 85.06 56 PRO B CA 1
ATOM 2655 C C . PRO B 1 56 ? -19.875 -20.656 -16.672 1 85.06 56 PRO B C 1
ATOM 2657 O O . PRO B 1 56 ? -19.125 -21.156 -17.516 1 85.06 56 PRO B O 1
ATOM 2660 N N . ASP B 1 57 ? -19.312 -20.219 -15.609 1 90.06 57 ASP B N 1
ATOM 2661 C CA . ASP B 1 57 ? -17.969 -20.453 -15.086 1 90.06 57 ASP B CA 1
ATOM 2662 C C . ASP B 1 57 ? -16.922 -19.766 -15.945 1 90.06 57 ASP B C 1
ATOM 2664 O O . ASP B 1 57 ? -15.758 -20.188 -15.961 1 90.06 57 ASP B O 1
ATOM 2668 N N . THR B 1 58 ? -17.375 -18.938 -16.875 1 94 58 THR B N 1
ATOM 2669 C CA . THR B 1 58 ? -16.469 -18.156 -17.703 1 94 58 THR B CA 1
ATOM 2670 C C . THR B 1 58 ? -16.609 -16.656 -17.375 1 94 58 THR B C 1
ATOM 2672 O O . THR B 1 58 ? -17.734 -16.141 -17.297 1 94 58 THR B O 1
ATOM 2675 N N . VAL B 1 59 ? -15.484 -16.062 -17.203 1 96.19 59 VAL B N 1
ATOM 2676 C CA . VAL B 1 59 ? -15.523 -14.625 -16.922 1 96.19 59 VAL B CA 1
ATOM 2677 C C . VAL B 1 59 ? -14.422 -13.922 -17.703 1 96.19 59 VAL B C 1
ATOM 2679 O O . VAL B 1 59 ? -13.406 -14.531 -18.062 1 96.19 59 VAL B O 1
ATOM 2682 N N . ARG B 1 60 ? -14.672 -12.688 -18.047 1 96.69 60 ARG B N 1
ATOM 2683 C CA . ARG B 1 60 ? -13.602 -11.797 -18.484 1 96.69 60 ARG B CA 1
ATOM 2684 C C . ARG B 1 60 ? -12.891 -11.172 -17.281 1 96.69 60 ARG B C 1
ATOM 2686 O O . ARG B 1 60 ? -13.531 -10.844 -16.281 1 96.69 60 ARG B O 1
ATOM 2693 N N . ALA B 1 61 ? -11.656 -11.078 -17.406 1 97.44 61 ALA B N 1
ATOM 2694 C CA . ALA B 1 61 ? -10.898 -10.555 -16.266 1 97.44 61 ALA B CA 1
ATOM 2695 C C . ALA B 1 61 ? -9.828 -9.562 -16.734 1 97.44 61 ALA B C 1
ATOM 2697 O O . ALA B 1 61 ? -9.219 -9.758 -17.797 1 97.44 61 ALA B O 1
ATOM 2698 N N . ARG B 1 62 ? -9.656 -8.547 -16 1 97.38 62 ARG B N 1
ATOM 2699 C CA . ARG B 1 62 ? -8.578 -7.582 -16.172 1 97.38 62 ARG B CA 1
ATOM 2700 C C . ARG B 1 62 ? -7.785 -7.414 -14.875 1 97.38 62 ARG B C 1
ATOM 2702 O O . ARG B 1 62 ? -8.367 -7.355 -13.789 1 97.38 62 ARG B O 1
ATOM 2709 N N . ILE B 1 63 ? -6.523 -7.422 -15 1 96.5 63 ILE B N 1
ATOM 2710 C CA . ILE B 1 63 ? -5.637 -7.348 -13.844 1 96.5 63 ILE B CA 1
ATOM 2711 C C . ILE B 1 63 ? -4.773 -6.094 -13.93 1 96.5 63 ILE B C 1
ATOM 2713 O O . ILE B 1 63 ? -4.238 -5.777 -15 1 96.5 63 ILE B O 1
ATOM 2717 N N . PHE B 1 64 ? -4.691 -5.363 -12.867 1 96.25 64 PHE B N 1
ATOM 2718 C CA . PHE B 1 64 ? -3.871 -4.16 -12.812 1 96.25 64 PHE B CA 1
ATOM 2719 C C . PHE B 1 64 ? -2.9 -4.223 -11.641 1 96.25 64 PHE B C 1
ATOM 2721 O O . PHE B 1 64 ? -3.246 -4.723 -10.562 1 96.25 64 PHE B O 1
ATOM 2728 N N . ASP B 1 65 ? -1.696 -3.783 -11.844 1 92.5 65 ASP B N 1
ATOM 2729 C CA . ASP B 1 65 ? -0.867 -3.381 -10.711 1 92.5 65 ASP B CA 1
ATOM 2730 C C . ASP B 1 65 ? -0.912 -1.868 -10.508 1 92.5 65 ASP B C 1
ATOM 2732 O O . ASP B 1 65 ? -1.827 -1.198 -10.992 1 92.5 65 ASP B O 1
ATOM 2736 N N . LEU B 1 66 ? 0.01 -1.3 -9.742 1 90.56 66 LEU B N 1
ATOM 2737 C CA . LEU B 1 66 ? -0.072 0.108 -9.367 1 90.56 66 LEU B CA 1
ATOM 2738 C C . LEU B 1 66 ? 0.328 1.005 -10.531 1 90.56 66 LEU B C 1
ATOM 2740 O O . LEU B 1 66 ? 0.167 2.225 -10.469 1 90.56 66 LEU B O 1
ATOM 2744 N N . PHE B 1 67 ? 0.749 0.348 -11.656 1 88.69 67 PHE B N 1
ATOM 2745 C CA . PHE B 1 67 ? 1.317 1.141 -12.742 1 88.69 67 PHE B CA 1
ATOM 2746 C C . PHE B 1 67 ? 0.531 0.938 -14.031 1 88.69 67 PHE B C 1
ATOM 2748 O O . PHE B 1 67 ? 0.29 1.893 -14.773 1 88.69 67 PHE B O 1
ATOM 2755 N N . ASP B 1 68 ? 0.162 -0.312 -14.227 1 92.19 68 ASP B N 1
ATOM 2756 C CA . ASP B 1 68 ? -0.464 -0.609 -15.508 1 92.19 68 ASP B CA 1
ATOM 2757 C C . ASP B 1 68 ? -1.297 -1.887 -15.43 1 92.19 68 ASP B C 1
ATOM 2759 O O . ASP B 1 68 ? -1.272 -2.59 -14.422 1 92.19 68 ASP B O 1
ATOM 2763 N N . GLU B 1 69 ? -2.055 -2.086 -16.578 1 94.38 69 GLU B N 1
ATOM 2764 C CA . GLU B 1 69 ? -2.727 -3.369 -16.75 1 94.38 69 GLU B CA 1
ATOM 2765 C C . GLU B 1 69 ? -1.729 -4.473 -17.094 1 94.38 69 GLU B C 1
ATOM 2767 O O . GLU B 1 69 ? -0.799 -4.262 -17.875 1 94.38 69 GLU B O 1
ATOM 2772 N N . LEU B 1 70 ? -1.89 -5.586 -16.5 1 89.5 70 LEU B N 1
ATOM 2773 C CA . LEU B 1 70 ? -1.042 -6.746 -16.75 1 89.5 70 LEU B CA 1
ATOM 2774 C C . LEU B 1 70 ? -1.742 -7.742 -17.672 1 89.5 70 LEU B C 1
ATOM 2776 O O . LEU B 1 70 ? -2.947 -7.973 -17.547 1 89.5 70 LEU B O 1
ATOM 2780 N N . PRO B 1 71 ? -0.972 -8.297 -18.547 1 86.38 71 PRO B N 1
ATOM 2781 C CA . PRO B 1 71 ? -1.579 -9.312 -19.422 1 86.38 71 PRO B CA 1
ATOM 2782 C C . PRO B 1 71 ? -1.935 -10.594 -18.672 1 86.38 71 PRO B C 1
ATOM 2784 O O . PRO B 1 71 ? -2.842 -11.32 -19.094 1 86.38 71 PRO B O 1
ATOM 2787 N N . PHE B 1 72 ? -1.23 -10.852 -17.719 1 85.12 72 PHE B N 1
ATOM 2788 C CA . PHE B 1 72 ? -1.435 -12.039 -16.906 1 85.12 72 PHE B CA 1
ATOM 2789 C C . PHE B 1 72 ? -0.792 -11.875 -15.531 1 85.12 72 PHE B C 1
ATOM 2791 O O . PHE B 1 72 ? 0.274 -11.266 -15.406 1 85.12 72 PHE B O 1
ATOM 2798 N N . ALA B 1 73 ? -1.448 -12.469 -14.492 1 87.88 73 ALA B N 1
ATOM 2799 C CA . ALA B 1 73 ? -0.881 -12.633 -13.164 1 87.88 73 ALA B CA 1
ATOM 2800 C C . ALA B 1 73 ? -1.519 -13.82 -12.438 1 87.88 73 ALA B C 1
ATOM 2802 O O . ALA B 1 73 ? -2.738 -14 -12.484 1 87.88 73 ALA B O 1
ATOM 2803 N N . GLY B 1 74 ? -0.748 -14.617 -11.805 1 89.75 74 GLY B N 1
ATOM 2804 C CA . GLY B 1 74 ? -1.198 -15.859 -11.195 1 89.75 74 GLY B CA 1
ATOM 2805 C C . GLY B 1 74 ? -2.072 -15.648 -9.977 1 89.75 74 GLY B C 1
ATOM 2806 O O . GLY B 1 74 ? -3.217 -16.109 -9.938 1 89.75 74 GLY B O 1
ATOM 2807 N N . HIS B 1 75 ? -1.573 -14.883 -9 1 93.88 75 HIS B N 1
ATOM 2808 C CA . HIS B 1 75 ? -2.268 -14.797 -7.719 1 93.88 75 HIS B CA 1
ATOM 2809 C C . HIS B 1 75 ? -3.623 -14.109 -7.875 1 93.88 75 HIS B C 1
ATOM 2811 O O . HIS B 1 75 ? -4.609 -14.539 -7.266 1 93.88 75 HIS B O 1
ATOM 2817 N N . PRO B 1 76 ? -3.809 -13.094 -8.734 1 96.38 76 PRO B N 1
ATOM 2818 C CA . PRO B 1 76 ? -5.137 -12.508 -8.914 1 96.38 76 PRO B CA 1
ATOM 2819 C C . PRO B 1 76 ? -6.156 -13.516 -9.453 1 96.38 76 PRO B C 1
ATOM 2821 O O . PRO B 1 76 ? -7.316 -13.508 -9.031 1 96.38 76 PRO B O 1
ATOM 2824 N N . ILE B 1 77 ? -5.699 -14.352 -10.32 1 95.81 77 ILE 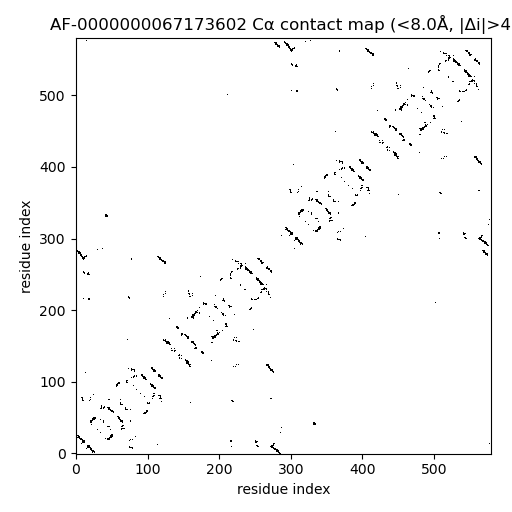B N 1
ATOM 2825 C CA . ILE B 1 77 ? -6.609 -15.32 -10.914 1 95.81 77 ILE B CA 1
ATOM 2826 C C . ILE B 1 77 ? -7.031 -16.344 -9.859 1 95.81 77 ILE B C 1
ATOM 2828 O O . ILE B 1 77 ? -8.211 -16.672 -9.75 1 95.81 77 ILE B O 1
ATOM 2832 N N . ILE B 1 78 ? -6.105 -16.797 -9.102 1 97.06 78 ILE B N 1
ATOM 2833 C CA . ILE B 1 78 ? -6.402 -17.766 -8.047 1 97.06 78 ILE B CA 1
ATOM 2834 C C . ILE B 1 78 ? -7.387 -17.156 -7.051 1 97.06 78 ILE B C 1
ATOM 2836 O O . ILE B 1 78 ? -8.375 -17.797 -6.684 1 97.06 78 ILE B O 1
ATOM 2840 N N . GLY B 1 79 ? -7.125 -15.961 -6.625 1 97.88 79 GLY B N 1
ATOM 2841 C CA . GLY B 1 79 ? -8.016 -15.273 -5.695 1 97.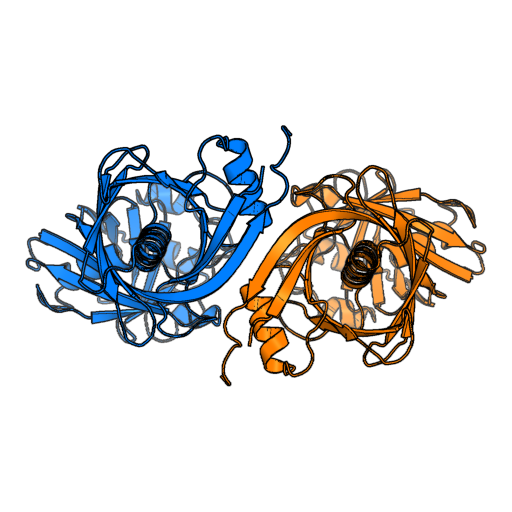88 79 GLY B CA 1
ATOM 2842 C C . GLY B 1 79 ? -9.398 -15.047 -6.262 1 97.88 79 GLY B C 1
ATOM 2843 O O . GLY B 1 79 ? -10.398 -15.289 -5.578 1 97.88 79 GLY B O 1
ATOM 2844 N N . ALA B 1 80 ? -9.453 -14.586 -7.52 1 98.06 80 ALA B N 1
ATOM 2845 C CA . ALA B 1 80 ? -10.734 -14.312 -8.164 1 98.06 80 ALA B CA 1
ATOM 2846 C C . ALA B 1 80 ? -11.562 -15.586 -8.305 1 98.06 80 ALA B C 1
ATOM 2848 O O . ALA B 1 80 ? -12.773 -15.578 -8.102 1 98.06 80 ALA B O 1
ATOM 2849 N N . ALA B 1 81 ? -10.898 -16.641 -8.641 1 97.56 81 ALA B N 1
ATOM 2850 C CA . ALA B 1 81 ? -11.594 -17.922 -8.773 1 97.56 81 ALA B CA 1
ATOM 2851 C C . ALA B 1 81 ? -12.195 -18.359 -7.438 1 97.56 81 ALA B C 1
ATOM 2853 O O . ALA B 1 81 ? -13.312 -18.875 -7.395 1 97.56 81 ALA B O 1
ATOM 2854 N N . ALA B 1 82 ? -11.461 -18.188 -6.402 1 97.69 82 ALA B N 1
ATOM 2855 C CA . ALA B 1 82 ? -11.961 -18.516 -5.074 1 97.69 82 ALA B CA 1
ATOM 2856 C C . ALA B 1 82 ? -13.188 -17.688 -4.727 1 97.69 82 ALA B C 1
ATOM 2858 O O . ALA B 1 82 ? -14.164 -18.203 -4.168 1 97.69 82 ALA B O 1
ATOM 2859 N N . VAL B 1 83 ? -13.148 -16.406 -5.062 1 97.62 83 VAL B N 1
ATOM 2860 C CA . VAL B 1 83 ? -14.273 -15.508 -4.797 1 97.62 83 VAL B CA 1
ATOM 2861 C C . VAL B 1 83 ? -15.5 -15.977 -5.574 1 97.62 83 VAL B C 1
ATOM 2863 O O . VAL B 1 83 ? -16.609 -16.047 -5.02 1 97.62 83 VAL B O 1
ATOM 2866 N N . LEU B 1 84 ? -15.305 -16.281 -6.844 1 96.94 84 LEU B N 1
ATOM 2867 C CA . LEU B 1 84 ? -16.406 -16.781 -7.656 1 96.94 84 LEU B CA 1
ATOM 2868 C C . LEU B 1 84 ? -16.969 -18.078 -7.074 1 96.94 84 LEU B C 1
ATOM 2870 O O . LEU B 1 84 ? -18.188 -18.281 -7.043 1 96.94 84 LEU B O 1
ATOM 2874 N N . HIS B 1 85 ? -16.031 -18.906 -6.664 1 97.06 85 HIS B N 1
ATOM 2875 C CA . HIS B 1 85 ? -16.438 -20.172 -6.078 1 97.06 85 HIS B CA 1
ATOM 2876 C C . HIS B 1 85 ? -17.297 -19.938 -4.832 1 97.06 85 HIS B C 1
ATOM 2878 O O . HIS B 1 85 ? -18.359 -20.531 -4.688 1 97.06 85 HIS B O 1
ATOM 2884 N N . ARG B 1 86 ? -16.891 -19.156 -3.967 1 95.69 86 ARG B N 1
ATOM 2885 C CA . ARG B 1 86 ? -17.641 -18.844 -2.76 1 95.69 86 ARG B CA 1
ATOM 2886 C C . ARG B 1 86 ? -19.031 -18.297 -3.105 1 95.69 86 ARG B C 1
ATOM 2888 O O . ARG B 1 86 ? -20.031 -18.703 -2.514 1 95.69 86 ARG B O 1
ATOM 2895 N N . ARG B 1 87 ? -19.094 -17.422 -4.051 1 94.19 87 ARG B N 1
ATOM 2896 C CA . ARG B 1 87 ? -20.328 -16.781 -4.449 1 94.19 87 ARG B CA 1
ATOM 2897 C C . ARG B 1 87 ? -21.297 -17.781 -5.066 1 94.19 87 ARG B C 1
ATOM 2899 O O . ARG B 1 87 ? -22.516 -17.625 -4.977 1 94.19 87 ARG B O 1
ATOM 2906 N N . SER B 1 88 ? -20.766 -18.75 -5.695 1 93.19 88 SER B N 1
ATOM 2907 C CA . SER B 1 88 ? -21.594 -19.734 -6.387 1 93.19 88 SER B CA 1
ATOM 2908 C C . SER B 1 88 ? -22.328 -20.641 -5.395 1 93.19 88 SER B C 1
ATOM 2910 O O . SER B 1 88 ? -23.375 -21.203 -5.727 1 93.19 88 SER B O 1
ATOM 2912 N N . GLY B 1 89 ? -21.719 -20.891 -4.199 1 91.75 89 GLY B N 1
ATOM 2913 C CA . GLY B 1 89 ? -22.297 -21.75 -3.188 1 91.75 89 GLY B CA 1
ATOM 2914 C C . GLY B 1 89 ? -22.094 -23.234 -3.479 1 91.75 89 GLY B C 1
ATOM 2915 O O . GLY B 1 89 ? -22.625 -24.094 -2.77 1 91.75 89 GLY B O 1
ATOM 2916 N N . ILE B 1 90 ? -21.328 -23.453 -4.504 1 90.75 90 ILE B N 1
ATOM 2917 C CA . ILE B 1 90 ? -21.078 -24.844 -4.887 1 90.75 90 ILE B CA 1
ATOM 2918 C C . ILE B 1 90 ? -20.109 -25.484 -3.908 1 90.75 90 ILE B C 1
ATOM 2920 O O . ILE B 1 90 ? -19.125 -24.875 -3.5 1 90.75 90 ILE B O 1
ATOM 2924 N N . ALA B 1 91 ? -20.312 -26.688 -3.576 1 90.44 91 ALA B N 1
ATOM 2925 C CA . ALA B 1 91 ? -19.5 -27.359 -2.57 1 90.44 91 ALA B CA 1
ATOM 2926 C C . ALA B 1 91 ? -18.391 -28.172 -3.225 1 90.44 91 ALA B C 1
ATOM 2928 O O . ALA B 1 91 ? -17.375 -28.484 -2.582 1 90.44 91 ALA B O 1
ATOM 2929 N N . THR B 1 92 ? -18.625 -28.578 -4.492 1 94.19 92 THR B N 1
ATOM 2930 C CA . THR B 1 92 ? -17.656 -29.438 -5.188 1 94.19 92 THR B CA 1
ATOM 2931 C C . THR B 1 92 ? -16.609 -28.594 -5.914 1 94.19 92 THR B C 1
ATOM 2933 O O . THR B 1 92 ? -16.828 -27.406 -6.172 1 94.19 92 THR B O 1
ATOM 2936 N N . PRO B 1 93 ? -15.516 -29.234 -6.133 1 96.38 93 PRO B N 1
ATOM 2937 C CA . PRO B 1 93 ? -14.531 -28.516 -6.949 1 96.38 93 PRO B CA 1
ATOM 2938 C C . PRO B 1 93 ? -15.109 -28 -8.266 1 96.38 93 PRO B C 1
ATOM 2940 O O . PRO B 1 93 ? -15.992 -28.641 -8.844 1 96.38 93 PRO B O 1
ATOM 2943 N N . ARG B 1 94 ? -14.586 -26.875 -8.711 1 95.31 94 ARG B N 1
ATOM 2944 C CA . ARG B 1 94 ? -15.109 -26.219 -9.906 1 95.31 94 ARG B CA 1
ATOM 2945 C C . ARG B 1 94 ? -13.977 -25.656 -10.766 1 95.31 94 ARG B C 1
ATOM 2947 O O . ARG B 1 94 ? -13.008 -25.109 -10.234 1 95.31 94 ARG B O 1
ATOM 2954 N N . THR B 1 95 ? -14.133 -25.781 -12.07 1 95.75 95 THR B N 1
ATOM 2955 C CA . THR B 1 95 ? -13.195 -25.188 -13.016 1 95.75 95 THR B CA 1
ATOM 2956 C C . THR B 1 95 ? -13.758 -23.891 -13.594 1 95.75 95 THR B C 1
ATOM 2958 O O . THR B 1 95 ? -14.898 -23.859 -14.062 1 95.75 95 THR B O 1
ATOM 2961 N N . TRP B 1 96 ? -12.953 -22.891 -13.484 1 95.88 96 TRP B N 1
ATOM 2962 C CA . TRP B 1 96 ? -13.305 -21.578 -14.031 1 95.88 96 TRP B CA 1
ATOM 2963 C C . TRP B 1 96 ? -12.43 -21.25 -15.242 1 95.88 96 TRP B C 1
ATOM 2965 O O . TRP B 1 96 ? -11.25 -21.609 -15.281 1 95.88 96 TRP B O 1
ATOM 2975 N N . ARG B 1 97 ? -13.055 -20.547 -16.203 1 95.88 97 ARG B N 1
ATOM 2976 C CA . ARG B 1 97 ? -12.328 -20.047 -17.359 1 95.88 97 ARG B CA 1
ATOM 2977 C C . ARG B 1 97 ? -12.25 -18.531 -17.344 1 95.88 97 ARG B C 1
ATOM 2979 O O . ARG B 1 97 ? -13.281 -17.844 -17.312 1 95.88 97 ARG B O 1
ATOM 2986 N N . PHE B 1 98 ? -11.055 -18.031 -17.312 1 95.94 98 PHE B N 1
ATOM 2987 C CA . PHE B 1 98 ? -10.805 -16.594 -17.297 1 95.94 98 PHE B CA 1
ATOM 2988 C C . PHE B 1 98 ? -10.312 -16.125 -18.656 1 95.94 98 PHE B C 1
ATOM 2990 O O . PHE B 1 98 ? -9.25 -16.547 -19.125 1 95.94 98 PHE B O 1
ATOM 2997 N N . HIS B 1 99 ? -11.07 -15.242 -19.281 1 95.19 99 HIS B N 1
ATOM 2998 C CA . HIS B 1 99 ? -10.633 -14.586 -20.516 1 95.19 99 HIS B CA 1
ATOM 2999 C C . HIS B 1 99 ? -9.883 -13.289 -20.203 1 95.19 99 HIS B C 1
ATOM 3001 O O . HIS B 1 99 ? -10.492 -12.312 -19.766 1 95.19 99 HIS B O 1
ATOM 3007 N N . LEU B 1 100 ? -8.625 -13.297 -20.406 1 92.5 100 LEU B N 1
ATOM 3008 C CA . LEU B 1 100 ? -7.816 -12.086 -20.312 1 92.5 100 LEU B CA 1
ATOM 3009 C C . LEU B 1 100 ? -7.621 -11.461 -21.688 1 92.5 100 LEU B C 1
ATOM 3011 O O . LEU B 1 100 ? -8.195 -11.938 -22.672 1 92.5 100 LEU B O 1
ATOM 3015 N N . ALA B 1 101 ? -6.926 -10.352 -21.797 1 83.94 101 ALA B N 1
ATOM 3016 C CA . ALA B 1 101 ? -6.773 -9.641 -23.062 1 83.94 101 ALA B CA 1
ATOM 3017 C C . ALA B 1 101 ? -6.102 -10.523 -24.109 1 83.94 101 ALA B C 1
ATOM 3019 O O . ALA B 1 101 ? -6.535 -10.57 -25.266 1 83.94 101 ALA B O 1
ATOM 3020 N N . ALA B 1 102 ? -5.07 -11.258 -23.719 1 80.12 102 ALA B N 1
ATOM 3021 C CA . ALA B 1 102 ? -4.273 -11.953 -24.734 1 80.12 102 ALA B CA 1
ATOM 3022 C C . ALA B 1 102 ? -4.312 -13.461 -24.516 1 80.12 102 ALA B C 1
ATOM 3024 O O . ALA B 1 102 ? -3.715 -14.219 -25.297 1 80.12 102 ALA B O 1
ATOM 3025 N N . THR B 1 103 ? -5.027 -13.938 -23.484 1 83.38 103 THR B N 1
ATOM 3026 C CA . THR B 1 103 ? -4.961 -15.359 -23.188 1 83.38 103 THR B CA 1
ATOM 3027 C C . THR B 1 103 ? -6.188 -15.812 -22.406 1 83.38 103 THR B C 1
ATOM 3029 O O . THR B 1 103 ? -6.922 -14.977 -21.859 1 83.38 103 THR B O 1
ATOM 3032 N N . THR B 1 104 ? -6.465 -17.062 -22.547 1 90.06 104 THR B N 1
ATOM 3033 C CA . THR B 1 104 ? -7.469 -17.719 -21.719 1 90.06 104 THR B CA 1
ATOM 3034 C C . THR B 1 104 ? -6.816 -18.703 -20.766 1 90.06 104 THR B C 1
ATOM 3036 O O . THR B 1 104 ? -5.941 -19.484 -21.156 1 90.06 104 THR B O 1
ATOM 3039 N N . VAL B 1 105 ? -7.23 -18.594 -19.516 1 90 105 VAL B N 1
ATOM 3040 C CA . VAL B 1 105 ? -6.633 -19.438 -18.5 1 90 105 VAL B CA 1
ATOM 3041 C C . VAL B 1 105 ? -7.723 -20.234 -17.766 1 90 105 VAL B C 1
ATOM 3043 O O . VAL B 1 105 ? -8.805 -19.703 -17.516 1 90 105 VAL B O 1
ATOM 3046 N N . GLU B 1 106 ? -7.418 -21.469 -17.516 1 92.44 106 GLU B N 1
ATOM 3047 C CA . GLU B 1 106 ? -8.32 -22.297 -16.719 1 92.44 106 GLU B CA 1
ATOM 3048 C C . GLU B 1 106 ? -7.75 -22.547 -15.328 1 92.44 106 GLU B C 1
ATOM 3050 O O . GLU B 1 106 ? -6.539 -22.734 -15.172 1 92.44 106 GLU B O 1
ATOM 3055 N N . ILE B 1 107 ? -8.656 -22.531 -14.367 1 95.12 107 ILE B N 1
ATOM 3056 C CA . ILE B 1 107 ? -8.258 -22.781 -12.984 1 95.12 107 ILE B CA 1
ATOM 3057 C C . ILE B 1 107 ? -9.336 -23.609 -12.281 1 95.12 107 ILE B C 1
ATOM 3059 O O . ILE B 1 107 ? -10.531 -23.391 -12.492 1 95.12 107 ILE B O 1
ATOM 3063 N N . THR B 1 108 ? -8.859 -24.516 -11.484 1 96.31 108 THR B N 1
ATOM 3064 C CA . THR B 1 108 ? -9.766 -25.312 -10.664 1 96.31 108 THR B CA 1
ATOM 3065 C C . THR B 1 108 ? -9.648 -24.922 -9.195 1 96.31 108 THR B C 1
ATOM 3067 O O . THR B 1 108 ? -8.539 -24.766 -8.68 1 96.31 108 THR B O 1
ATOM 3070 N N . THR B 1 109 ? -10.789 -24.719 -8.555 1 97.5 109 THR B N 1
ATOM 3071 C CA . THR B 1 109 ? -10.82 -24.391 -7.137 1 97.5 109 THR B CA 1
ATOM 3072 C C . THR B 1 109 ? -11.609 -25.438 -6.355 1 97.5 109 THR B C 1
ATOM 3074 O O . THR B 1 109 ? -12.477 -26.109 -6.91 1 97.5 109 THR B O 1
ATOM 3077 N N . GLU B 1 110 ? -11.258 -25.562 -5.129 1 97.38 110 GLU B N 1
ATOM 3078 C CA . GLU B 1 110 ? -12 -26.406 -4.191 1 97.38 110 GLU B CA 1
ATOM 3079 C C . GLU B 1 110 ? -12.156 -25.719 -2.84 1 97.38 110 GLU B C 1
ATOM 3081 O O . GLU B 1 110 ? -11.352 -24.859 -2.475 1 97.38 110 GLU B O 1
ATOM 3086 N N . SER B 1 111 ? -13.242 -26.078 -2.174 1 95.12 111 SER B N 1
ATOM 3087 C CA . SER B 1 111 ? -13.453 -25.594 -0.814 1 95.12 111 SER B CA 1
ATOM 3088 C C . SER B 1 111 ? -12.562 -26.328 0.18 1 95.12 111 SER B C 1
ATOM 3090 O O . SER B 1 111 ? -12.367 -27.531 0.07 1 95.12 111 SER B O 1
ATOM 3092 N N . THR B 1 112 ? -12.016 -25.578 1.059 1 91.38 112 THR B N 1
ATOM 3093 C CA . THR B 1 112 ? -11.242 -26.141 2.162 1 91.38 112 THR B CA 1
ATOM 3094 C C . THR B 1 112 ? -11.836 -25.719 3.504 1 91.38 112 THR B C 1
ATOM 3096 O O . THR B 1 112 ? -12.773 -24.922 3.553 1 91.38 112 THR B O 1
ATOM 3099 N N . ALA B 1 113 ? -11.336 -26.312 4.562 1 84.69 113 ALA B N 1
ATOM 3100 C CA . ALA B 1 113 ? -11.797 -25.938 5.895 1 84.69 113 ALA B CA 1
ATOM 3101 C C . ALA B 1 113 ? -11.523 -24.453 6.172 1 84.69 113 ALA B C 1
ATOM 3103 O O . ALA B 1 113 ? -12.281 -23.812 6.902 1 84.69 113 ALA B O 1
ATOM 3104 N N . ALA B 1 114 ? -10.578 -23.891 5.555 1 81.81 114 ALA B N 1
ATOM 3105 C CA . ALA B 1 114 ? -10.109 -22.547 5.883 1 81.81 114 ALA B CA 1
ATOM 3106 C C . ALA B 1 114 ? -10.453 -21.547 4.773 1 81.81 114 ALA B C 1
ATOM 3108 O O . ALA B 1 114 ? -10.102 -20.375 4.852 1 81.81 114 ALA B O 1
ATOM 3109 N N . GLY B 1 115 ? -11.203 -22.031 3.801 1 92.25 115 GLY B N 1
ATOM 3110 C CA . GLY B 1 115 ? -11.492 -21.188 2.654 1 92.25 115 GLY B CA 1
ATOM 3111 C C . GLY B 1 115 ? -11.57 -21.953 1.349 1 92.25 115 GLY B C 1
ATOM 3112 O O . GLY B 1 115 ? -12.438 -22.812 1.176 1 92.25 115 GLY B O 1
ATOM 3113 N N . PHE B 1 116 ? -10.578 -21.594 0.452 1 97.12 116 PHE B N 1
ATOM 3114 C CA . PHE B 1 116 ? -10.523 -22.266 -0.845 1 97.12 116 PHE B CA 1
ATOM 3115 C C . PHE B 1 116 ? -9.086 -22.516 -1.261 1 97.12 116 PHE B C 1
ATOM 3117 O O . PHE B 1 116 ? -8.148 -22 -0.649 1 97.12 116 PHE B O 1
ATOM 3124 N N . SER B 1 117 ? -8.953 -23.391 -2.115 1 97.5 117 SER B N 1
ATOM 3125 C CA . SER B 1 117 ? -7.672 -23.625 -2.775 1 97.5 117 SER B CA 1
ATOM 3126 C C . SER B 1 117 ? -7.828 -23.641 -4.293 1 97.5 117 SER B C 1
ATOM 3128 O O . SER B 1 117 ? -8.844 -24.109 -4.812 1 97.5 117 SER B O 1
ATOM 3130 N N . GLY B 1 118 ? -6.863 -23.031 -4.918 1 97.5 118 GLY B N 1
ATOM 3131 C CA . GLY B 1 118 ? -6.875 -23.016 -6.375 1 97.5 118 GLY B CA 1
ATOM 3132 C C . GLY B 1 118 ? -5.574 -23.484 -6.988 1 97.5 118 GLY B C 1
ATOM 3133 O O . GLY B 1 118 ? -4.504 -23.328 -6.395 1 97.5 118 GLY B O 1
ATOM 3134 N N . VAL B 1 119 ? -5.68 -24.062 -8.156 1 96.81 119 VAL B N 1
ATOM 3135 C CA . VAL B 1 119 ? -4.52 -24.516 -8.914 1 96.81 119 VAL B CA 1
ATOM 3136 C C . VAL B 1 119 ? -4.602 -24 -10.352 1 96.81 119 VAL B C 1
ATOM 3138 O O . VAL B 1 119 ? -5.625 -24.156 -11.016 1 96.81 119 VAL B O 1
ATOM 3141 N N . LEU B 1 120 ? -3.594 -23.391 -10.727 1 94.38 120 LEU B N 1
ATOM 3142 C CA . LEU B 1 120 ? -3.469 -22.828 -12.062 1 94.38 120 LEU B CA 1
ATOM 3143 C C . LEU B 1 120 ? -2.443 -23.594 -12.891 1 94.38 120 LEU B C 1
ATOM 3145 O O . LEU B 1 120 ? -1.33 -23.859 -12.422 1 94.38 120 LEU B O 1
ATOM 3149 N N . ASP B 1 121 ? -2.887 -23.969 -14.07 1 92.25 121 ASP B N 1
ATOM 3150 C CA . ASP B 1 121 ? -1.957 -24.562 -15.023 1 92.25 121 ASP B CA 1
ATOM 3151 C C . ASP B 1 121 ? -1.27 -23.5 -15.867 1 92.25 121 ASP B C 1
ATOM 3153 O O . ASP B 1 121 ? -1.923 -22.797 -16.641 1 92.25 121 ASP B O 1
ATOM 3157 N N . GLN B 1 122 ? 0.029 -23.344 -15.695 1 90.81 122 GLN B N 1
ATOM 3158 C CA . GLN B 1 122 ? 0.753 -22.266 -16.375 1 90.81 122 GLN B CA 1
ATOM 3159 C C . GLN B 1 122 ? 1.323 -22.75 -17.703 1 90.81 122 GLN B C 1
ATOM 3161 O O . GLN B 1 122 ? 2.043 -22.016 -18.391 1 90.81 122 GLN B O 1
ATOM 3166 N N . GLY B 1 123 ? 1.069 -24 -18.016 1 92.5 123 GLY B N 1
ATOM 3167 C CA . GLY B 1 123 ? 1.416 -24.516 -19.312 1 92.5 123 GLY B CA 1
ATOM 3168 C C . GLY B 1 123 ? 2.865 -24.969 -19.422 1 92.5 123 GLY B C 1
ATOM 3169 O O . GLY B 1 123 ? 3.496 -25.281 -18.406 1 92.5 123 GLY B O 1
ATOM 3170 N N . THR B 1 124 ? 3.312 -25.094 -20.703 1 96.19 124 THR B N 1
ATOM 3171 C CA . THR B 1 124 ? 4.66 -25.562 -21 1 96.19 124 THR B CA 1
ATOM 3172 C C . THR B 1 124 ? 5.676 -24.438 -20.875 1 96.19 124 THR B C 1
ATOM 3174 O O . THR B 1 124 ? 5.527 -23.391 -21.516 1 96.19 124 THR B O 1
ATOM 3177 N N . PRO B 1 125 ? 6.652 -24.625 -20.062 1 97.62 125 PRO B N 1
ATOM 3178 C CA . PRO B 1 125 ? 7.668 -23.578 -19.922 1 97.62 125 PRO B CA 1
ATOM 3179 C C . PRO B 1 125 ? 8.609 -23.516 -21.125 1 97.62 125 PRO B C 1
ATOM 3181 O O . PRO B 1 125 ? 8.742 -24.5 -21.859 1 97.62 125 PRO B O 1
ATOM 3184 N N . VAL B 1 126 ? 9.156 -22.375 -21.328 1 97.81 126 VAL B N 1
ATOM 3185 C CA . VAL B 1 126 ? 10.188 -22.172 -22.328 1 97.81 126 VAL B CA 1
ATOM 3186 C C . VAL B 1 126 ? 11.508 -21.797 -21.641 1 97.81 126 VAL B C 1
ATOM 3188 O O . VAL B 1 126 ? 11.547 -20.875 -20.828 1 97.81 126 VAL B O 1
ATOM 3191 N N . PHE B 1 127 ? 12.523 -22.531 -21.938 1 98.38 127 PHE B N 1
ATOM 3192 C CA . PHE B 1 127 ? 13.867 -22.234 -21.469 1 98.38 127 PHE B CA 1
ATOM 3193 C C . PHE B 1 127 ? 14.633 -21.391 -22.484 1 98.38 127 PHE B C 1
ATOM 3195 O O . PHE B 1 127 ? 14.828 -21.828 -23.625 1 98.3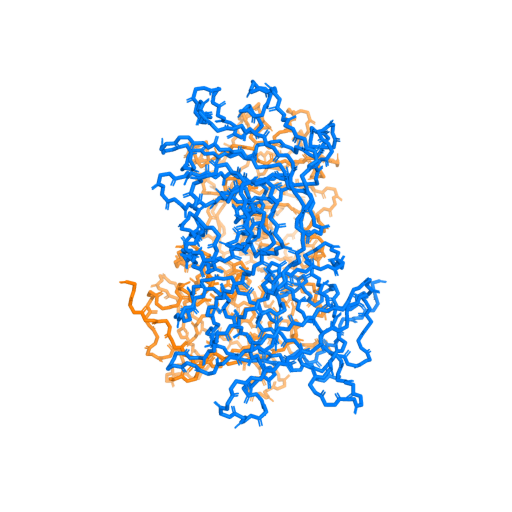8 127 PHE B O 1
ATOM 3202 N N . LEU B 1 128 ? 15.047 -20.219 -22.078 1 98.31 128 LEU B N 1
ATOM 3203 C CA . LEU B 1 128 ? 15.531 -19.25 -23.047 1 98.31 128 LEU B CA 1
ATOM 3204 C C . LEU B 1 128 ? 17.047 -19.109 -22.953 1 98.31 128 LEU B C 1
ATOM 3206 O O . LEU B 1 128 ? 17.641 -18.297 -23.672 1 98.31 128 LEU B O 1
ATOM 3210 N N . GLY B 1 129 ? 17.688 -19.812 -22.062 1 97.69 129 GLY B N 1
ATOM 3211 C CA . GLY B 1 129 ? 19.141 -19.844 -22.047 1 97.69 129 GLY B CA 1
ATOM 3212 C C . GLY B 1 129 ? 19.719 -19.5 -20.688 1 97.69 129 GLY B C 1
ATOM 3213 O O . GLY B 1 129 ? 19.047 -18.906 -19.844 1 97.69 129 GLY B O 1
ATOM 3214 N N . GLN B 1 130 ? 20.969 -19.891 -20.547 1 98.19 130 GLN B N 1
ATOM 3215 C CA . GLN B 1 130 ? 21.688 -19.641 -19.297 1 98.19 130 GLN B CA 1
ATOM 3216 C C . GLN B 1 130 ? 22.438 -18.312 -19.344 1 98.19 130 GLN B C 1
ATOM 3218 O O . GLN B 1 130 ? 22.734 -17.812 -20.438 1 98.19 130 GLN B O 1
ATOM 3223 N N . VAL B 1 131 ? 22.594 -17.75 -18.219 1 97.88 131 VAL B N 1
ATOM 3224 C CA . VAL B 1 131 ? 23.328 -16.5 -18.062 1 97.88 131 VAL B CA 1
ATOM 3225 C C . VAL B 1 131 ? 24.594 -16.75 -17.25 1 97.88 131 VAL B C 1
ATOM 3227 O O . VAL B 1 131 ? 24.531 -17.328 -16.156 1 97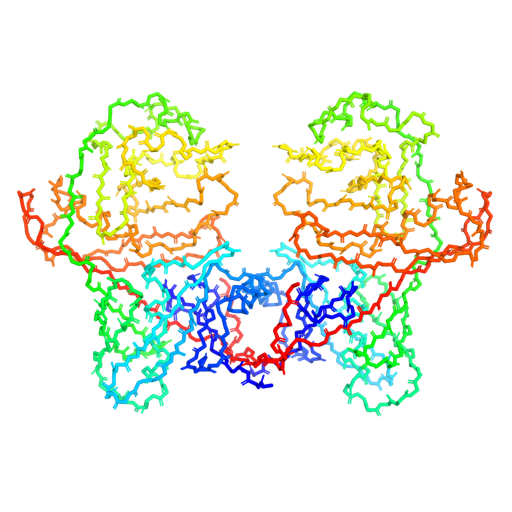.88 131 VAL B O 1
ATOM 3230 N N . GLY B 1 132 ? 25.781 -16.25 -17.734 1 96.38 132 GLY B N 1
ATOM 3231 C CA . GLY B 1 132 ? 27.047 -16.578 -17.094 1 96.38 132 GLY B CA 1
ATOM 3232 C C . GLY B 1 132 ? 27.641 -15.414 -16.328 1 96.38 132 GLY B C 1
ATOM 3233 O O . GLY B 1 132 ? 28.625 -15.586 -15.609 1 96.38 132 GLY B O 1
ATOM 3234 N N . ASP B 1 133 ? 27.078 -14.258 -16.422 1 96.44 133 ASP B N 1
ATOM 3235 C CA . ASP B 1 133 ? 27.688 -13.07 -15.828 1 96.44 133 ASP B CA 1
ATOM 3236 C C . ASP B 1 133 ? 27.375 -12.984 -14.336 1 96.44 133 ASP B C 1
ATOM 3238 O O . ASP B 1 133 ? 26.672 -12.07 -13.891 1 96.44 133 ASP B O 1
ATOM 3242 N N . ARG B 1 134 ? 28.094 -13.75 -13.586 1 97.5 134 ARG B N 1
ATOM 3243 C CA . ARG B 1 134 ? 27.844 -13.883 -12.156 1 97.5 134 ARG B CA 1
ATOM 3244 C C . ARG B 1 134 ? 28.141 -12.57 -11.43 1 97.5 134 ARG B C 1
ATOM 3246 O O . ARG B 1 134 ? 27.422 -12.195 -10.508 1 97.5 134 ARG B O 1
ATOM 3253 N N . ASP B 1 135 ? 29.156 -11.852 -11.844 1 97.81 135 ASP B N 1
ATOM 3254 C CA . ASP B 1 135 ? 29.531 -10.602 -11.195 1 97.81 135 ASP B CA 1
ATOM 3255 C C . ASP B 1 135 ? 28.438 -9.547 -11.367 1 97.81 135 ASP B C 1
ATOM 3257 O O . ASP B 1 135 ? 28.016 -8.914 -10.391 1 97.81 135 ASP B O 1
ATOM 3261 N N . GLN B 1 136 ? 28.031 -9.414 -12.531 1 98 136 GLN B N 1
ATOM 3262 C CA . GLN B 1 136 ? 27.031 -8.406 -12.828 1 98 136 GLN B CA 1
ATOM 3263 C C . GLN B 1 136 ? 25.719 -8.703 -12.102 1 98 136 GLN B C 1
ATOM 3265 O O . GLN B 1 136 ? 25.109 -7.805 -11.531 1 98 136 GLN B O 1
ATOM 3270 N N . VAL B 1 137 ? 25.328 -9.969 -12.125 1 98.5 137 VAL B N 1
ATOM 3271 C CA . VAL B 1 137 ? 24.062 -10.352 -11.523 1 98.5 137 VAL B CA 1
ATOM 3272 C C . VAL B 1 137 ? 24.141 -10.219 -10.008 1 98.5 137 VAL B C 1
ATOM 3274 O O . VAL B 1 137 ? 23.234 -9.672 -9.375 1 98.5 137 VAL B O 1
ATOM 3277 N N . ALA B 1 138 ? 25.234 -10.656 -9.438 1 98.44 138 ALA B N 1
ATOM 3278 C CA . ALA B 1 138 ? 25.391 -10.539 -7.996 1 98.44 138 ALA B CA 1
ATOM 3279 C C . ALA B 1 138 ? 25.312 -9.078 -7.555 1 98.44 138 ALA B C 1
ATOM 3281 O O . ALA B 1 138 ? 24.625 -8.75 -6.586 1 98.44 138 ALA B O 1
ATOM 3282 N N . ALA B 1 139 ? 25.938 -8.242 -8.297 1 97.25 139 ALA B N 1
ATOM 3283 C CA . ALA B 1 139 ? 26 -6.82 -7.965 1 97.25 139 ALA B CA 1
ATOM 3284 C C . ALA B 1 139 ? 24.609 -6.191 -8.039 1 97.25 139 ALA B C 1
ATOM 3286 O O . ALA B 1 139 ? 24.281 -5.293 -7.258 1 97.25 139 ALA B O 1
ATOM 3287 N N . ALA B 1 140 ? 23.781 -6.668 -8.945 1 97.38 140 ALA B N 1
ATOM 3288 C CA . ALA B 1 140 ? 22.438 -6.137 -9.141 1 97.38 140 ALA B CA 1
ATOM 3289 C C . ALA B 1 140 ? 21.578 -6.367 -7.898 1 97.38 140 ALA B C 1
ATOM 3291 O O . ALA B 1 140 ? 20.578 -5.672 -7.688 1 97.38 140 ALA B O 1
ATOM 3292 N N . PHE B 1 141 ? 22 -7.316 -7.008 1 97.44 141 PHE B N 1
ATOM 3293 C CA . PHE B 1 141 ? 21.219 -7.66 -5.82 1 97.44 141 PHE B CA 1
ATOM 3294 C C . PHE B 1 141 ? 22.016 -7.367 -4.551 1 97.44 141 PHE B C 1
ATOM 3296 O O . PHE B 1 141 ? 21.719 -7.906 -3.486 1 97.44 141 PHE B O 1
ATOM 3303 N N . ASP B 1 142 ? 23.047 -6.57 -4.738 1 94.81 142 ASP B N 1
ATOM 3304 C CA . ASP B 1 142 ? 23.953 -6.191 -3.65 1 94.81 142 ASP B CA 1
ATOM 3305 C C . ASP B 1 142 ? 24.531 -7.422 -2.969 1 94.81 142 ASP B C 1
ATOM 3307 O O . ASP B 1 142 ? 24.609 -7.484 -1.74 1 94.81 142 ASP B O 1
ATOM 3311 N N . LEU B 1 143 ? 24.828 -8.383 -3.781 1 97.75 143 LEU B N 1
ATOM 3312 C CA . LEU B 1 143 ? 25.5 -9.609 -3.361 1 97.75 143 LEU B CA 1
ATOM 3313 C C . LEU B 1 143 ? 26.875 -9.727 -4 1 97.75 143 LEU B C 1
ATOM 3315 O O . LEU B 1 143 ? 27.297 -8.844 -4.758 1 97.75 143 LEU B O 1
ATOM 3319 N N . VAL B 1 144 ? 27.625 -10.766 -3.582 1 97.62 144 VAL B N 1
ATOM 3320 C CA . VAL B 1 144 ? 28.891 -11.117 -4.207 1 97.62 144 VAL B CA 1
ATOM 3321 C C . VAL B 1 144 ? 28.75 -12.438 -4.949 1 97.62 144 VAL B C 1
ATOM 3323 O O . VAL B 1 144 ? 27.859 -13.234 -4.656 1 97.62 144 VAL B O 1
ATOM 3326 N N . PRO B 1 145 ? 29.562 -12.617 -5.941 1 97.81 145 PRO B N 1
ATOM 3327 C CA . PRO B 1 145 ? 29.422 -13.82 -6.758 1 97.81 145 PRO B CA 1
ATOM 3328 C C . PRO B 1 145 ? 29.406 -15.102 -5.922 1 97.81 145 PRO B C 1
ATOM 3330 O O . PRO B 1 145 ? 28.734 -16.078 -6.285 1 97.81 145 PRO B O 1
ATOM 3333 N N . GLU B 1 146 ? 30.062 -15.07 -4.777 1 97.5 146 GLU B N 1
ATOM 3334 C CA . GLU B 1 146 ? 30.141 -16.234 -3.906 1 97.5 146 GLU B CA 1
ATOM 3335 C C . GLU B 1 146 ? 28.797 -16.531 -3.254 1 97.5 146 GLU B C 1
ATOM 3337 O O . GLU B 1 146 ? 28.578 -17.625 -2.719 1 97.5 146 GLU B O 1
ATOM 3342 N N . ASP B 1 147 ? 27.922 -15.562 -3.281 1 98.31 147 ASP B N 1
ATOM 3343 C CA . ASP B 1 147 ? 26.594 -15.75 -2.723 1 98.31 147 ASP B CA 1
ATOM 3344 C C . ASP B 1 147 ? 25.703 -16.547 -3.676 1 98.31 147 ASP B C 1
ATOM 3346 O O . ASP B 1 147 ? 24.656 -17.047 -3.275 1 98.31 147 ASP B O 1
ATOM 3350 N N . LEU B 1 148 ? 26.078 -16.516 -4.969 1 98.38 148 LEU B N 1
ATOM 3351 C CA . LEU B 1 148 ? 25.328 -17.266 -5.961 1 98.38 148 LEU B CA 1
ATOM 3352 C C . LEU B 1 148 ? 25.656 -18.766 -5.867 1 98.38 148 LEU B C 1
ATOM 3354 O O . LEU B 1 148 ? 26.797 -19.125 -5.559 1 98.38 148 LEU B O 1
ATOM 3358 N N . ALA B 1 149 ? 24.656 -19.562 -6.078 1 97.75 149 ALA B N 1
ATOM 3359 C CA . ALA B 1 149 ? 24.875 -21.016 -6.02 1 97.75 149 ALA B CA 1
ATOM 3360 C C . ALA B 1 149 ? 25.906 -21.453 -7.066 1 97.75 149 ALA B C 1
ATOM 3362 O O . ALA B 1 149 ? 25.828 -21.031 -8.227 1 97.75 149 ALA B O 1
ATOM 3363 N N . ALA B 1 150 ? 26.781 -22.297 -6.719 1 93.31 150 ALA B N 1
ATOM 3364 C CA . ALA B 1 150 ? 27.844 -22.734 -7.609 1 93.31 150 ALA B CA 1
ATOM 3365 C C . ALA B 1 150 ? 27.375 -23.859 -8.523 1 93.31 150 ALA B C 1
ATOM 3367 O O . ALA B 1 150 ? 27.844 -23.984 -9.664 1 93.31 150 ALA B O 1
ATOM 3368 N N . ASP B 1 151 ? 26.484 -24.625 -8.117 1 95 151 ASP B N 1
ATOM 3369 C CA . ASP B 1 151 ? 26.156 -25.859 -8.805 1 95 151 ASP B CA 1
ATOM 3370 C C . ASP B 1 151 ? 24.844 -25.734 -9.57 1 95 151 ASP B C 1
ATOM 3372 O O . ASP B 1 151 ? 24.328 -26.719 -10.109 1 95 151 ASP B O 1
ATOM 3376 N N . LEU B 1 152 ? 24.219 -24.594 -9.578 1 97.94 152 LEU B N 1
ATOM 3377 C CA . LEU B 1 152 ? 22.984 -24.344 -10.297 1 97.94 152 LEU B CA 1
ATOM 3378 C C . LEU B 1 152 ? 23.125 -23.156 -11.242 1 97.94 152 LEU B C 1
ATOM 3380 O O . LEU B 1 152 ? 23.547 -22.078 -10.836 1 97.94 152 LEU B O 1
ATOM 3384 N N . PRO B 1 153 ? 22.781 -23.312 -12.406 1 98.38 153 PRO B N 1
ATOM 3385 C CA . PRO B 1 153 ? 22.969 -22.234 -13.375 1 98.38 153 PRO B CA 1
ATOM 3386 C C . PRO B 1 153 ? 21.906 -21.141 -13.258 1 98.38 153 PRO B C 1
ATOM 3388 O O . PRO B 1 153 ? 20.766 -21.438 -12.898 1 98.38 153 PRO B O 1
ATOM 3391 N N . MET B 1 154 ? 22.266 -19.938 -13.539 1 98.75 154 MET B N 1
ATOM 3392 C CA . MET B 1 154 ? 21.281 -18.891 -13.82 1 98.75 154 MET B CA 1
ATOM 3393 C C . MET B 1 154 ? 20.672 -19.062 -15.203 1 98.75 154 MET B C 1
ATOM 3395 O O . MET B 1 154 ? 21.391 -19.328 -16.172 1 98.75 154 MET B O 1
ATOM 3399 N N . GLU B 1 155 ? 19.406 -18.922 -15.25 1 98.62 155 GLU B N 1
ATOM 3400 C CA . GLU B 1 155 ? 18.734 -19.266 -16.5 1 98.62 155 GLU B CA 1
ATOM 3401 C C . GLU B 1 155 ? 17.438 -18.453 -16.672 1 98.62 155 GLU B C 1
ATOM 3403 O O . GLU B 1 155 ? 16.734 -18.203 -15.688 1 98.62 155 GLU B O 1
ATOM 3408 N N . VAL B 1 156 ? 17.188 -18.062 -17.922 1 98.81 156 VAL B N 1
ATOM 3409 C CA . VAL B 1 156 ? 15.945 -17.375 -18.234 1 98.81 156 VAL B CA 1
ATOM 3410 C C . VAL B 1 156 ? 14.883 -18.406 -18.625 1 98.81 156 VAL B C 1
ATOM 3412 O O . VAL B 1 156 ? 15.086 -19.203 -19.547 1 98.81 156 VAL B O 1
ATOM 3415 N N . VAL B 1 157 ? 13.828 -18.438 -17.875 1 98.5 157 VAL B N 1
ATOM 3416 C CA . VAL B 1 157 ? 12.719 -19.359 -18.078 1 98.5 157 VAL B CA 1
ATOM 3417 C C . VAL B 1 157 ? 11.406 -18.594 -18.156 1 98.5 157 VAL B C 1
ATOM 3419 O O . VAL B 1 157 ? 11.266 -17.531 -17.516 1 98.5 157 VAL B O 1
ATOM 3422 N N . SER B 1 158 ? 10.445 -19.109 -18.969 1 96.25 158 SER B N 1
ATOM 3423 C CA . SER B 1 158 ? 9.172 -18.406 -19.125 1 96.25 158 SER B CA 1
ATOM 3424 C C . SER B 1 158 ? 8 -19.375 -19.094 1 96.25 158 SER B C 1
ATOM 3426 O O . SER B 1 158 ? 8.078 -20.469 -19.656 1 96.25 158 SER B O 1
ATOM 3428 N N . THR B 1 159 ? 7.02 -19.109 -18.391 1 92.88 159 THR B N 1
ATOM 3429 C CA . THR B 1 159 ? 5.68 -19.672 -18.547 1 92.88 159 THR B CA 1
ATOM 3430 C C . THR B 1 159 ? 4.684 -18.609 -18.969 1 92.88 159 THR B C 1
ATOM 3432 O O . THR B 1 159 ? 3.51 -18.656 -18.594 1 92.88 159 THR B O 1
ATOM 3435 N N . GLY B 1 160 ? 5.098 -17.625 -19.672 1 86.88 160 GLY B N 1
ATOM 3436 C CA . GLY B 1 160 ? 4.375 -16.422 -20.062 1 86.88 160 GLY B CA 1
ATOM 3437 C C . GLY B 1 160 ? 5.168 -15.156 -19.844 1 86.88 160 GLY B C 1
ATOM 3438 O O . GLY B 1 160 ? 5.242 -14.305 -20.734 1 86.88 160 GLY B O 1
ATOM 3439 N N . LEU B 1 161 ? 5.766 -15.047 -18.672 1 89.31 161 LEU B N 1
ATOM 3440 C CA . LEU B 1 161 ? 6.715 -13.992 -18.328 1 89.31 161 LEU B CA 1
ATOM 3441 C C . LEU B 1 161 ? 8.133 -14.547 -18.219 1 89.31 161 LEU B C 1
ATOM 3443 O O . LEU B 1 161 ? 8.336 -15.633 -17.688 1 89.31 161 LEU B O 1
ATOM 3447 N N . ARG B 1 162 ? 9.062 -13.789 -18.703 1 95.94 162 ARG B N 1
ATOM 3448 C CA . ARG B 1 162 ? 10.445 -14.258 -18.719 1 95.94 162 ARG B CA 1
ATOM 3449 C C . ARG B 1 162 ? 11.18 -13.836 -17.438 1 95.94 162 ARG B C 1
ATOM 3451 O O . ARG B 1 162 ? 11.406 -12.648 -17.219 1 95.94 162 ARG B O 1
ATOM 3458 N N . TYR B 1 163 ? 11.555 -14.812 -16.641 1 97.75 163 TYR B N 1
ATOM 3459 C CA . TYR B 1 163 ? 12.297 -14.57 -15.414 1 97.75 163 TYR B CA 1
ATOM 3460 C C . TYR B 1 163 ? 13.734 -15.047 -15.547 1 97.75 163 TYR B C 1
ATOM 3462 O O . TYR B 1 163 ? 13.992 -16.156 -16.031 1 97.75 163 TYR B O 1
ATOM 3470 N N . LEU B 1 164 ? 14.664 -14.211 -15.164 1 98.88 164 LEU B N 1
ATOM 3471 C CA . LEU B 1 164 ? 15.984 -14.734 -14.828 1 98.88 164 LEU B CA 1
ATOM 3472 C C . LEU B 1 164 ? 15.969 -15.383 -13.445 1 98.88 164 LEU B C 1
ATOM 3474 O O . LEU B 1 164 ? 15.766 -14.703 -12.438 1 98.88 164 LEU B O 1
ATOM 3478 N N . ILE B 1 165 ? 16.109 -16.688 -13.391 1 98.88 165 ILE B N 1
ATOM 3479 C CA . ILE B 1 165 ? 16.266 -17.391 -12.125 1 98.88 165 ILE B CA 1
ATOM 3480 C C . ILE B 1 165 ? 17.703 -17.281 -11.633 1 98.88 165 ILE B C 1
ATOM 3482 O O . ILE B 1 165 ? 18.641 -17.625 -12.352 1 98.88 165 ILE B O 1
ATOM 3486 N N . VAL B 1 166 ? 17.891 -16.766 -10.414 1 98.88 166 VAL B N 1
ATOM 3487 C CA . VAL B 1 166 ? 19.203 -16.578 -9.805 1 98.88 166 VAL B CA 1
ATOM 3488 C C . VAL B 1 166 ? 19.328 -17.438 -8.555 1 98.88 166 VAL B C 1
ATOM 3490 O O . VAL B 1 166 ? 18.984 -17 -7.453 1 98.88 166 VAL B O 1
ATOM 3493 N N . PRO B 1 167 ? 19.844 -18.656 -8.719 1 98.88 167 PRO B N 1
ATOM 3494 C CA . PRO B 1 167 ? 20.062 -19.484 -7.527 1 98.88 167 PRO B CA 1
ATOM 3495 C C . PRO B 1 167 ? 21.094 -18.906 -6.578 1 98.88 167 PRO B C 1
ATOM 3497 O O . PRO B 1 167 ? 22.156 -18.453 -7.02 1 98.88 167 PRO B O 1
ATOM 3500 N N . VAL B 1 168 ? 20.75 -18.875 -5.309 1 98.81 168 VAL B N 1
ATOM 3501 C CA . VAL B 1 168 ? 21.641 -18.312 -4.309 1 98.81 168 VAL B CA 1
ATOM 3502 C C . VAL B 1 168 ? 21.875 -19.312 -3.18 1 98.81 168 VAL B C 1
ATOM 3504 O O . VAL B 1 168 ? 21.141 -20.297 -3.055 1 98.81 168 VAL B O 1
ATOM 3507 N N . GLY B 1 169 ? 22.922 -19.078 -2.426 1 97.75 169 GLY B N 1
ATOM 3508 C CA . GLY B 1 169 ? 23.219 -19.906 -1.267 1 97.75 169 GLY B CA 1
ATOM 3509 C C . GLY B 1 169 ? 22.469 -19.484 -0.02 1 97.75 169 GLY B C 1
ATOM 3510 O O . GLY B 1 169 ? 21.75 -18.469 -0.034 1 97.75 169 GLY B O 1
ATOM 3511 N N . PRO B 1 170 ? 22.672 -20.375 1.03 1 95.81 170 PRO B N 1
ATOM 3512 C CA . PRO B 1 170 ? 22.016 -20.047 2.295 1 95.81 170 PRO B CA 1
ATOM 3513 C C . PRO B 1 170 ? 22.406 -18.656 2.818 1 95.81 170 PRO B C 1
ATOM 3515 O O . PRO B 1 170 ? 23.562 -18.266 2.719 1 95.81 170 PRO B O 1
ATOM 3518 N N . GLY B 1 171 ? 21.375 -17.906 3.246 1 95.69 171 GLY B N 1
ATOM 3519 C CA . GLY B 1 171 ? 21.641 -16.609 3.85 1 95.69 171 GLY B CA 1
ATOM 3520 C C . GLY B 1 171 ? 21.578 -15.461 2.855 1 95.69 171 GLY B C 1
ATOM 3521 O O . GLY B 1 171 ? 21.406 -14.305 3.24 1 95.69 171 GLY B O 1
ATOM 3522 N N . ALA B 1 172 ? 21.75 -15.75 1.594 1 97.62 172 ALA B N 1
ATOM 3523 C CA . ALA B 1 172 ? 21.812 -14.711 0.569 1 97.62 172 ALA B CA 1
ATOM 3524 C C . ALA B 1 172 ? 20.469 -14.008 0.419 1 97.62 172 ALA B C 1
ATOM 3526 O O . ALA B 1 172 ? 20.422 -12.789 0.195 1 97.62 172 ALA B O 1
ATOM 3527 N N . LEU B 1 173 ? 19.375 -14.758 0.528 1 97.94 173 LEU B N 1
ATOM 3528 C CA . LEU B 1 173 ? 18.047 -14.164 0.373 1 97.94 173 LEU B CA 1
ATOM 3529 C C . LEU B 1 173 ? 17.844 -13.039 1.388 1 97.94 173 LEU B C 1
ATOM 3531 O O . LEU B 1 173 ? 17.266 -12 1.057 1 97.94 173 LEU B O 1
ATOM 3535 N N . GLU B 1 174 ? 18.297 -13.25 2.576 1 95.75 174 GLU B N 1
ATOM 3536 C CA . GLU B 1 174 ? 18.109 -12.273 3.643 1 95.75 174 GLU B CA 1
ATOM 3537 C C . GLU B 1 174 ? 18.844 -10.969 3.334 1 95.75 174 GLU B C 1
ATOM 3539 O O . GLU B 1 174 ? 18.344 -9.883 3.656 1 95.75 174 GLU B O 1
ATOM 3544 N N . ARG B 1 175 ? 19.938 -11.07 2.646 1 94.44 175 ARG B N 1
ATOM 3545 C CA . ARG B 1 175 ? 20.812 -9.93 2.428 1 94.44 175 ARG B CA 1
ATOM 3546 C C . ARG B 1 175 ? 20.5 -9.242 1.104 1 94.44 175 ARG B C 1
ATOM 3548 O O . ARG B 1 175 ? 20.891 -8.086 0.889 1 94.44 175 ARG B O 1
ATOM 3555 N N . ALA B 1 176 ? 19.844 -9.859 0.263 1 96.88 176 ALA B N 1
ATOM 3556 C CA . ALA B 1 176 ? 19.672 -9.406 -1.113 1 96.88 176 ALA B CA 1
ATOM 3557 C C . ALA B 1 176 ? 18.828 -8.125 -1.165 1 96.88 176 ALA B C 1
ATOM 3559 O O . ALA B 1 176 ? 17.875 -7.973 -0.4 1 96.88 176 ALA B O 1
ATOM 3560 N N . ARG B 1 177 ? 19.234 -7.277 -2.016 1 91.62 177 ARG B N 1
ATOM 3561 C CA . ARG B 1 177 ? 18.547 -6.02 -2.291 1 91.62 177 ARG B CA 1
ATOM 3562 C C . ARG B 1 177 ? 18.797 -5.555 -3.721 1 91.62 177 ARG B C 1
ATOM 3564 O O . ARG B 1 177 ? 19.844 -5.883 -4.309 1 91.62 177 ARG B O 1
ATOM 3571 N N . ILE B 1 178 ? 17.812 -4.859 -4.227 1 91.75 178 ILE B N 1
ATOM 3572 C CA . ILE B 1 178 ? 18.031 -4.148 -5.484 1 91.75 178 ILE B CA 1
ATOM 3573 C C . ILE B 1 178 ? 18.109 -2.648 -5.219 1 91.75 178 ILE B C 1
ATOM 3575 O O . ILE B 1 178 ? 17.125 -2.021 -4.828 1 91.75 178 ILE B O 1
ATOM 3579 N N . SER B 1 179 ? 19.234 -2.066 -5.438 1 82.12 179 SER B N 1
ATOM 3580 C CA . SER B 1 179 ? 19.453 -0.669 -5.082 1 82.12 179 SER B CA 1
ATOM 3581 C C . SER B 1 179 ? 19.359 0.235 -6.309 1 82.12 179 SER B C 1
ATOM 3583 O O . SER B 1 179 ? 19.266 1.457 -6.176 1 82.12 179 SER B O 1
ATOM 3585 N N . ARG B 1 180 ? 19.5 -0.312 -7.453 1 85.69 180 ARG B N 1
ATOM 3586 C CA . ARG B 1 180 ? 19.359 0.393 -8.727 1 85.69 180 ARG B CA 1
ATOM 3587 C C . ARG B 1 180 ? 18.484 -0.391 -9.695 1 85.69 180 ARG B C 1
ATOM 3589 O O . ARG B 1 180 ? 18.438 -1.621 -9.641 1 85.69 180 ARG B O 1
ATOM 3596 N N . ASP B 1 181 ? 17.828 0.304 -10.547 1 92.94 181 ASP B N 1
ATOM 3597 C CA . ASP B 1 181 ? 16.953 -0.333 -11.523 1 92.94 181 ASP B CA 1
ATOM 3598 C C . ASP B 1 181 ? 17.719 -1.351 -12.367 1 92.94 181 ASP B C 1
ATOM 3600 O O . ASP B 1 181 ? 18.766 -1.035 -12.93 1 92.94 181 ASP B O 1
ATOM 3604 N N . ILE B 1 182 ? 17.219 -2.525 -12.461 1 97.31 182 ILE B N 1
ATOM 3605 C CA . ILE B 1 182 ? 17.953 -3.592 -13.125 1 97.31 182 ILE B CA 1
ATOM 3606 C C . ILE B 1 182 ? 17.297 -3.936 -14.453 1 97.31 182 ILE B C 1
ATOM 3608 O O . ILE B 1 182 ? 17.609 -4.957 -15.062 1 97.31 182 ILE B O 1
ATOM 3612 N N . THR B 1 183 ? 16.359 -3.174 -14.953 1 97.25 183 THR B N 1
ATOM 3613 C CA . THR B 1 183 ? 15.578 -3.438 -16.156 1 97.25 183 THR B CA 1
ATOM 3614 C C . THR B 1 183 ? 16.484 -3.625 -17.359 1 97.25 183 THR B C 1
ATOM 3616 O O . THR B 1 183 ? 16.344 -4.59 -18.125 1 97.25 183 THR B O 1
ATOM 3619 N N . GLU B 1 184 ? 17.406 -2.703 -17.516 1 97.38 184 GLU B N 1
ATOM 3620 C CA . GLU B 1 184 ? 18.281 -2.758 -18.672 1 97.38 184 GLU B CA 1
ATOM 3621 C C . GLU B 1 184 ? 19.172 -3.998 -18.641 1 97.38 184 GLU B C 1
ATOM 3623 O O . GLU B 1 184 ? 19.391 -4.633 -19.672 1 97.38 184 GLU B O 1
ATOM 3628 N N . MET B 1 185 ? 19.688 -4.312 -17.516 1 97.88 185 MET B N 1
ATOM 3629 C CA . MET B 1 185 ? 20.484 -5.527 -17.375 1 97.88 185 MET B CA 1
ATOM 3630 C C . MET B 1 185 ? 19.688 -6.758 -17.781 1 97.88 185 MET B C 1
ATOM 3632 O O . MET B 1 185 ? 20.156 -7.586 -18.562 1 97.88 185 MET B O 1
ATOM 3636 N N . LEU B 1 186 ? 18.5 -6.883 -17.312 1 98.31 186 LEU B N 1
ATOM 3637 C CA . LEU B 1 186 ? 17.641 -8.039 -17.578 1 98.31 186 LEU B CA 1
ATOM 3638 C C . LEU B 1 186 ? 17.297 -8.125 -19.062 1 98.31 186 LEU B C 1
ATOM 3640 O O . LEU B 1 186 ? 17.281 -9.211 -19.641 1 98.31 186 LEU B O 1
ATOM 3644 N N . ARG B 1 187 ? 17.047 -6.941 -19.594 1 97.44 187 ARG B N 1
ATOM 3645 C CA . ARG B 1 187 ? 16.781 -6.906 -21.016 1 97.44 187 ARG B CA 1
ATOM 3646 C C . ARG B 1 187 ? 17.953 -7.5 -21.797 1 97.44 187 ARG B C 1
ATOM 3648 O O . ARG B 1 187 ? 17.734 -8.211 -22.781 1 97.44 187 ARG B O 1
ATOM 3655 N N . GLY B 1 188 ? 19.078 -7.172 -21.391 1 97.81 188 GLY B N 1
ATOM 3656 C CA . GLY B 1 188 ? 20.266 -7.703 -22.031 1 97.81 188 GLY B CA 1
ATOM 3657 C C . GLY B 1 188 ? 20.344 -9.219 -21.984 1 97.81 188 GLY B C 1
ATOM 3658 O O . GLY B 1 188 ? 20.953 -9.844 -22.859 1 97.81 188 GLY B O 1
ATOM 3659 N N . PHE B 1 189 ? 19.734 -9.883 -20.984 1 98.12 189 PHE B N 1
ATOM 3660 C CA . PHE B 1 189 ? 19.734 -11.328 -20.828 1 98.12 189 PHE B CA 1
ATOM 3661 C C . PHE B 1 189 ? 18.484 -11.93 -21.469 1 98.12 189 PHE B C 1
ATOM 3663 O O . PHE B 1 189 ? 18.281 -13.148 -21.422 1 98.12 189 PHE B O 1
ATOM 3670 N N . GLY B 1 190 ? 17.578 -11.062 -21.984 1 97.56 190 GLY B N 1
ATOM 3671 C CA . GLY B 1 190 ? 16.312 -11.531 -22.547 1 97.56 190 GLY B CA 1
ATOM 3672 C C . GLY B 1 190 ? 15.266 -11.82 -21.484 1 97.56 190 GLY B C 1
ATOM 3673 O O . GLY B 1 190 ? 14.336 -12.594 -21.734 1 97.56 190 GLY B O 1
ATOM 3674 N N . ALA B 1 191 ? 15.414 -11.305 -20.344 1 98 191 ALA B N 1
ATOM 3675 C CA . ALA B 1 191 ? 14.477 -11.5 -19.25 1 98 191 ALA B CA 1
ATOM 3676 C C . ALA B 1 191 ? 13.688 -10.227 -18.969 1 98 191 ALA B C 1
ATOM 3678 O O . ALA B 1 191 ? 14.109 -9.133 -19.359 1 98 191 ALA B O 1
ATOM 3679 N N . GLN B 1 192 ? 12.539 -10.359 -18.422 1 95 192 GLN B N 1
ATOM 3680 C CA . GLN B 1 192 ? 11.711 -9.234 -18 1 95 192 GLN B CA 1
ATOM 3681 C C . GLN B 1 192 ? 11.875 -8.953 -16.516 1 95 192 GLN B C 1
ATOM 3683 O O . GLN B 1 192 ? 11.812 -7.801 -16.078 1 95 192 GLN B O 1
ATOM 3688 N N . PHE B 1 193 ? 12.062 -10.031 -15.742 1 96.44 193 PHE B N 1
ATOM 3689 C CA . PHE B 1 193 ? 12.195 -9.953 -14.289 1 96.44 193 PHE B CA 1
ATOM 3690 C C . PHE B 1 193 ? 13.281 -10.906 -13.797 1 96.44 193 PHE B C 1
ATOM 3692 O O . PHE B 1 193 ? 13.828 -11.688 -14.578 1 96.44 193 PHE B O 1
ATOM 3699 N N . ALA B 1 194 ? 13.664 -10.75 -12.57 1 98.56 194 ALA B N 1
ATOM 3700 C CA . ALA B 1 194 ? 14.555 -11.695 -11.914 1 98.56 194 ALA B CA 1
ATOM 3701 C C . ALA B 1 194 ? 13.938 -12.227 -10.625 1 98.56 194 ALA B C 1
ATOM 3703 O O . ALA B 1 194 ? 13.227 -11.508 -9.93 1 98.56 194 ALA B O 1
ATOM 3704 N N . VAL B 1 195 ? 14.164 -13.484 -10.352 1 98.62 195 VAL B N 1
ATOM 3705 C CA . VAL B 1 195 ? 13.742 -14.102 -9.102 1 98.62 195 VAL B CA 1
ATOM 3706 C C . VAL B 1 195 ? 14.922 -14.82 -8.453 1 98.62 195 VAL B C 1
ATOM 3708 O O . VAL B 1 195 ? 15.641 -15.57 -9.109 1 98.62 195 VAL B O 1
ATOM 3711 N N . LEU B 1 196 ? 15.211 -14.492 -7.199 1 98.88 196 LEU B N 1
ATOM 3712 C CA . LEU B 1 196 ? 16.234 -15.195 -6.43 1 98.88 196 LEU B CA 1
ATOM 3713 C C . LEU B 1 196 ? 15.68 -16.484 -5.828 1 98.88 196 LEU B C 1
ATOM 3715 O O . LEU B 1 196 ? 14.547 -16.5 -5.34 1 98.88 196 LEU B O 1
ATOM 3719 N N . PHE B 1 197 ? 16.484 -17.531 -5.895 1 98.88 197 PHE B N 1
ATOM 3720 C CA . PHE B 1 197 ? 16.016 -18.844 -5.473 1 98.88 197 PHE B CA 1
ATOM 3721 C C . PHE B 1 197 ? 17.047 -19.516 -4.566 1 98.88 197 PHE B C 1
ATOM 3723 O O . PHE B 1 197 ? 18.172 -19.766 -4.984 1 98.88 197 PHE B O 1
ATOM 3730 N N . ASP B 1 198 ? 16.688 -19.781 -3.305 1 98.75 198 ASP B N 1
ATOM 3731 C CA . ASP B 1 198 ? 17.469 -20.609 -2.389 1 98.75 198 ASP B CA 1
ATOM 3732 C C . ASP B 1 198 ? 16.953 -22.047 -2.377 1 98.75 198 ASP B C 1
ATOM 3734 O O . ASP B 1 198 ? 15.938 -22.344 -1.744 1 98.75 198 ASP B O 1
ATOM 3738 N N . GLU B 1 199 ? 17.625 -22.906 -3.01 1 98.44 199 GLU B N 1
ATOM 3739 C CA . GLU B 1 199 ? 17.203 -24.297 -3.135 1 98.44 199 GLU B CA 1
ATOM 3740 C C . GLU B 1 199 ? 17.172 -25 -1.774 1 98.44 199 GLU B C 1
ATOM 3742 O O . GLU B 1 199 ? 16.312 -25.844 -1.524 1 98.44 199 GLU B O 1
ATOM 3747 N N . SER B 1 200 ? 18.078 -24.672 -0.895 1 97.19 200 SER B N 1
ATOM 3748 C CA . SER B 1 200 ? 18.141 -25.328 0.405 1 97.19 200 SER B CA 1
ATOM 3749 C C . SER B 1 200 ? 16.891 -25.062 1.229 1 97.19 200 SER B C 1
ATOM 3751 O O . SER B 1 200 ? 16.406 -25.938 1.937 1 97.19 200 SER B O 1
ATOM 3753 N N . ALA B 1 201 ? 16.344 -23.953 1.104 1 97.44 201 ALA B N 1
ATOM 3754 C CA . ALA B 1 201 ? 15.148 -23.578 1.854 1 97.44 201 ALA B CA 1
ATOM 3755 C C . ALA B 1 201 ? 13.898 -23.688 0.989 1 97.44 201 ALA B C 1
ATOM 3757 O O . ALA B 1 201 ? 12.773 -23.625 1.497 1 97.44 201 ALA B O 1
ATOM 3758 N N . VAL B 1 202 ? 14.055 -23.875 -0.301 1 98.44 202 VAL B N 1
ATOM 3759 C CA . VAL B 1 202 ? 12.984 -23.844 -1.291 1 98.44 202 VAL B CA 1
ATOM 3760 C C . VAL B 1 202 ? 12.156 -22.562 -1.114 1 98.44 202 VAL B C 1
ATOM 3762 O O . VAL B 1 202 ? 10.945 -22.625 -0.875 1 98.44 202 VAL B O 1
ATOM 3765 N N . GLU B 1 203 ? 12.828 -21.438 -1.267 1 98.62 203 GLU B N 1
ATOM 3766 C CA . GLU B 1 203 ? 12.281 -20.109 -1.009 1 98.62 203 GLU B CA 1
ATOM 3767 C C . GLU B 1 203 ? 12.766 -19.094 -2.039 1 98.62 203 GLU B C 1
ATOM 3769 O O . GLU B 1 203 ? 13.883 -19.219 -2.561 1 98.62 203 GLU B O 1
ATOM 3774 N N . VAL B 1 204 ? 11.891 -18.188 -2.35 1 98.75 204 VAL B N 1
ATOM 3775 C CA . VAL B 1 204 ? 12.281 -17.203 -3.354 1 98.75 204 VAL B CA 1
ATOM 3776 C C . VAL B 1 204 ? 12 -15.789 -2.828 1 98.75 204 VAL B C 1
ATOM 3778 O O . VAL B 1 204 ? 11.281 -15.617 -1.845 1 98.75 204 VAL B O 1
ATOM 3781 N N . ARG B 1 205 ? 12.609 -14.82 -3.414 1 98.25 205 ARG B N 1
ATOM 3782 C CA . ARG B 1 205 ? 12.266 -13.406 -3.314 1 98.25 205 ARG B CA 1
ATOM 3783 C C . ARG B 1 205 ? 12.18 -12.766 -4.695 1 98.25 205 ARG B C 1
ATOM 3785 O O . ARG B 1 205 ? 12.945 -13.109 -5.594 1 98.25 205 ARG B O 1
ATOM 3792 N N . HIS B 1 206 ? 11.281 -11.922 -4.852 1 96.81 206 HIS B N 1
ATOM 3793 C CA . HIS B 1 206 ? 11.047 -11.234 -6.117 1 96.81 206 HIS B CA 1
ATOM 3794 C C . HIS B 1 206 ? 10.625 -9.789 -5.891 1 96.81 206 HIS B C 1
ATOM 3796 O O . HIS B 1 206 ? 9.742 -9.508 -5.078 1 96.81 206 HIS B O 1
ATOM 3802 N N . TRP B 1 207 ? 11.305 -8.805 -6.551 1 93.75 207 TRP B N 1
ATOM 3803 C CA . TRP B 1 207 ? 11.016 -7.379 -6.504 1 93.75 207 TRP B CA 1
ATOM 3804 C C . TRP B 1 207 ? 10.648 -6.852 -7.887 1 93.75 207 TRP B C 1
ATOM 3806 O O . TRP B 1 207 ? 10.977 -7.473 -8.898 1 93.75 207 TRP B O 1
ATOM 3816 N N . ASN B 1 208 ? 9.898 -5.703 -7.871 1 91.06 208 ASN B N 1
ATOM 3817 C CA . ASN B 1 208 ? 9.992 -4.898 -9.086 1 91.06 208 ASN B CA 1
ATOM 3818 C C . ASN B 1 208 ? 11.438 -4.594 -9.445 1 91.06 208 ASN B C 1
ATOM 3820 O O . ASN B 1 208 ? 12.305 -4.527 -8.57 1 91.06 208 ASN B O 1
ATOM 3824 N N . ASN B 1 209 ? 11.656 -4.27 -10.688 1 94.38 209 ASN B N 1
ATOM 3825 C CA . ASN B 1 209 ? 13.031 -4.141 -11.172 1 94.38 209 ASN B CA 1
ATOM 3826 C C . ASN B 1 209 ? 13.75 -2.967 -10.516 1 94.38 209 ASN B C 1
ATOM 3828 O O . ASN B 1 209 ? 14.984 -2.938 -10.477 1 94.38 209 ASN B O 1
ATOM 3832 N N . ASP B 1 210 ? 13.023 -2.018 -10.008 1 87.19 210 ASP B N 1
ATOM 3833 C CA . ASP B 1 210 ? 13.656 -0.872 -9.359 1 87.19 210 ASP B CA 1
ATOM 3834 C C . ASP B 1 210 ? 13.945 -1.164 -7.891 1 87.19 210 ASP B C 1
ATOM 3836 O O . ASP B 1 210 ? 14.555 -0.346 -7.199 1 87.19 210 ASP B O 1
ATOM 3840 N N . GLY B 1 211 ? 13.477 -2.297 -7.414 1 87.62 211 GLY B N 1
ATOM 3841 C CA . GLY B 1 211 ? 13.797 -2.754 -6.07 1 87.62 211 GLY B CA 1
ATOM 3842 C C . GLY B 1 211 ? 12.922 -2.125 -5.004 1 87.62 211 GLY B C 1
ATOM 3843 O O . GLY B 1 211 ? 13.055 -2.447 -3.82 1 87.62 211 GLY B O 1
ATOM 3844 N N . ILE B 1 212 ? 11.977 -1.34 -5.367 1 78.75 212 ILE B N 1
ATOM 3845 C CA . ILE B 1 212 ? 11.203 -0.551 -4.414 1 78.75 212 ILE B CA 1
ATOM 3846 C C . ILE B 1 212 ? 10.125 -1.424 -3.777 1 78.75 212 ILE B C 1
ATOM 3848 O O . ILE B 1 212 ? 9.938 -1.397 -2.559 1 78.75 212 ILE B O 1
ATOM 3852 N N . ILE B 1 213 ? 9.5 -2.209 -4.578 1 83.19 213 ILE B N 1
ATOM 3853 C CA . ILE B 1 213 ? 8.398 -3.029 -4.078 1 83.19 213 ILE B CA 1
ATOM 3854 C C . ILE B 1 213 ? 8.766 -4.508 -4.195 1 83.19 213 ILE B C 1
ATOM 3856 O O . ILE B 1 213 ? 9.055 -5 -5.289 1 83.19 213 ILE B O 1
ATOM 3860 N N . GLU B 1 214 ? 8.812 -5.16 -3.09 1 91.75 214 GLU B N 1
ATOM 3861 C CA . GLU B 1 214 ? 8.93 -6.613 -3.076 1 91.75 214 GLU B CA 1
ATOM 3862 C C . GLU B 1 214 ? 7.562 -7.281 -3.105 1 91.75 214 GLU B C 1
ATOM 3864 O O . GLU B 1 214 ? 6.664 -6.906 -2.35 1 91.75 214 GLU B O 1
ATOM 3869 N N . ASP B 1 215 ? 7.457 -8.211 -4.004 1 92.81 215 ASP B N 1
ATOM 3870 C CA . ASP B 1 215 ? 6.223 -8.984 -4.07 1 92.81 215 ASP B CA 1
ATOM 3871 C C . ASP B 1 215 ? 6.148 -10.008 -2.939 1 92.81 215 ASP B C 1
ATOM 3873 O O . ASP B 1 215 ? 7.156 -10.625 -2.586 1 92.81 215 ASP B O 1
ATOM 3877 N N . VAL B 1 216 ? 5.012 -10.227 -2.369 1 94.75 216 VAL B N 1
ATOM 3878 C CA . VAL B 1 216 ? 4.793 -11.125 -1.242 1 94.75 216 VAL B CA 1
ATOM 3879 C C . VAL B 1 216 ? 4.855 -12.578 -1.719 1 94.75 216 VAL B C 1
ATOM 3881 O O . VAL B 1 216 ? 5.484 -13.422 -1.075 1 94.75 216 VAL B O 1
ATOM 3884 N N . ALA B 1 217 ? 4.234 -12.836 -2.77 1 96.81 217 ALA B N 1
ATOM 3885 C CA . ALA B 1 217 ? 4.168 -14.148 -3.393 1 96.81 217 ALA B CA 1
ATOM 3886 C C . ALA B 1 217 ? 3.887 -14.039 -4.887 1 96.81 217 ALA B C 1
ATOM 3888 O O . ALA B 1 217 ? 2.965 -13.328 -5.301 1 96.81 217 ALA B O 1
ATOM 3889 N N . THR B 1 218 ? 4.691 -14.703 -5.602 1 95.19 218 THR B N 1
ATOM 3890 C CA . THR B 1 218 ? 4.66 -14.547 -7.051 1 95.19 218 THR B CA 1
ATOM 3891 C C . THR B 1 218 ? 4.332 -15.875 -7.73 1 95.19 218 THR B C 1
ATOM 3893 O O . THR B 1 218 ? 5.23 -16.656 -8.031 1 95.19 218 THR B O 1
ATOM 3896 N N . GLY B 1 219 ? 3.074 -16 -8.117 1 94.25 219 GLY B N 1
ATOM 3897 C CA . GLY B 1 219 ? 2.633 -17.234 -8.75 1 94.25 219 GLY B CA 1
ATOM 3898 C C . GLY B 1 219 ? 3.379 -17.531 -10.039 1 94.25 219 GLY B C 1
ATOM 3899 O O . GLY B 1 219 ? 3.783 -18.672 -10.266 1 94.25 219 GLY B O 1
ATOM 3900 N N . SER B 1 220 ? 3.539 -16.516 -10.875 1 91.94 220 SER B N 1
ATOM 3901 C CA . SER B 1 220 ? 4.219 -16.719 -12.156 1 91.94 220 SER B CA 1
ATOM 3902 C C . SER B 1 220 ? 5.664 -17.156 -11.945 1 91.94 220 SER B C 1
ATOM 3904 O O . SER B 1 220 ? 6.168 -18.016 -12.68 1 91.94 220 SER B O 1
ATOM 3906 N N . ALA B 1 221 ? 6.328 -16.609 -10.953 1 96.44 221 ALA B N 1
ATOM 3907 C CA . ALA B 1 221 ? 7.699 -17.016 -10.656 1 96.44 221 ALA B CA 1
ATOM 3908 C C . ALA B 1 221 ? 7.754 -18.438 -10.133 1 96.44 221 ALA B C 1
ATOM 3910 O O . ALA B 1 221 ? 8.695 -19.188 -10.422 1 96.44 221 ALA B O 1
ATOM 3911 N N . ALA B 1 222 ? 6.762 -18.797 -9.375 1 98 222 ALA B N 1
ATOM 3912 C CA . ALA B 1 222 ? 6.715 -20.156 -8.844 1 98 222 ALA B CA 1
ATOM 3913 C C . ALA B 1 222 ? 6.691 -21.188 -9.969 1 98 222 ALA B C 1
ATOM 3915 O O . ALA B 1 222 ? 7.289 -22.266 -9.859 1 98 222 ALA B O 1
ATOM 3916 N N . GLY B 1 223 ? 6.008 -20.844 -10.992 1 96.81 223 GLY B N 1
ATOM 3917 C CA . GLY B 1 223 ? 5.961 -21.734 -12.141 1 96.81 223 GLY B CA 1
ATOM 3918 C C . GLY B 1 223 ? 7.32 -21.984 -12.758 1 96.81 223 GLY B C 1
ATOM 3919 O O . GLY B 1 223 ? 7.695 -23.125 -13.008 1 96.81 223 GLY B O 1
ATOM 3920 N N . VAL B 1 224 ? 8.023 -20.922 -12.961 1 97.94 224 VAL B N 1
ATOM 3921 C CA . VAL B 1 224 ? 9.32 -21.094 -13.602 1 97.94 224 VAL B CA 1
ATOM 3922 C C . VAL B 1 224 ? 10.281 -21.797 -12.648 1 97.94 224 VAL B C 1
ATOM 3924 O O . VAL B 1 224 ? 11.148 -22.562 -13.078 1 97.94 224 VAL B O 1
ATOM 3927 N N . ILE B 1 225 ? 10.141 -21.625 -11.344 1 98.75 225 ILE B N 1
ATOM 3928 C CA . ILE B 1 225 ? 10.961 -22.344 -10.383 1 98.75 225 ILE B CA 1
ATOM 3929 C C . ILE B 1 225 ? 10.664 -23.844 -10.461 1 98.75 225 ILE B C 1
ATOM 3931 O O . ILE B 1 225 ? 11.578 -24.656 -10.398 1 98.75 225 ILE B O 1
ATOM 3935 N N . GLY B 1 226 ? 9.367 -24.172 -10.594 1 98.75 226 GLY B N 1
ATOM 3936 C CA . GLY B 1 226 ? 9.008 -25.562 -10.781 1 98.75 226 GLY B CA 1
ATOM 3937 C C . GLY B 1 226 ? 9.648 -26.188 -12.008 1 98.75 226 GLY B C 1
ATOM 3938 O O . GLY B 1 226 ? 10.203 -27.281 -11.938 1 98.75 226 GLY B O 1
ATOM 3939 N N . ALA B 1 227 ? 9.57 -25.484 -13.117 1 98.62 227 ALA B N 1
ATOM 3940 C CA . ALA B 1 227 ? 10.195 -25.953 -14.359 1 98.62 227 ALA B CA 1
ATOM 3941 C C . ALA B 1 227 ? 11.703 -26.125 -14.18 1 98.62 227 ALA B C 1
ATOM 3943 O O . ALA B 1 227 ? 12.266 -27.141 -14.586 1 98.62 227 ALA B O 1
ATOM 3944 N N . TYR B 1 228 ? 12.305 -25.109 -13.562 1 98.81 228 TYR B N 1
ATOM 3945 C CA . TYR B 1 228 ? 13.75 -25.078 -13.328 1 98.81 228 TYR B CA 1
ATOM 3946 C C . TYR B 1 228 ? 14.188 -26.25 -12.461 1 98.81 228 TYR B C 1
ATOM 3948 O O . TYR B 1 228 ? 15.156 -26.938 -12.789 1 98.81 228 TYR B O 1
ATOM 3956 N N . ARG B 1 229 ? 13.445 -26.516 -11.367 1 98.75 229 ARG B N 1
ATOM 3957 C CA . ARG B 1 229 ? 13.805 -27.594 -10.453 1 98.75 229 ARG B CA 1
ATOM 3958 C C . ARG B 1 229 ? 13.695 -28.953 -11.133 1 98.75 229 ARG B C 1
ATOM 3960 O O . ARG B 1 229 ? 14.531 -29.828 -10.922 1 98.75 229 ARG B O 1
ATOM 3967 N N . LEU B 1 230 ? 12.641 -29.109 -11.953 1 98.69 230 LEU B N 1
ATOM 3968 C CA . LEU B 1 230 ? 12.5 -30.359 -12.688 1 98.69 230 LEU B CA 1
ATOM 3969 C C . LEU B 1 230 ? 13.625 -30.516 -13.703 1 98.69 230 LEU B C 1
ATOM 3971 O O . LEU B 1 230 ? 14.297 -31.547 -13.742 1 98.69 230 LEU B O 1
ATOM 3975 N N . ARG B 1 231 ? 13.867 -29.469 -14.477 1 98.31 231 ARG B N 1
ATOM 3976 C CA . ARG B 1 231 ? 14.875 -29.484 -15.531 1 98.31 231 ARG B CA 1
ATOM 3977 C C . ARG B 1 231 ? 16.25 -29.844 -14.984 1 98.31 231 ARG B C 1
ATOM 3979 O O . ARG B 1 231 ? 17.031 -30.531 -15.648 1 98.31 231 ARG B O 1
ATOM 3986 N N . HIS B 1 232 ? 16.547 -29.438 -13.828 1 98.12 232 HIS B N 1
ATOM 3987 C CA . HIS B 1 232 ? 17.891 -29.609 -13.281 1 98.12 232 HIS B CA 1
ATOM 3988 C C . HIS B 1 232 ? 17.922 -30.75 -12.266 1 98.12 232 HIS B C 1
ATOM 3990 O O . HIS B 1 232 ? 18.875 -30.859 -11.484 1 98.12 232 HIS B O 1
ATOM 3996 N N . GLY B 1 233 ? 16.875 -31.5 -12.164 1 97.75 233 GLY B N 1
ATOM 3997 C CA . GLY B 1 233 ? 16.859 -32.75 -11.398 1 97.75 233 GLY B CA 1
ATOM 3998 C C . GLY B 1 233 ? 16.703 -32.531 -9.906 1 97.75 233 GLY B C 1
ATOM 3999 O O . GLY B 1 233 ? 17.062 -33.375 -9.109 1 97.75 233 GLY B O 1
ATOM 4000 N N . LEU B 1 234 ? 16.219 -31.391 -9.531 1 97.88 234 LEU B N 1
ATOM 4001 C CA . LEU B 1 234 ? 16.047 -31.078 -8.117 1 97.88 234 LEU B CA 1
ATOM 4002 C C . LEU B 1 234 ? 14.734 -31.641 -7.586 1 97.88 234 LEU B C 1
ATOM 4004 O O . LEU B 1 234 ? 14.547 -31.75 -6.371 1 97.88 234 LEU B O 1
ATOM 4008 N N . VAL B 1 235 ? 13.766 -31.922 -8.516 1 98 235 VAL B N 1
ATOM 4009 C CA . VAL B 1 235 ? 12.523 -32.625 -8.219 1 98 235 VAL B CA 1
ATOM 4010 C C . VAL B 1 235 ? 12.188 -33.594 -9.359 1 98 235 VAL B C 1
ATOM 4012 O O . VAL B 1 235 ? 12.711 -33.438 -10.469 1 98 235 VAL B O 1
ATOM 4015 N N . SER B 1 236 ? 11.344 -34.531 -9.062 1 97.62 236 SER B N 1
ATOM 4016 C CA . SER B 1 236 ? 10.891 -35.469 -10.086 1 97.62 236 SER B CA 1
ATOM 4017 C C . SER B 1 236 ? 9.57 -35 -10.695 1 97.62 236 SER B C 1
ATOM 4019 O O . SER B 1 236 ? 8.781 -34.312 -10.047 1 97.62 236 SER B O 1
ATOM 4021 N N . GLY B 1 237 ? 9.43 -35.406 -11.977 1 97.19 237 GLY B N 1
ATOM 4022 C CA . GLY B 1 237 ? 8.148 -35.125 -12.602 1 97.19 237 GLY B CA 1
ATOM 4023 C C . GLY B 1 237 ? 6.973 -35.688 -11.828 1 97.19 237 GLY B C 1
ATOM 4024 O O . GLY B 1 237 ? 6.988 -36.875 -11.438 1 97.19 237 GLY B O 1
ATOM 4025 N N . GLY B 1 238 ? 5.996 -34.781 -11.562 1 97 238 GLY B N 1
ATOM 4026 C CA . GLY B 1 238 ? 4.816 -35.219 -10.844 1 97 238 GLY B CA 1
ATOM 4027 C C . GLY B 1 238 ? 4.938 -35.062 -9.336 1 97 238 GLY B C 1
ATOM 4028 O O . GLY B 1 238 ? 3.977 -35.312 -8.602 1 97 238 GLY B O 1
ATOM 4029 N N . GLU B 1 239 ? 6.078 -34.688 -8.906 1 96.5 239 GLU B N 1
ATOM 4030 C CA . GLU B 1 239 ? 6.277 -34.438 -7.484 1 96.5 239 GLU B CA 1
ATOM 4031 C C . GLU B 1 239 ? 5.934 -33 -7.121 1 96.5 239 GLU B C 1
ATOM 4033 O O . GLU B 1 239 ? 6.531 -32.062 -7.648 1 96.5 239 GLU B O 1
ATOM 4038 N N . SER B 1 240 ? 4.984 -32.875 -6.277 1 97.31 240 SER B N 1
ATOM 4039 C CA . SER B 1 240 ? 4.629 -31.547 -5.805 1 97.31 240 SER B CA 1
ATOM 4040 C C . SER B 1 240 ? 5.539 -31.094 -4.664 1 97.31 240 SER B C 1
ATOM 4042 O O . SER B 1 240 ? 6.055 -31.938 -3.912 1 97.31 240 SER B O 1
ATOM 4044 N N . PHE B 1 241 ? 5.789 -29.797 -4.574 1 98.38 241 PHE B N 1
ATOM 4045 C CA . PHE B 1 241 ? 6.531 -29.219 -3.461 1 98.38 241 PHE B CA 1
ATOM 4046 C C . PHE B 1 241 ? 5.961 -27.859 -3.078 1 98.38 241 PHE B C 1
ATOM 4048 O O . PHE B 1 241 ? 5.168 -27.281 -3.826 1 98.38 241 PHE B O 1
ATOM 4055 N N . VAL B 1 242 ? 6.309 -27.453 -1.9 1 98.38 242 VAL B N 1
ATOM 4056 C CA . VAL B 1 242 ? 5.906 -26.141 -1.401 1 98.38 242 VAL B CA 1
ATOM 4057 C C . VAL B 1 242 ? 7.039 -25.141 -1.598 1 98.38 242 VAL B C 1
ATOM 4059 O O . VAL B 1 242 ? 8.164 -25.359 -1.134 1 98.38 242 VAL B O 1
ATOM 4062 N N . LEU B 1 243 ? 6.777 -24.172 -2.408 1 98.75 243 LEU B N 1
ATOM 4063 C CA . LEU B 1 243 ? 7.672 -23.016 -2.545 1 98.75 243 LEU B CA 1
ATOM 4064 C C . LEU B 1 243 ? 7.27 -21.906 -1.587 1 98.75 243 LEU B C 1
ATOM 4066 O O . LEU B 1 243 ? 6.102 -21.516 -1.535 1 98.75 243 LEU B O 1
ATOM 4070 N N . ARG B 1 244 ? 8.242 -21.406 -0.837 1 98.44 244 ARG B N 1
ATOM 4071 C CA . ARG B 1 244 ? 7.953 -20.375 0.143 1 98.44 244 ARG B CA 1
ATOM 4072 C C . ARG B 1 244 ? 8.375 -19 -0.375 1 98.44 244 ARG B C 1
ATOM 4074 O O . ARG B 1 244 ? 9.359 -18.875 -1.105 1 98.44 244 ARG B O 1
ATOM 4081 N N . GLN B 1 245 ? 7.617 -18.016 -0.03 1 97.94 245 GLN B N 1
ATOM 4082 C CA . GLN B 1 245 ? 7.91 -16.609 -0.29 1 97.94 245 GLN B CA 1
ATOM 4083 C C . GLN B 1 245 ? 7.242 -15.711 0.748 1 97.94 245 GLN B C 1
ATOM 4085 O O . GLN B 1 245 ? 6.332 -16.141 1.457 1 97.94 245 GLN B O 1
ATOM 4090 N N . GLY B 1 246 ? 7.734 -14.539 0.94 1 95.94 246 GLY B N 1
ATOM 4091 C CA . GLY B 1 246 ? 7.012 -13.508 1.678 1 95.94 246 GLY B CA 1
ATOM 4092 C C . GLY B 1 246 ? 7.449 -13.398 3.125 1 95.94 246 GLY B C 1
ATOM 4093 O O . GLY B 1 246 ? 7.016 -12.492 3.842 1 95.94 246 GLY B O 1
ATOM 4094 N N . GLN B 1 247 ? 8.297 -14.289 3.582 1 93.12 247 GLN B N 1
ATOM 4095 C CA . GLN B 1 247 ? 8.719 -14.203 4.973 1 93.12 247 GLN B CA 1
ATOM 4096 C C . GLN B 1 247 ? 9.391 -12.867 5.262 1 93.12 247 GLN B C 1
ATOM 4098 O O . GLN B 1 247 ? 9.203 -12.289 6.34 1 93.12 247 GLN B O 1
ATOM 4103 N N . TYR B 1 248 ? 10.102 -12.328 4.352 1 91.31 248 TYR B N 1
ATOM 4104 C CA . TYR B 1 248 ? 10.875 -11.102 4.555 1 91.31 248 TYR B CA 1
ATOM 4105 C C . TYR B 1 248 ? 9.992 -9.867 4.398 1 91.31 248 TYR B C 1
ATOM 4107 O O . TYR B 1 248 ? 10.43 -8.75 4.668 1 91.31 248 TYR B O 1
ATOM 4115 N N . THR B 1 249 ? 8.789 -10.062 3.957 1 88.44 249 THR B N 1
ATOM 4116 C CA . THR B 1 249 ? 7.809 -8.984 3.896 1 88.44 249 THR B CA 1
ATOM 4117 C C . THR B 1 249 ? 6.824 -9.086 5.062 1 88.44 249 THR B C 1
ATOM 4119 O O . THR B 1 249 ? 5.867 -8.305 5.137 1 88.44 249 THR B O 1
ATOM 4122 N N . GLY B 1 250 ? 7.031 -10.047 5.91 1 88.88 250 GLY B N 1
ATOM 4123 C CA . GLY B 1 250 ? 6.156 -10.242 7.055 1 88.88 250 GLY B CA 1
ATOM 4124 C C . GLY B 1 250 ? 4.867 -10.969 6.703 1 88.88 250 GLY B C 1
ATOM 4125 O O . GLY B 1 250 ? 3.93 -11 7.5 1 88.88 250 GLY B O 1
ATOM 4126 N N . ARG B 1 251 ? 4.785 -11.5 5.504 1 93.5 251 ARG B N 1
ATOM 4127 C CA . ARG B 1 251 ? 3.592 -12.203 5.039 1 93.5 251 ARG B CA 1
ATOM 4128 C C . ARG B 1 251 ? 3.947 -13.562 4.457 1 93.5 251 ARG B C 1
ATOM 4130 O O . ARG B 1 251 ? 3.777 -13.797 3.258 1 93.5 251 ARG B O 1
ATOM 4137 N N . PRO B 1 252 ? 4.359 -14.43 5.32 1 93.88 252 PRO B N 1
ATOM 4138 C CA . PRO B 1 252 ? 4.742 -15.75 4.812 1 93.88 252 PRO B CA 1
ATOM 4139 C C . PRO B 1 252 ? 3.66 -16.391 3.945 1 93.88 252 PRO B C 1
ATOM 4141 O O . PRO B 1 252 ? 2.482 -16.375 4.309 1 93.88 252 PRO B O 1
ATOM 4144 N N . SER B 1 253 ? 4.055 -16.875 2.795 1 97.44 253 SER B N 1
ATOM 4145 C CA . SER B 1 253 ? 3.17 -17.469 1.796 1 97.44 253 SER B CA 1
ATOM 4146 C C . SER B 1 253 ? 3.668 -18.844 1.353 1 97.44 253 SER B C 1
ATOM 4148 O O . SER B 1 253 ? 4.871 -19.109 1.393 1 97.44 253 SER B O 1
ATOM 4150 N N . THR B 1 254 ? 2.732 -19.672 0.979 1 97.56 254 THR B N 1
ATOM 4151 C CA . THR B 1 254 ? 3.039 -21.016 0.503 1 97.56 254 THR B CA 1
ATOM 4152 C C . THR B 1 254 ? 2.41 -21.266 -0.866 1 97.56 254 THR B C 1
ATOM 4154 O O . THR B 1 254 ? 1.19 -21.188 -1.02 1 97.56 254 THR B O 1
ATOM 4157 N N . LEU B 1 255 ? 3.271 -21.5 -1.795 1 98.31 255 LEU B N 1
ATOM 4158 C CA . LEU B 1 255 ? 2.834 -21.844 -3.143 1 98.31 255 LEU B CA 1
ATOM 4159 C C . LEU B 1 255 ? 3.064 -23.328 -3.42 1 98.31 255 LEU B C 1
ATOM 4161 O O . LEU B 1 255 ? 4.18 -23.828 -3.254 1 98.31 255 LEU B O 1
ATOM 4165 N N . ARG B 1 256 ? 2.051 -24.031 -3.744 1 98.19 256 ARG B N 1
ATOM 4166 C CA . ARG B 1 256 ? 2.199 -25.406 -4.172 1 98.19 256 ARG B CA 1
ATOM 4167 C C . ARG B 1 256 ? 2.537 -25.5 -5.656 1 98.19 256 ARG B C 1
ATOM 4169 O O . ARG B 1 256 ? 1.845 -24.906 -6.488 1 98.19 256 ARG B O 1
ATOM 4176 N N . VAL B 1 257 ? 3.6 -26.203 -5.949 1 98.5 257 VAL B N 1
ATOM 4177 C CA . VAL B 1 257 ? 4.082 -26.266 -7.324 1 98.5 257 VAL B CA 1
ATOM 4178 C C . VAL B 1 257 ? 4.199 -27.719 -7.766 1 98.5 257 VAL B C 1
ATOM 4180 O O . VAL B 1 257 ? 4.668 -28.562 -7.004 1 98.5 257 VAL B O 1
ATOM 4183 N N . LEU B 1 258 ? 3.715 -27.969 -8.906 1 98.12 258 LEU B N 1
ATOM 4184 C CA . LEU B 1 258 ? 3.83 -29.281 -9.539 1 98.12 258 LEU B CA 1
ATOM 4185 C C . LEU B 1 258 ? 4.32 -29.141 -10.984 1 98.12 258 LEU B C 1
ATOM 4187 O O . LEU B 1 258 ? 3.68 -28.484 -11.797 1 98.12 258 LEU B O 1
ATOM 4191 N N . ALA B 1 259 ? 5.426 -29.719 -11.219 1 98.12 259 ALA B N 1
ATOM 4192 C CA . ALA B 1 259 ? 5.93 -29.797 -12.586 1 98.12 259 ALA B CA 1
ATOM 4193 C C . ALA B 1 259 ? 5.848 -31.234 -13.109 1 98.12 259 ALA B C 1
ATOM 4195 O O . ALA B 1 259 ? 6.191 -32.188 -12.398 1 98.12 259 ALA B O 1
ATOM 4196 N N . GLU B 1 260 ? 5.348 -31.312 -14.25 1 98.19 260 GLU B N 1
ATOM 4197 C CA . GLU B 1 260 ? 5.238 -32.625 -14.883 1 98.19 260 GLU B CA 1
ATOM 4198 C C . GLU B 1 260 ? 6.223 -32.75 -16.047 1 98.19 260 GLU B C 1
ATOM 4200 O O . GLU B 1 260 ? 6.52 -31.766 -16.734 1 98.19 260 GLU B O 1
ATOM 4205 N N . GLY B 1 261 ? 6.598 -33.969 -16.312 1 98.12 261 GLY B N 1
ATOM 4206 C CA . GLY B 1 261 ? 7.551 -34.25 -17.375 1 98.12 261 GLY B CA 1
ATOM 4207 C C . GLY B 1 261 ? 8.836 -34.875 -16.875 1 98.12 261 GLY B C 1
ATOM 4208 O O . GLY B 1 261 ? 8.805 -35.719 -15.984 1 98.12 261 GLY B O 1
ATOM 4209 N N . SER B 1 262 ? 9.945 -34.5 -17.547 1 97.62 262 SER B N 1
ATOM 4210 C CA . SER B 1 262 ? 11.273 -35 -17.234 1 97.62 262 SER B CA 1
ATOM 4211 C C . SER B 1 262 ? 12.32 -33.906 -17.297 1 97.62 262 SER B C 1
ATOM 4213 O O . SER B 1 262 ? 12 -32.75 -17.625 1 97.62 262 SER B O 1
ATOM 4215 N N . THR B 1 263 ? 13.5 -34.25 -16.922 1 97.19 263 THR B N 1
ATOM 4216 C CA . THR B 1 263 ? 14.602 -33.281 -16.969 1 97.19 263 THR B CA 1
ATOM 4217 C C . THR B 1 263 ? 14.836 -32.812 -18.406 1 97.19 263 THR B C 1
ATOM 4219 O O . THR B 1 263 ? 15.312 -31.688 -18.625 1 97.19 263 THR B O 1
ATOM 4222 N N . ASP B 1 264 ? 14.414 -33.656 -19.391 1 96.5 264 ASP B N 1
ATOM 4223 C CA . ASP B 1 264 ? 14.648 -33.344 -20.797 1 96.5 264 ASP B CA 1
ATOM 4224 C C . ASP B 1 264 ? 13.484 -32.531 -21.375 1 96.5 264 ASP B C 1
ATOM 4226 O O . ASP B 1 264 ? 13.656 -31.812 -22.344 1 96.5 264 ASP B O 1
ATOM 4230 N N . TYR B 1 265 ? 12.344 -32.781 -20.75 1 97.25 265 TYR B N 1
ATOM 4231 C CA . TYR B 1 265 ? 11.148 -32.125 -21.297 1 97.25 265 TYR B CA 1
ATOM 4232 C C . TYR B 1 265 ? 10.125 -31.875 -20.188 1 97.25 265 TYR B C 1
ATOM 4234 O O . TYR B 1 265 ? 9.406 -32.781 -19.766 1 97.25 265 TYR B O 1
ATOM 4242 N N . VAL B 1 266 ? 10.047 -30.625 -19.797 1 97.81 266 VAL B N 1
ATOM 4243 C CA . VAL B 1 266 ? 9.008 -30.234 -18.844 1 97.81 266 VAL B CA 1
ATOM 4244 C C . VAL B 1 266 ? 7.691 -30 -19.578 1 97.81 266 VAL B C 1
ATOM 4246 O O . VAL B 1 266 ? 7.582 -29.109 -20.406 1 97.81 266 VAL B O 1
ATOM 4249 N N . GLU B 1 267 ? 6.723 -30.797 -19.297 1 97.88 267 GLU B N 1
ATOM 4250 C CA . GLU B 1 267 ? 5.457 -30.797 -20.031 1 97.88 267 GLU B CA 1
ATOM 4251 C C . GLU B 1 267 ? 4.566 -29.641 -19.594 1 97.88 267 GLU B C 1
ATOM 4253 O O . GLU B 1 267 ? 4 -28.938 -20.438 1 97.88 267 GLU B O 1
ATOM 4258 N N . THR B 1 268 ? 4.398 -29.516 -18.344 1 96.75 268 THR B N 1
ATOM 4259 C CA . THR B 1 268 ? 3.559 -28.453 -17.797 1 96.75 268 THR B CA 1
ATOM 4260 C C . THR B 1 268 ? 3.941 -28.156 -16.359 1 96.75 268 THR B C 1
ATOM 4262 O O . THR B 1 268 ? 4.605 -28.953 -15.703 1 96.75 268 THR B O 1
ATOM 4265 N N . VAL B 1 269 ? 3.625 -27.016 -15.922 1 97 269 VAL B N 1
ATOM 4266 C CA . VAL B 1 269 ? 3.789 -26.625 -14.523 1 97 269 VAL B CA 1
ATOM 4267 C C . VAL B 1 269 ? 2.463 -26.094 -13.977 1 97 269 VAL B C 1
ATOM 4269 O O . VAL B 1 269 ? 1.745 -25.375 -14.672 1 97 269 VAL B O 1
ATOM 4272 N N . LYS B 1 270 ? 2.135 -26.531 -12.836 1 96.88 270 LYS B N 1
ATOM 4273 C CA . LYS B 1 270 ? 0.946 -26.078 -12.125 1 96.88 270 LYS B CA 1
ATOM 4274 C C . LYS B 1 270 ? 1.32 -25.406 -10.797 1 96.88 270 LYS B C 1
ATOM 4276 O O . LYS B 1 270 ? 2.225 -25.875 -10.102 1 96.88 270 LYS B O 1
ATOM 4281 N N . VAL B 1 271 ? 0.698 -24.312 -10.57 1 97.06 271 VAL B N 1
ATOM 4282 C CA . VAL B 1 271 ? 0.921 -23.578 -9.336 1 97.06 271 VAL B CA 1
ATOM 4283 C C . VAL B 1 271 ? -0.411 -23.328 -8.625 1 97.06 271 VAL B C 1
ATOM 4285 O O . VAL B 1 271 ? -1.401 -22.969 -9.266 1 97.06 271 VAL B O 1
ATOM 4288 N N . GLY B 1 272 ? -0.427 -23.594 -7.352 1 97.12 272 GLY B N 1
ATOM 4289 C CA . GLY B 1 272 ? -1.641 -23.391 -6.578 1 97.12 272 GLY B CA 1
ATOM 4290 C C . GLY B 1 272 ? -1.371 -22.906 -5.164 1 97.12 272 GLY B C 1
ATOM 4291 O O . GLY B 1 272 ? -0.217 -22.812 -4.742 1 97.12 272 GLY B O 1
ATOM 4292 N N . GLY B 1 273 ? -2.422 -22.594 -4.508 1 97.06 273 GLY B N 1
ATOM 4293 C CA . GLY B 1 273 ? -2.35 -22.172 -3.121 1 97.06 273 GLY B CA 1
ATOM 4294 C C . GLY B 1 273 ? -3.711 -21.922 -2.498 1 97.06 273 GLY B C 1
ATOM 4295 O O . GLY B 1 273 ? -4.734 -22 -3.182 1 97.06 273 GLY B O 1
ATOM 4296 N N . ASP B 1 274 ? -3.672 -21.766 -1.243 1 97.69 274 ASP B N 1
ATOM 4297 C CA . ASP B 1 274 ? -4.887 -21.5 -0.477 1 97.69 274 ASP B CA 1
ATOM 4298 C C . ASP B 1 274 ? -5.27 -20.031 -0.543 1 97.69 274 ASP B C 1
ATOM 4300 O O . ASP B 1 274 ? -4.41 -19.172 -0.751 1 97.69 274 ASP B O 1
ATOM 4304 N N . VAL B 1 275 ? -6.531 -19.797 -0.464 1 97.94 275 VAL B N 1
ATOM 4305 C CA . VAL B 1 275 ? -7.078 -18.438 -0.437 1 97.94 275 VAL B CA 1
ATOM 4306 C C . VAL B 1 275 ? -7.918 -18.25 0.824 1 97.94 275 VAL B C 1
ATOM 4308 O O . VAL B 1 275 ? -8.828 -19.031 1.094 1 97.94 275 VAL B O 1
ATOM 4311 N N . SER B 1 276 ? -7.625 -17.312 1.593 1 96.88 276 SER B N 1
ATOM 4312 C CA . SER B 1 276 ? -8.414 -16.953 2.764 1 96.88 276 SER B CA 1
ATOM 4313 C C . SER B 1 276 ? -9.133 -15.617 2.553 1 96.88 276 SER B C 1
ATOM 4315 O O . SER B 1 276 ? -8.633 -14.742 1.853 1 96.88 276 SER B O 1
ATOM 4317 N N . PHE B 1 277 ? -10.32 -15.547 3.105 1 96.62 277 PHE B N 1
ATOM 4318 C CA . PHE B 1 277 ? -11.141 -14.344 2.969 1 96.62 277 PHE B CA 1
ATOM 4319 C C . PHE B 1 277 ? -10.938 -13.414 4.16 1 96.62 277 PHE B C 1
ATOM 4321 O O . PHE B 1 277 ? -11.016 -13.844 5.312 1 96.62 277 PHE B O 1
ATOM 4328 N N . VAL B 1 278 ? -10.664 -12.156 3.871 1 96.81 278 VAL B N 1
ATOM 4329 C CA . VAL B 1 278 ? -10.391 -11.172 4.91 1 96.81 278 VAL B CA 1
ATOM 4330 C C . VAL B 1 278 ? -11.633 -10.312 5.145 1 96.81 278 VAL B C 1
ATOM 4332 O O . VAL B 1 278 ? -11.984 -10.008 6.289 1 96.81 278 VAL B O 1
ATOM 4335 N N . GLY B 1 279 ? -12.234 -9.891 4.082 1 97.06 279 GLY B N 1
ATOM 4336 C CA . GLY B 1 279 ? -13.375 -9 4.172 1 97.06 279 GLY B CA 1
ATOM 4337 C C . GLY B 1 279 ? -13.953 -8.625 2.82 1 97.06 279 GLY B C 1
ATOM 4338 O O . GLY B 1 279 ? -13.734 -9.328 1.832 1 97.06 279 GLY B O 1
ATOM 4339 N N . HIS B 1 280 ? -14.797 -7.637 2.842 1 97.94 280 HIS B N 1
ATOM 4340 C CA . HIS B 1 280 ? -15.414 -7.109 1.628 1 97.94 280 HIS B CA 1
ATOM 4341 C C . HIS B 1 280 ? -15.727 -5.625 1.77 1 97.94 280 HIS B C 1
ATOM 4343 O O . HIS B 1 280 ? -15.648 -5.07 2.869 1 97.94 280 HIS B O 1
ATOM 4349 N N . GLY B 1 281 ? -15.961 -4.977 0.628 1 97.94 281 GLY B N 1
ATOM 4350 C CA . GLY B 1 281 ? -16.281 -3.557 0.658 1 97.94 281 GLY B CA 1
ATOM 4351 C C . GLY B 1 281 ? -16.922 -3.062 -0.623 1 97.94 281 GLY B C 1
ATOM 4352 O O . GLY B 1 281 ? -17.281 -3.861 -1.491 1 97.94 281 GLY B O 1
ATOM 4353 N N . VAL B 1 282 ? -17.172 -1.739 -0.617 1 98.25 282 VAL B N 1
ATOM 4354 C CA . VAL B 1 282 ? -17.797 -1.066 -1.756 1 98.25 282 VAL B CA 1
ATOM 4355 C C . VAL B 1 282 ? -17.078 0.252 -2.029 1 98.25 282 VAL B C 1
ATOM 4357 O O . VAL B 1 282 ? -16.812 1.025 -1.105 1 98.25 282 VAL B O 1
ATOM 4360 N N . ILE B 1 283 ? -16.656 0.431 -3.229 1 97.81 283 ILE B N 1
ATOM 4361 C CA . ILE B 1 283 ? -16.297 1.762 -3.713 1 97.81 283 ILE B CA 1
ATOM 4362 C C . ILE B 1 283 ? -17.562 2.514 -4.121 1 97.81 283 ILE B C 1
ATOM 4364 O O . ILE B 1 283 ? -18.312 2.066 -5.004 1 97.81 283 ILE B O 1
ATOM 4368 N N . GLU B 1 284 ? -17.812 3.652 -3.539 1 95.81 284 GLU B N 1
ATOM 4369 C CA . GLU B 1 284 ? -19.109 4.324 -3.682 1 95.81 284 GLU B CA 1
ATOM 4370 C C . GLU B 1 284 ? -19.094 5.316 -4.84 1 95.81 284 GLU B C 1
ATOM 4372 O O . GLU B 1 284 ? -20.141 5.754 -5.305 1 95.81 284 GLU B O 1
ATOM 4377 N N . VAL B 1 285 ? -17.906 5.707 -5.211 1 93.31 285 VAL B N 1
ATOM 4378 C CA . VAL B 1 285 ? -17.766 6.68 -6.293 1 93.31 285 VAL B CA 1
ATOM 4379 C C . VAL B 1 285 ? -16.656 6.246 -7.238 1 93.31 285 VAL B C 1
ATOM 4381 O O . VAL B 1 285 ? -15.586 5.82 -6.789 1 93.31 285 VAL B O 1
ATOM 4384 N N . LEU B 1 286 ? -16.922 6.258 -8.516 1 94.56 286 LEU B N 1
ATOM 4385 C CA . LEU B 1 286 ? -15.875 5.961 -9.477 1 94.56 286 LEU B CA 1
ATOM 4386 C C . LEU B 1 286 ? -14.984 7.18 -9.703 1 94.56 286 LEU B C 1
ATOM 4388 O O . LEU B 1 286 ? -15.453 8.312 -9.625 1 94.56 286 LEU B O 1
ATOM 4392 N N . PRO B 1 287 ? -13.695 6.879 -9.914 1 92.94 287 PRO B N 1
ATOM 4393 C CA . PRO B 1 287 ? -12.828 8.016 -10.219 1 92.94 287 PRO B CA 1
ATOM 4394 C C . PRO B 1 287 ? -13.258 8.766 -11.477 1 92.94 287 PRO B C 1
ATOM 4396 O O . PRO B 1 287 ? -13.711 8.141 -12.445 1 92.94 287 PRO B O 1
ATOM 4399 N N . GLY B 1 288 ? -13.25 10.031 -11.352 1 83.38 288 GLY B N 1
ATOM 4400 C CA . GLY B 1 288 ? -13.492 10.836 -12.539 1 83.38 288 GLY B CA 1
ATOM 4401 C C . GLY B 1 288 ? -12.328 10.844 -13.508 1 83.38 288 GLY B C 1
ATOM 4402 O O . GLY B 1 288 ? -11.281 10.258 -13.227 1 83.38 288 GLY B O 1
ATOM 4403 N N . ALA B 1 289 ? -12.578 11.289 -14.711 1 66.38 289 ALA B N 1
ATOM 4404 C CA . ALA B 1 289 ? -11.5 11.453 -15.688 1 66.38 289 ALA B CA 1
ATOM 4405 C C . ALA B 1 289 ? -10.43 12.406 -15.156 1 66.38 289 ALA B C 1
ATOM 4407 O O . ALA B 1 289 ? -10.734 13.352 -14.43 1 66.38 289 ALA B O 1
ATOM 4408 N N . ARG B 1 290 ? -9.047 12.023 -15.203 1 60.06 290 ARG B N 1
ATOM 4409 C CA . ARG B 1 290 ? -7.957 12.891 -14.773 1 60.06 290 ARG B CA 1
ATOM 4410 C C . ARG B 1 290 ? -7.926 14.172 -15.602 1 60.06 290 ARG B C 1
ATOM 4412 O O . ARG B 1 290 ? -8.219 14.156 -16.797 1 60.06 290 ARG B O 1
#

pLDDT: mean 95.12, std 4.84, range [59.62, 98.88]

Sequence (580 aa):
MDLAYSHVDVFSRVPFGGNSLPVFPDARGVSSEQMLRITQEMRHFETIFLEPSDRPDTVRARIFDLFDELPFAGHPIIGAAAVLHRRSGIATPRTWRFHLAATTVEITTESTAAGFSGVLDQGTPVFLGQVGDRDQVAAAFDLVPEDLAADLPMEVVSTGLRYLIVPVGPGALERARISRDITEMLRGFGAQFAVLFDESAVEVRHWNNDGIIEDVATGSAAGVIGAYRLRHGLVSGGESFVLRQGQYTGRPSTLRVLAEGSTDYVETVKVGGDVSFVGHGVIEVLPGARMDLAYSHVDVFSRVPFGGNSLPVFPDARGVSSEQMLRITQEMRHFETIFLEPSDRPDTVRARIFDLFDELPFAGHPIIGAAAVLHRRSGIATPRTWRFHLAATTVEITTESTAAGFSGVLDQGTPVFLGQVGDRDQVAAAFDLVPEDLAADLPMEVVSTGLRYLIVPVGPGALERARISRDITEMLRGFGAQFAVLFDESAVEVRHWNNDGIIEDVATGSAAGVIGAYRLRHGLVSGGESFVLRQGQYTGRPSTLRVLAEGSTDYVETVKVGGDVSFVGHGVIEVLPGAR

Solvent-accessible surface area (backbone atoms only — not comparable to full-atom values): 28887 Å² total; per-residue (Å²): 100,76,41,49,34,39,31,30,13,26,22,13,63,47,54,81,21,16,33,54,33,48,29,24,68,59,40,74,92,61,49,71,68,38,50,39,50,50,25,46,64,54,51,42,70,37,28,29,37,21,30,74,52,95,48,86,58,32,32,36,42,47,36,24,28,71,83,45,77,46,73,72,63,46,50,55,52,43,40,43,48,41,54,52,43,62,72,67,68,62,74,62,68,46,68,37,38,38,38,35,90,83,46,76,48,56,34,42,31,33,69,48,98,58,41,25,33,24,41,36,65,51,41,54,58,45,79,74,46,74,56,82,61,47,61,63,55,22,50,52,27,67,44,48,52,85,37,39,34,86,90,46,77,28,33,24,29,21,53,86,60,34,28,30,39,41,38,26,33,93,68,36,74,80,62,51,41,37,86,51,68,40,54,67,61,32,47,75,72,69,18,75,45,54,34,40,32,26,70,92,75,35,32,43,53,40,46,46,56,54,33,80,48,66,55,34,54,56,44,63,57,47,32,37,49,32,44,51,32,26,44,70,63,73,43,54,52,68,47,66,46,69,40,34,22,13,61,91,73,71,16,53,19,44,35,37,29,34,20,31,52,39,54,89,46,54,57,33,22,31,35,26,30,28,29,6,70,35,31,36,35,34,35,54,53,69,64,72,88,131,103,74,40,49,33,39,32,32,12,25,21,13,62,48,52,81,22,17,34,55,34,47,30,23,68,58,40,75,91,60,49,72,70,39,51,40,50,51,23,46,65,54,51,40,70,38,27,29,38,22,31,75,50,95,49,86,58,32,29,36,43,47,37,26,29,71,85,44,78,44,74,72,62,45,51,54,50,44,40,44,49,41,51,52,44,61,73,68,69,62,76,62,68,46,70,34,38,38,39,34,89,84,47,75,47,56,34,41,32,34,71,48,98,58,40,26,35,24,40,34,63,50,41,54,58,45,80,75,48,72,56,81,60,46,59,63,55,22,50,52,27,65,44,49,51,85,38,37,34,87,90,46,77,27,34,24,31,21,53,86,60,35,28,30,39,40,38,28,33,92,69,36,74,82,61,49,40,35,86,50,66,40,52,67,63,31,47,74,72,70,17,74,45,54,33,41,33,27,71,91,74,33,33,43,54,39,46,48,55,54,34,80,48,67,54,34,54,56,44,61,57,47,31,35,49,30,45,50,32,25,44,70,64,74,42,54,52,67,47,68,47,69,40,34,23,13,59,92,73,73,16,53,21,44,35,38,28,31,23,32,52,39,54,90,47,55,57,32,19,31,35,25,31,27,28,6,70,33,30,37,35,32,35,53,54,70,63,71,86,131

Secondary structure (DSSP, 8-state):
--EEEEEEEET-SSTT-SEEEEEES--TT--HHHHHHHHHHH-SS-EEEEEE-SSTTEEEEEEE-SSSEES--HHHHHHHHHHHHHHHT--S-EEEEEE-SS-EEEEEEEEETTEEEEEEEEE--EEEEEE--HHHHHHHTT--GGGB-SSS-EEEEESSSEEEEEEE-TTHHHH----S--HHHHHHTT-SEEEEEETTTTEEE-B-TTSS-B-S--HHHHHHHHHHHHHTTSS-TT-EEEEEE-GGGT--EEEEEEEEE-SS-EEEEEEEEEEEEEEEEEE-SPPPP-/--EEEEEEEET-SSTT-SEEEEEES--TT--HHHHHHHHHHH-SS-EEEEEE-SSTTEEEEEEE-SSSEES--HHHHHHHHHHHHHHHT--S-EEEEEE-SS-EEEEEEEEETTEEEEEEEEE--EEEEEE--HHHHHHHTT--GGGB-SSS-EEEEESSSEEEEEEE-TTHHHH----S--HHHHHHTT-SEEEEEETTTTEEE-B-TTSS-B-S--HHHHHHHHHHHHHTTSS-TT-EEEEEE-GGGT--EEEEEEEEE-SS-EEEEEEEEEEEEEEEEEE-SPPPP-

Organism: Mycolicibacterium smegmatis (strain ATCC 700084 / mc(2)155) (NCBI:txid246196)

Nearest PDB structures (foldseek):
  1u0k-assembly1_B  TM=9.582E-01  e=4.653E-37  Pseudomonas aeruginosa PAO1
  1qy9-assembly2_C  TM=8.812E-01  e=3.369E-26  Escherichia coli
  3edn-assembly1_B  TM=8.717E-01  e=1.596E-25  Bacillus anthracis
  5iwe-assembly1_A-2  TM=8.710E-01  e=5.611E-23  Pseudomonas fluorescens
  1xub-assembly1_A-2  TM=8.685E-01  e=5.132E-22  Pseudomonas fluorescens